Protein AF-0000000074543081 (afdb_homodimer)

Structure (mmCIF, N/CA/C/O backbone):
data_AF-0000000074543081-model_v1
#
loop_
_entity.id
_entity.type
_entity.pdbx_description
1 polymer 'Bacillithiol biosynthesis deacetylase BshB1'
#
loop_
_atom_site.group_PDB
_atom_site.id
_atom_site.type_symbol
_atom_site.label_atom_id
_atom_site.label_alt_id
_atom_site.label_comp_id
_atom_site.label_asym_id
_atom_site.label_entity_id
_atom_site.label_seq_id
_atom_site.pdbx_PDB_ins_code
_atom_site.Cartn_x
_atom_site.Cartn_y
_atom_site.Cartn_z
_atom_site.occupancy
_atom_site.B_iso_or_equiv
_atom_site.auth_seq_id
_atom_site.auth_comp_id
_atom_site.auth_asym_id
_atom_site.auth_atom_id
_atom_site.pdbx_PDB_model_num
ATOM 1 N N . MET A 1 1 ? 16.234 21.734 22.594 1 74.06 1 MET A N 1
ATOM 2 C CA . MET A 1 1 ? 16.203 20.266 22.641 1 74.06 1 MET A CA 1
ATOM 3 C C . MET A 1 1 ? 15.258 19.719 21.594 1 74.06 1 MET A C 1
ATOM 5 O O . MET A 1 1 ? 14.234 20.328 21.281 1 74.06 1 MET A O 1
ATOM 9 N N . VAL A 1 2 ? 15.648 18.656 20.781 1 82 2 VAL A N 1
ATOM 10 C CA . VAL A 1 2 ? 14.82 17.984 19.781 1 82 2 VAL A CA 1
ATOM 11 C C . VAL A 1 2 ? 13.656 17.266 20.469 1 82 2 VAL A C 1
ATOM 13 O O . VAL A 1 2 ? 13.836 16.625 21.5 1 82 2 VAL A O 1
ATOM 16 N N . ASN A 1 3 ? 12.422 17.562 20.078 1 92.5 3 ASN A N 1
ATOM 17 C CA . ASN A 1 3 ? 11.227 16.844 20.516 1 92.5 3 ASN A CA 1
ATOM 18 C C . ASN A 1 3 ? 10.711 15.898 19.438 1 92.5 3 ASN A C 1
ATOM 20 O O . ASN A 1 3 ? 9.703 16.188 18.781 1 92.5 3 ASN A O 1
ATOM 24 N N . LYS A 1 4 ? 11.375 14.789 19.391 1 97 4 LYS A N 1
ATOM 25 C CA . LYS A 1 4 ? 11.195 13.852 18.297 1 97 4 LYS A CA 1
ATOM 26 C C . LYS A 1 4 ? 9.781 13.266 18.281 1 97 4 LYS A C 1
ATOM 28 O O . LYS A 1 4 ? 9.242 12.93 19.344 1 97 4 LYS A O 1
ATOM 33 N N . VAL A 1 5 ? 9.156 13.18 17.125 1 98.75 5 VAL A N 1
ATOM 34 C CA . VAL A 1 5 ? 7.883 12.477 16.953 1 98.75 5 VAL A CA 1
ATOM 35 C C . VAL A 1 5 ? 8.008 11.453 15.836 1 98.75 5 VAL A C 1
ATOM 37 O O . VAL A 1 5 ? 8.945 11.516 15.031 1 98.75 5 VAL A O 1
ATOM 40 N N . ASP A 1 6 ? 7.043 10.492 15.789 1 98.88 6 ASP A N 1
ATOM 41 C CA . ASP A 1 6 ? 7.02 9.508 14.711 1 98.88 6 ASP A CA 1
ATOM 42 C C . ASP A 1 6 ? 6.406 10.094 13.445 1 98.88 6 ASP A C 1
ATOM 44 O O . ASP A 1 6 ? 6.867 9.805 12.336 1 98.88 6 ASP A O 1
ATOM 48 N N . ILE A 1 7 ? 5.34 10.867 13.625 1 98.94 7 ILE A N 1
ATOM 49 C CA . ILE A 1 7 ? 4.602 11.438 12.5 1 98.94 7 ILE A CA 1
ATOM 50 C C . ILE A 1 7 ? 4.41 12.938 12.719 1 98.94 7 ILE A C 1
ATOM 52 O O . ILE A 1 7 ? 4.059 13.375 13.82 1 98.94 7 ILE A O 1
ATOM 56 N N . LEU A 1 8 ? 4.719 13.719 11.727 1 98.94 8 LEU A N 1
ATOM 57 C CA . LEU A 1 8 ? 4.406 15.141 11.695 1 98.94 8 LEU A CA 1
ATOM 58 C C . LEU A 1 8 ? 3.348 15.438 10.633 1 98.94 8 LEU A C 1
ATOM 60 O O . LEU A 1 8 ? 3.51 15.07 9.469 1 98.94 8 LEU A O 1
ATOM 64 N N . VAL A 1 9 ? 2.242 16.016 11.062 1 98.94 9 VAL A N 1
ATOM 65 C CA . VAL A 1 9 ? 1.199 16.438 10.141 1 98.94 9 VAL A CA 1
ATOM 66 C C . VAL A 1 9 ? 1.332 17.938 9.867 1 98.94 9 VAL A C 1
ATOM 68 O O . VAL A 1 9 ? 1.405 18.734 10.805 1 98.94 9 VAL A O 1
ATOM 71 N N . LEU A 1 10 ? 1.472 18.266 8.617 1 98.94 10 LEU A N 1
ATOM 72 C CA . LEU A 1 10 ? 1.491 19.656 8.18 1 98.94 10 LEU A CA 1
ATOM 73 C C . LEU A 1 10 ? 0.161 20.047 7.539 1 98.94 10 LEU A C 1
ATOM 75 O O . LEU A 1 10 ? -0.338 19.344 6.66 1 98.94 10 LEU A O 1
ATOM 79 N N . ALA A 1 11 ? -0.426 21.109 8.023 1 98.75 11 ALA A N 1
ATOM 80 C CA . ALA A 1 11 ? -1.766 21.484 7.582 1 98.75 11 ALA A CA 1
ATOM 81 C C . ALA A 1 11 ? -1.829 22.969 7.242 1 98.75 11 ALA A C 1
ATOM 83 O O . ALA A 1 11 ? -1.335 23.812 8 1 98.75 11 ALA A O 1
ATOM 84 N N . ALA A 1 12 ? -2.527 23.344 6.129 1 98.19 12 ALA A N 1
ATOM 85 C CA . ALA A 1 12 ? -2.656 24.75 5.719 1 98.19 12 ALA A CA 1
ATOM 86 C C . ALA A 1 12 ? -3.395 25.562 6.777 1 98.19 12 ALA A C 1
ATOM 88 O O . ALA A 1 12 ? -3.01 26.688 7.074 1 98.19 12 ALA A O 1
ATOM 89 N N . HIS A 1 13 ? -4.473 25.062 7.297 1 96.25 13 HIS A N 1
ATOM 90 C CA . HIS A 1 13 ? -5.301 25.734 8.289 1 96.25 13 HIS A CA 1
ATOM 91 C C . HIS A 1 13 ? -5.543 24.844 9.5 1 96.25 13 HIS A C 1
ATOM 93 O O . HIS A 1 13 ? -5.516 23.625 9.391 1 96.25 13 HIS A O 1
ATOM 99 N N . PRO A 1 14 ? -5.812 25.609 10.656 1 95.44 14 PRO A N 1
ATOM 100 C CA . PRO A 1 14 ? -6.348 24.812 11.766 1 95.44 14 PRO A CA 1
ATOM 101 C C . PRO A 1 14 ? -7.668 24.141 11.414 1 95.44 14 PRO A C 1
ATOM 103 O O . PRO A 1 14 ? -8.594 24.781 10.922 1 95.44 14 PRO A O 1
ATOM 106 N N . ASP A 1 15 ? -7.777 22.797 11.555 1 95.62 15 ASP A N 1
ATOM 107 C CA . ASP A 1 15 ? -8.93 21.938 11.32 1 95.62 15 ASP A CA 1
ATOM 108 C C . ASP A 1 15 ? -8.703 21.031 10.117 1 95.62 15 ASP A C 1
ATOM 110 O O . ASP A 1 15 ? -9.406 20.031 9.945 1 95.62 15 ASP A O 1
ATOM 114 N N . ASP A 1 16 ? -7.684 21.375 9.242 1 97.38 16 ASP A N 1
ATOM 115 C CA . ASP A 1 16 ? -7.426 20.516 8.094 1 97.38 16 ASP A CA 1
ATOM 116 C C . ASP A 1 16 ? -7.078 19.094 8.531 1 97.38 16 ASP A C 1
ATOM 118 O O . ASP A 1 16 ? -7.594 18.125 7.973 1 97.38 16 ASP A O 1
ATOM 122 N N . ALA A 1 17 ? -6.141 18.984 9.477 1 98.38 17 ALA A N 1
ATOM 123 C CA . ALA A 1 17 ? -5.738 17.672 9.977 1 98.38 17 ALA A CA 1
ATOM 124 C C . ALA A 1 17 ? -6.938 16.906 10.523 1 98.38 17 ALA A C 1
ATOM 126 O O . ALA A 1 17 ? -7.102 15.719 10.242 1 98.38 17 ALA A O 1
ATOM 127 N N . GLU A 1 18 ? -7.793 17.594 11.289 1 98 18 GLU A N 1
ATOM 128 C CA . GLU A 1 18 ? -8.984 16.984 11.875 1 98 18 GLU A CA 1
ATOM 129 C C . GLU A 1 18 ? -9.945 16.5 10.797 1 98 18 GLU A C 1
ATOM 131 O O . GLU A 1 18 ? -10.484 15.391 10.891 1 98 18 GLU A O 1
ATOM 136 N N . LEU A 1 19 ? -10.07 17.266 9.766 1 97.12 19 LEU A N 1
ATOM 137 C CA . LEU A 1 19 ? -11.023 16.969 8.703 1 97.12 19 LEU A CA 1
ATOM 138 C C . LEU A 1 19 ? -10.516 15.82 7.832 1 97.12 19 LEU A C 1
ATOM 140 O O . LEU A 1 19 ? -11.305 14.969 7.41 1 97.12 19 LEU A O 1
ATOM 144 N N . ALA A 1 20 ? -9.234 15.758 7.609 1 97.81 20 ALA A N 1
ATOM 145 C CA . ALA A 1 20 ? -8.758 14.945 6.496 1 97.81 20 ALA A CA 1
ATOM 146 C C . ALA A 1 20 ? -8.055 13.688 6.996 1 97.81 20 ALA A C 1
ATOM 148 O O . ALA A 1 20 ? -8.039 12.664 6.305 1 97.81 20 ALA A O 1
ATOM 149 N N . CYS A 1 21 ? -7.426 13.789 8.227 1 98.69 21 CYS A N 1
ATOM 150 C CA . CYS A 1 21 ? -6.629 12.609 8.562 1 98.69 21 CYS A CA 1
ATOM 151 C C . CYS A 1 21 ? -6.609 12.383 10.07 1 98.69 21 CYS A C 1
ATOM 153 O O . CYS A 1 21 ? -5.676 11.773 10.602 1 98.69 21 CYS A O 1
ATOM 155 N N . SER A 1 22 ? -7.582 12.891 10.828 1 98.81 22 SER A N 1
ATOM 156 C CA . SER A 1 22 ? -7.59 12.719 12.281 1 98.81 22 SER A CA 1
ATOM 157 C C . SER A 1 22 ? -7.84 11.258 12.656 1 98.81 22 SER A C 1
ATOM 159 O O . SER A 1 22 ? -7.344 10.789 13.688 1 98.81 22 SER A O 1
ATOM 161 N N . GLY A 1 23 ? -8.688 10.516 11.867 1 98.81 23 GLY A N 1
ATOM 162 C CA . GLY A 1 23 ? -8.805 9.086 12.109 1 98.81 23 GLY A CA 1
ATOM 163 C C . GLY A 1 23 ? -7.473 8.367 12.086 1 98.81 23 GLY A C 1
ATOM 164 O O . GLY A 1 23 ? -7.207 7.508 12.93 1 98.81 23 GLY A O 1
ATOM 165 N N . THR A 1 24 ? -6.641 8.664 11.102 1 98.88 24 THR A N 1
ATOM 166 C CA . THR A 1 24 ? -5.305 8.086 10.984 1 98.88 24 THR A CA 1
ATOM 167 C C . THR A 1 24 ? -4.43 8.484 12.164 1 98.88 24 THR A C 1
ATOM 169 O O . THR A 1 24 ? -3.723 7.652 12.734 1 98.88 24 THR A O 1
ATOM 172 N N . ILE A 1 25 ? -4.477 9.797 12.531 1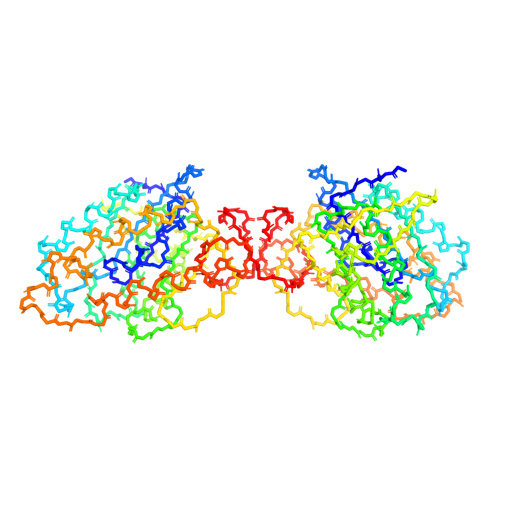 98.88 25 ILE A N 1
ATOM 173 C CA . ILE A 1 25 ? -3.725 10.297 13.68 1 98.88 25 ILE A CA 1
ATOM 174 C C . ILE A 1 25 ? -4.094 9.484 14.922 1 98.88 25 ILE A C 1
ATOM 176 O O . ILE A 1 25 ? -3.215 8.961 15.609 1 98.88 25 ILE A O 1
ATOM 180 N N . LEU A 1 26 ? -5.406 9.367 15.164 1 98.88 26 LEU A N 1
ATOM 181 C CA . LEU A 1 26 ? -5.906 8.633 16.312 1 98.88 26 LEU A CA 1
ATOM 182 C C . LEU A 1 26 ? -5.441 7.18 16.281 1 98.88 26 LEU A C 1
ATOM 184 O O . LEU A 1 26 ? -5.008 6.637 17.297 1 98.88 26 LEU A O 1
ATOM 188 N N . ASN A 1 27 ? -5.574 6.559 15.141 1 98.69 27 ASN A N 1
ATOM 189 C CA . ASN A 1 27 ? -5.152 5.176 14.961 1 98.69 27 ASN A CA 1
ATOM 190 C C . ASN A 1 27 ? -3.672 4.992 15.281 1 98.69 27 ASN A C 1
ATOM 192 O O . ASN A 1 27 ? -3.303 4.066 16.016 1 98.69 27 ASN A O 1
ATOM 196 N N . GLN A 1 28 ? -2.775 5.848 14.758 1 98.75 28 GLN A N 1
ATOM 197 C CA . GLN A 1 28 ? -1.337 5.73 14.969 1 98.75 28 GLN A CA 1
ATOM 198 C C . GLN A 1 28 ? -0.973 5.977 16.438 1 98.75 28 GLN A C 1
ATOM 200 O O . GLN A 1 28 ? -0.08 5.324 16.969 1 98.75 28 GLN A O 1
ATOM 205 N N . ILE A 1 29 ? -1.638 6.953 17.078 1 98.75 29 ILE A N 1
ATOM 206 C CA . ILE A 1 29 ? -1.389 7.219 18.484 1 98.75 29 ILE A CA 1
ATOM 207 C C . ILE A 1 29 ? -1.811 6.016 19.328 1 98.75 29 ILE A C 1
ATOM 209 O O . ILE A 1 29 ? -1.114 5.629 20.266 1 98.75 29 ILE A O 1
ATOM 213 N N . ALA A 1 30 ? -2.967 5.391 18.969 1 98.5 30 ALA A N 1
ATOM 214 C CA . ALA A 1 30 ? -3.418 4.18 19.641 1 98.5 30 ALA A CA 1
ATOM 215 C C . ALA A 1 30 ? -2.391 3.059 19.516 1 98.5 30 ALA A C 1
ATOM 217 O O . ALA A 1 30 ? -2.307 2.178 20.375 1 98.5 30 ALA A O 1
ATOM 218 N N . LEU A 1 31 ? -1.603 3.076 18.469 1 98.06 31 LEU A N 1
ATOM 219 C CA . LEU A 1 31 ? -0.567 2.078 18.219 1 98.06 31 LEU A CA 1
ATOM 220 C C . LEU A 1 31 ? 0.735 2.465 18.906 1 98.06 31 LEU A C 1
ATOM 222 O O . LEU A 1 31 ? 1.769 1.824 18.703 1 98.06 31 LEU A O 1
ATOM 226 N N . GLY A 1 32 ? 0.768 3.604 19.641 1 98.25 32 GLY A N 1
ATOM 227 C CA . GLY A 1 32 ? 1.911 3.996 20.438 1 98.25 32 GLY A CA 1
ATOM 228 C C . GLY A 1 32 ? 2.797 5.023 19.766 1 98.25 32 GLY A C 1
ATOM 229 O O . GLY A 1 32 ? 3.896 5.312 20.234 1 98.25 32 GLY A O 1
ATOM 230 N N . ARG A 1 33 ? 2.312 5.633 18.641 1 98.5 33 ARG A N 1
ATOM 231 C CA . ARG A 1 33 ? 3.113 6.605 17.906 1 98.5 33 ARG A CA 1
ATOM 232 C C . ARG A 1 33 ? 2.914 8.016 18.453 1 98.5 33 ARG A C 1
ATOM 234 O O . ARG A 1 33 ? 1.814 8.367 18.891 1 98.5 33 ARG A O 1
ATOM 241 N N . LYS A 1 34 ? 3.969 8.75 18.469 1 98.81 34 LYS A N 1
ATOM 242 C CA . LYS A 1 34 ? 3.889 10.18 18.781 1 98.81 34 LYS A CA 1
ATOM 243 C C . LYS A 1 34 ? 3.594 10.992 17.516 1 98.81 34 LYS A C 1
ATOM 245 O O . LYS A 1 34 ? 4.266 10.836 16.5 1 98.81 34 LYS A O 1
ATOM 250 N N . VAL A 1 35 ? 2.598 11.859 17.641 1 98.88 35 VAL A N 1
ATOM 251 C CA . VAL A 1 35 ? 2.191 12.656 16.484 1 98.88 35 VAL A CA 1
ATOM 252 C C . VAL A 1 35 ? 2.152 14.133 16.859 1 98.88 35 VAL A C 1
ATOM 254 O O . VAL A 1 35 ? 1.669 14.492 17.938 1 98.88 35 VAL A O 1
ATOM 257 N N . ALA A 1 36 ? 2.721 15.008 16.031 1 98.88 36 ALA A N 1
ATOM 258 C CA . ALA A 1 36 ? 2.605 16.453 16.156 1 98.88 36 ALA A CA 1
ATOM 259 C C . ALA A 1 36 ? 1.971 17.062 14.906 1 98.88 36 ALA A C 1
ATOM 261 O O . ALA A 1 36 ? 1.949 16.438 13.844 1 98.88 36 ALA A O 1
ATOM 262 N N . VAL A 1 37 ? 1.415 18.25 15.094 1 98.81 37 VAL A N 1
ATOM 263 C CA . VAL A 1 37 ? 0.809 18.984 13.992 1 98.81 37 VAL A CA 1
ATOM 264 C C . VAL A 1 37 ? 1.411 20.391 13.906 1 98.81 37 VAL A C 1
ATOM 266 O O . VAL A 1 37 ? 1.646 21.031 14.93 1 98.81 37 VAL A O 1
ATOM 269 N N . VAL A 1 38 ? 1.726 20.812 12.719 1 98.75 38 VAL A N 1
ATOM 270 C CA . VAL A 1 38 ? 2.061 22.203 12.453 1 98.75 38 VAL A CA 1
ATOM 271 C C . VAL A 1 38 ? 1.067 22.797 11.461 1 98.75 38 VAL A C 1
ATOM 273 O O . VAL A 1 38 ? 1.002 22.375 10.305 1 98.75 38 VAL A O 1
ATOM 276 N N . ASP A 1 39 ? 0.287 23.781 11.914 1 98.19 39 ASP A N 1
ATOM 277 C CA . ASP A 1 39 ? -0.563 24.562 11.016 1 98.19 39 ASP A CA 1
ATOM 278 C C . ASP A 1 39 ? 0.229 25.672 10.344 1 98.19 39 ASP A C 1
ATOM 280 O O . ASP A 1 39 ? 1.006 26.375 11 1 98.19 39 ASP A O 1
ATOM 284 N N . LEU A 1 40 ? 0.02 25.828 9.039 1 98.38 40 LEU A N 1
ATOM 285 C CA . LEU A 1 40 ? 0.773 26.844 8.312 1 98.38 40 LEU A CA 1
ATOM 286 C C . LEU A 1 40 ? 0.249 28.234 8.633 1 98.38 40 LEU A C 1
ATOM 288 O O . LEU A 1 40 ? 1.029 29.172 8.781 1 98.38 40 LEU A O 1
ATOM 292 N N . THR A 1 41 ? -1.073 28.375 8.719 1 96.81 41 THR A N 1
ATOM 293 C CA . THR A 1 41 ? -1.715 29.656 8.953 1 96.81 41 THR A CA 1
ATOM 294 C C . THR A 1 41 ? -2.656 29.594 10.148 1 96.81 41 THR A C 1
ATOM 296 O O . THR A 1 41 ? -2.904 28.5 10.688 1 96.81 41 THR A O 1
ATOM 299 N N . ARG A 1 42 ? -3.197 30.719 10.523 1 93.31 42 ARG A N 1
ATOM 300 C CA . ARG A 1 42 ? -4.16 30.781 11.617 1 93.31 42 ARG A CA 1
ATOM 301 C C . ARG A 1 42 ? -5.59 30.703 11.094 1 93.31 42 ARG A C 1
ATOM 303 O O . ARG A 1 42 ? -6.547 30.75 11.875 1 93.31 42 ARG A O 1
ATOM 310 N N . GLY A 1 43 ? -5.637 30.5 9.797 1 91.88 43 GLY A N 1
ATOM 311 C CA . GLY A 1 43 ? -6.957 30.5 9.188 1 91.88 43 GLY A CA 1
ATOM 312 C C . GLY A 1 43 ? -7.699 31.812 9.367 1 91.88 43 GLY A C 1
ATOM 313 O O . GLY A 1 43 ? -8.922 31.828 9.508 1 91.88 43 GLY A O 1
ATOM 314 N N . GLU A 1 44 ? -7.051 32.906 9.352 1 89.81 44 GLU A N 1
ATOM 315 C CA . GLU A 1 44 ? -7.594 34.188 9.781 1 89.81 44 GLU A CA 1
ATOM 316 C C . GLU A 1 44 ? -8.438 34.812 8.68 1 89.81 44 GLU A C 1
ATOM 318 O O . GLU A 1 44 ? -9.164 35.781 8.938 1 89.81 44 GLU A O 1
ATOM 323 N N . LEU A 1 45 ? -8.398 34.312 7.477 1 87.75 45 LEU A N 1
ATOM 324 C CA . LEU A 1 45 ? -9.25 34.844 6.418 1 87.75 45 LEU A CA 1
ATOM 325 C C . LEU A 1 45 ? -10.602 34.156 6.41 1 87.75 45 LEU A C 1
ATOM 327 O O . LEU A 1 45 ? -11.5 34.531 5.652 1 87.75 45 LEU A O 1
ATOM 331 N N . GLY A 1 46 ? -10.656 33.125 7.258 1 84 46 GLY A N 1
ATOM 332 C CA . GLY A 1 46 ? -11.945 32.469 7.348 1 84 46 GLY A CA 1
ATOM 333 C C . GLY A 1 46 ? -13.047 33.406 7.855 1 84 46 GLY A C 1
ATOM 334 O O . GLY A 1 46 ? -12.781 34.344 8.602 1 84 46 GLY A O 1
ATOM 335 N N . THR A 1 47 ? -14.266 33.125 7.445 1 78.44 47 THR A N 1
ATOM 336 C CA . THR A 1 47 ? -15.414 34 7.691 1 78.44 47 THR A CA 1
ATOM 337 C C . THR A 1 47 ? -15.875 33.875 9.141 1 78.44 47 THR A C 1
ATOM 339 O O . THR A 1 47 ? -16.312 34.875 9.742 1 78.44 47 THR A O 1
ATOM 342 N N . ARG A 1 48 ? -15.727 32.719 9.672 1 80.31 48 ARG A N 1
ATOM 343 C CA . ARG A 1 48 ? -16.328 32.469 10.977 1 80.31 48 ARG A CA 1
ATOM 344 C C . ARG A 1 48 ? -15.273 32.344 12.062 1 80.31 48 ARG A C 1
ATOM 346 O O . ARG A 1 48 ? -14.156 31.891 11.805 1 80.31 48 ARG A O 1
ATOM 353 N N . GLY A 1 49 ? -15.656 32.719 13.297 1 78.12 49 GLY A N 1
ATOM 354 C CA . GLY A 1 49 ? -14.82 32.531 14.469 1 78.12 49 GLY A CA 1
ATOM 355 C C . GLY A 1 49 ? -13.844 33.656 14.688 1 78.12 49 GLY A C 1
ATOM 356 O O . GLY A 1 49 ? -13.367 34.281 13.719 1 78.12 49 GLY A O 1
ATOM 357 N N . THR A 1 50 ? -13.68 34.031 15.891 1 81.38 50 THR A N 1
ATOM 358 C CA . THR A 1 50 ? -12.633 35 16.266 1 81.38 50 THR A CA 1
ATOM 359 C C . THR A 1 50 ? -11.305 34.281 16.469 1 81.38 50 THR A C 1
ATOM 361 O O . THR A 1 50 ? -11.258 33.031 16.547 1 81.38 50 THR A O 1
ATOM 364 N N . ALA A 1 51 ? -10.219 35.062 16.422 1 81.31 51 ALA A N 1
ATOM 365 C CA . ALA A 1 51 ? -8.898 34.5 16.656 1 81.31 51 ALA A CA 1
ATOM 366 C C . ALA A 1 51 ? -8.867 33.719 17.984 1 81.31 51 ALA A C 1
ATOM 368 O O . ALA A 1 51 ? -8.266 32.656 18.062 1 81.31 51 ALA A O 1
ATOM 369 N N . GLU A 1 52 ? -9.484 34.312 18.938 1 84.5 52 GLU A N 1
ATOM 370 C CA . GLU A 1 52 ? -9.5 33.719 20.266 1 84.5 52 GLU A CA 1
ATOM 371 C C . GLU A 1 52 ? -10.273 32.406 20.266 1 84.5 52 GLU A C 1
ATOM 373 O O . GLU A 1 52 ? -9.812 31.406 20.828 1 84.5 52 GLU A O 1
ATOM 378 N N . ILE A 1 53 ? -11.367 32.406 19.656 1 87.06 53 ILE A N 1
ATOM 379 C CA . ILE A 1 53 ? -12.203 31.203 19.594 1 87.06 53 ILE A CA 1
ATOM 380 C C . ILE A 1 53 ? -11.477 30.109 18.812 1 87.06 53 ILE A C 1
ATOM 382 O O . ILE A 1 53 ? -11.461 28.953 19.234 1 87.06 53 ILE A O 1
ATOM 386 N N . ARG A 1 54 ? -10.867 30.5 17.797 1 86.62 54 ARG A N 1
ATOM 387 C CA . ARG A 1 54 ? -10.164 29.531 16.969 1 86.62 54 ARG A CA 1
ATOM 388 C C . ARG A 1 54 ? -9.008 28.891 17.734 1 86.62 54 ARG A C 1
ATOM 390 O O . ARG A 1 54 ? -8.727 27.703 17.578 1 86.62 54 ARG A O 1
ATOM 397 N N . ALA A 1 55 ? -8.398 29.688 18.5 1 88.12 55 ALA A N 1
ATOM 398 C CA . ALA A 1 55 ? -7.305 29.188 19.312 1 88.12 55 ALA A CA 1
ATOM 399 C C . ALA A 1 55 ? -7.809 28.172 20.344 1 88.12 55 ALA A C 1
ATOM 401 O O . ALA A 1 55 ? -7.16 27.141 20.578 1 88.12 55 ALA A O 1
ATOM 402 N N . GLN A 1 56 ? -8.898 28.438 20.922 1 91.5 56 GLN A N 1
ATOM 403 C CA . GLN A 1 56 ? -9.492 27.531 21.891 1 91.5 56 GLN A CA 1
ATOM 404 C C . GLN A 1 56 ? -9.922 26.219 21.234 1 91.5 56 GLN A C 1
ATOM 406 O O . GLN A 1 56 ? -9.727 25.141 21.797 1 91.5 56 GLN A O 1
ATOM 411 N N . GLU A 1 57 ? -10.5 26.375 20.125 1 93.56 57 GLU A N 1
ATOM 412 C CA . GLU A 1 57 ? -10.945 25.219 19.375 1 93.56 57 GLU A CA 1
ATOM 413 C C . GLU A 1 57 ? -9.766 24.328 18.984 1 93.56 57 GLU A C 1
ATOM 415 O O . GLU A 1 57 ? -9.828 23.109 19.078 1 93.56 57 GLU A O 1
ATOM 420 N N . SER A 1 58 ? -8.758 24.984 18.516 1 94 58 SER A N 1
ATOM 421 C CA . SER A 1 58 ? -7.539 24.266 18.156 1 94 58 SER A CA 1
ATOM 422 C C . SER A 1 58 ? -6.953 23.531 19.359 1 94 58 SER A C 1
ATOM 424 O O . SER A 1 58 ? -6.504 22.391 19.25 1 94 58 SER A O 1
ATOM 426 N N . ALA A 1 59 ? -6.98 24.203 20.484 1 95.62 59 ALA A N 1
ATOM 427 C CA . ALA A 1 59 ? -6.477 23.594 21.703 1 95.62 59 ALA A CA 1
ATOM 428 C C . ALA A 1 59 ? -7.32 22.375 22.109 1 95.62 59 ALA A C 1
ATOM 430 O O . ALA A 1 59 ? -6.781 21.344 22.516 1 95.62 59 ALA A O 1
ATOM 431 N N . ALA A 1 60 ? -8.578 22.516 22.016 1 96.38 60 ALA A N 1
ATOM 432 C CA . ALA A 1 60 ? -9.477 21.406 22.344 1 96.38 60 ALA A CA 1
ATOM 433 C C . ALA A 1 60 ? -9.242 20.219 21.422 1 96.38 60 ALA A C 1
ATOM 435 O O . ALA A 1 60 ? -9.18 19.078 21.875 1 96.38 60 ALA A O 1
ATOM 436 N N . ALA A 1 61 ? -9.148 20.5 20.141 1 97.12 61 ALA A N 1
ATOM 437 C CA . ALA A 1 61 ? -8.891 19.438 19.172 1 97.12 61 ALA A CA 1
ATOM 438 C C . ALA A 1 61 ? -7.559 18.75 19.453 1 97.12 61 ALA A C 1
ATOM 440 O O . ALA A 1 61 ? -7.445 17.531 19.312 1 97.12 61 ALA A O 1
ATOM 441 N N . THR A 1 62 ? -6.594 19.516 19.844 1 98 62 THR A N 1
ATOM 442 C CA . THR A 1 62 ? -5.266 19 20.156 1 98 62 THR A CA 1
ATOM 443 C C . THR A 1 62 ? -5.34 18 21.297 1 98 62 THR A C 1
ATOM 445 O O . THR A 1 62 ? -4.75 16.922 21.219 1 98 62 THR A O 1
ATOM 448 N N . GLU A 1 63 ? -6.07 18.344 22.297 1 98 63 GLU A N 1
ATOM 449 C CA . GLU A 1 63 ? -6.246 17.469 23.438 1 98 63 GLU A CA 1
ATOM 450 C C . GLU A 1 63 ? -7.016 16.203 23.062 1 98 63 GLU A C 1
ATOM 452 O O . GLU A 1 63 ? -6.645 15.102 23.453 1 98 63 GLU A O 1
ATOM 457 N N . LEU A 1 64 ? -8.031 16.359 22.328 1 98.06 64 LEU A N 1
ATOM 458 C CA . LEU A 1 64 ? -8.859 15.234 21.906 1 98.06 64 LEU A CA 1
ATOM 459 C C . LEU A 1 64 ? -8.047 14.242 21.078 1 98.06 64 LEU A C 1
ATOM 461 O O . LEU A 1 64 ? -8.203 13.031 21.219 1 98.06 64 LEU A O 1
ATOM 465 N N . LEU A 1 65 ? -7.207 14.773 20.219 1 98.5 65 LEU A N 1
ATOM 466 C CA . LEU A 1 65 ? -6.398 13.945 19.328 1 98.5 65 LEU A CA 1
ATOM 467 C C . LEU A 1 65 ? -5.273 13.266 20.109 1 98.5 65 LEU A C 1
ATOM 469 O O . LEU A 1 65 ? -4.758 12.227 19.688 1 98.5 65 LEU A O 1
ATOM 473 N N . GLY A 1 66 ? -4.863 13.859 21.188 1 98.44 66 GLY A N 1
ATOM 474 C CA . GLY A 1 66 ? -3.73 13.336 21.938 1 98.44 66 GLY A CA 1
ATOM 475 C C . GLY A 1 66 ? -2.391 13.688 21.312 1 98.44 66 GLY A C 1
ATOM 476 O O . GLY A 1 66 ? -1.442 12.898 21.391 1 98.44 66 GLY A O 1
ATOM 477 N N . LEU A 1 67 ? -2.297 14.789 20.719 1 98.62 67 LEU A N 1
ATOM 478 C CA . LEU A 1 67 ? -1.077 15.219 20.031 1 98.62 67 LEU A CA 1
ATOM 479 C C . LEU A 1 67 ? 0.035 15.5 21.031 1 98.62 67 LEU A C 1
ATOM 481 O O . LEU A 1 67 ? -0.225 16 22.141 1 98.62 67 LEU A O 1
ATOM 485 N N . THR A 1 68 ? 1.265 15.195 20.594 1 98.25 68 THR A N 1
ATOM 486 C CA . THR A 1 68 ? 2.445 15.531 21.391 1 98.25 68 THR A CA 1
ATOM 487 C C . THR A 1 68 ? 2.67 17.031 21.406 1 98.25 68 THR A C 1
ATOM 489 O O . THR A 1 68 ? 3.113 17.594 22.422 1 98.25 68 THR A O 1
ATOM 492 N N . ALA A 1 69 ? 2.379 17.625 20.344 1 98 69 ALA A N 1
ATOM 493 C CA . ALA A 1 69 ? 2.557 19.062 20.172 1 98 69 ALA A CA 1
ATOM 494 C C . ALA A 1 69 ? 1.783 19.578 18.969 1 98 69 ALA A C 1
ATOM 496 O O . ALA A 1 69 ? 1.498 18.828 18.031 1 98 69 ALA A O 1
ATOM 497 N N . ARG A 1 70 ? 1.415 20.812 19.062 1 98 70 ARG A N 1
ATOM 498 C CA . ARG A 1 70 ? 0.836 21.531 17.938 1 98 70 ARG A CA 1
ATOM 499 C C . ARG A 1 70 ? 1.374 22.953 17.844 1 98 70 ARG A C 1
ATOM 501 O O . ARG A 1 70 ? 1.396 23.672 18.844 1 98 70 ARG A O 1
ATOM 508 N N . PHE A 1 71 ? 1.943 23.25 16.688 1 97.62 71 PHE A N 1
ATOM 509 C CA . PHE A 1 71 ? 2.492 24.578 16.453 1 97.62 71 PHE A CA 1
ATOM 510 C C . PHE A 1 71 ? 1.777 25.25 15.289 1 97.62 71 PHE A C 1
ATOM 512 O O . PHE A 1 71 ? 1.02 24.609 14.562 1 97.62 71 PHE A O 1
ATOM 519 N N . ASN A 1 72 ? 1.905 26.531 15.227 1 97.31 72 ASN A N 1
ATOM 520 C CA . ASN A 1 72 ? 1.482 27.328 14.078 1 97.31 72 ASN A CA 1
ATOM 521 C C . ASN A 1 72 ? 2.65 28.109 13.477 1 97.31 72 ASN A C 1
ATOM 523 O O . ASN A 1 72 ? 3.357 28.828 14.188 1 97.31 72 ASN A O 1
ATOM 527 N N . ALA A 1 73 ? 2.857 27.938 12.188 1 97.69 73 ALA A N 1
ATOM 528 C CA . ALA A 1 73 ? 4.004 28.547 11.523 1 97.69 73 ALA A CA 1
ATOM 529 C C . ALA A 1 73 ? 3.785 30.031 11.32 1 97.69 73 ALA A C 1
ATOM 531 O O . ALA A 1 73 ? 4.73 30.781 11.031 1 97.69 73 ALA A O 1
ATOM 532 N N . GLY A 1 74 ? 2.512 30.5 11.352 1 96.62 74 GLY A N 1
ATOM 533 C CA . GLY A 1 74 ? 2.182 31.922 11.312 1 96.62 74 GLY A CA 1
ATOM 534 C C . GLY A 1 74 ? 2.217 32.5 9.914 1 96.62 74 GLY A C 1
ATOM 535 O O . GLY A 1 74 ? 2.361 33.719 9.742 1 96.62 74 GLY A O 1
ATOM 536 N N . PHE A 1 75 ? 2.174 31.641 8.906 1 97.94 75 PHE A N 1
ATOM 537 C CA . PHE A 1 75 ? 2.141 32.125 7.535 1 97.94 75 PHE A CA 1
ATOM 538 C C . PHE A 1 75 ? 0.857 32.906 7.27 1 97.94 75 PHE A C 1
ATOM 540 O O . PHE A 1 75 ? -0.132 32.75 7.984 1 97.94 75 PHE A O 1
ATOM 547 N N . ALA A 1 76 ? 0.889 33.812 6.25 1 96.38 76 ALA A N 1
ATOM 548 C CA . ALA A 1 76 ? -0.287 34.594 5.879 1 96.38 76 ALA A CA 1
ATOM 549 C C . ALA A 1 76 ? -1.299 33.75 5.117 1 96.38 76 ALA A C 1
ATOM 551 O O . ALA A 1 76 ? -0.999 33.219 4.039 1 96.38 76 ALA A O 1
ATOM 552 N N . ASP A 1 77 ? -2.451 33.625 5.727 1 94.94 77 ASP A N 1
ATOM 553 C CA . ASP A 1 77 ? -3.543 32.844 5.137 1 94.94 77 ASP A CA 1
ATOM 554 C C . ASP A 1 77 ? -3.859 33.344 3.727 1 94.94 77 ASP A C 1
ATOM 556 O O . ASP A 1 77 ? -4.055 34.562 3.512 1 94.94 77 ASP A O 1
ATOM 560 N N . GLY A 1 78 ? -3.844 32.469 2.797 1 95.19 78 GLY A N 1
ATOM 561 C CA . GLY A 1 78 ? -4.172 32.781 1.419 1 95.19 78 GLY A CA 1
ATOM 562 C C . GLY A 1 78 ? -2.992 33.312 0.636 1 95.19 78 GLY A C 1
ATOM 563 O O . GLY A 1 78 ? -3.066 33.469 -0.585 1 95.19 78 GLY A O 1
ATOM 564 N N . PHE A 1 79 ? -1.867 33.5 1.298 1 95.81 79 PHE A N 1
ATOM 565 C CA . PHE A 1 79 ? -0.851 34.281 0.607 1 95.81 79 PHE A CA 1
ATOM 566 C C . PHE A 1 79 ? 0.52 33.625 0.739 1 95.81 79 PHE A C 1
ATOM 568 O O . PHE A 1 79 ? 1.511 34.156 0.214 1 95.81 79 PHE A O 1
ATOM 575 N N . PHE A 1 80 ? 0.615 32.5 1.487 1 97.19 80 PHE A N 1
ATOM 576 C CA . PHE A 1 80 ? 1.915 31.844 1.555 1 97.19 80 PHE A CA 1
ATOM 577 C C . PHE A 1 80 ? 2.26 31.188 0.223 1 97.19 80 PHE A C 1
ATOM 579 O O . PHE A 1 80 ? 1.371 30.891 -0.579 1 97.19 80 PHE A O 1
ATOM 586 N N . GLU A 1 81 ? 3.58 31.047 0.004 1 94.81 81 GLU A N 1
ATOM 587 C CA . GLU A 1 81 ? 4.094 30.469 -1.238 1 94.81 81 GLU A CA 1
ATOM 588 C C . GLU A 1 81 ? 5.168 29.422 -0.962 1 94.81 81 GLU A C 1
ATOM 590 O O . GLU A 1 81 ? 5.691 29.344 0.152 1 94.81 81 GLU A O 1
ATOM 595 N N . SER A 1 82 ? 5.438 28.609 -1.997 1 96.12 82 SER A N 1
ATOM 596 C CA . SER A 1 82 ? 6.531 27.656 -1.903 1 96.12 82 SER A CA 1
ATOM 597 C C . SER A 1 82 ? 7.871 28.297 -2.232 1 96.12 82 SER A C 1
ATOM 599 O O . SER A 1 82 ? 8.609 27.812 -3.096 1 96.12 82 SER A O 1
ATOM 601 N N . ASP A 1 83 ? 8.125 29.422 -1.506 1 96.75 83 ASP A N 1
ATOM 602 C CA . ASP A 1 83 ? 9.383 30.125 -1.709 1 96.75 83 ASP A CA 1
ATOM 603 C C . ASP A 1 83 ? 10.398 29.766 -0.633 1 96.75 83 ASP A C 1
ATOM 605 O O . ASP A 1 83 ? 10.125 28.938 0.236 1 96.75 83 ASP A O 1
ATOM 609 N N . LYS A 1 84 ? 11.609 30.266 -0.749 1 97 84 LYS A N 1
ATOM 610 C CA . LYS A 1 84 ? 12.727 29.906 0.12 1 97 84 LYS A CA 1
ATOM 611 C C . LYS A 1 84 ? 12.383 30.156 1.586 1 97 84 LYS A C 1
ATOM 613 O O . LYS A 1 84 ? 12.602 29.281 2.434 1 97 84 LYS A O 1
ATOM 618 N N . GLU A 1 85 ? 11.812 31.25 1.859 1 97.5 85 GLU A N 1
ATOM 619 C CA . GLU A 1 85 ? 11.531 31.625 3.24 1 97.5 85 GLU A CA 1
ATOM 620 C C . GLU A 1 85 ? 10.555 30.656 3.9 1 97.5 85 GLU A C 1
ATOM 622 O O . GLU A 1 85 ? 10.812 30.172 5.004 1 97.5 85 GLU A O 1
ATOM 627 N N . HIS A 1 86 ? 9.469 30.422 3.283 1 98.44 86 HIS A N 1
ATOM 628 C CA . HIS A 1 86 ? 8.469 29.516 3.826 1 98.44 86 HIS A CA 1
ATOM 629 C C . HIS A 1 86 ? 9.031 28.094 3.934 1 98.44 86 HIS A C 1
ATOM 631 O O . HIS A 1 86 ? 8.789 27.406 4.926 1 98.44 86 HIS A O 1
ATOM 637 N N . CYS A 1 87 ? 9.789 27.672 2.953 1 98.25 87 CYS A N 1
ATOM 638 C CA . CYS A 1 87 ? 10.383 26.328 2.957 1 98.25 87 CYS A CA 1
ATOM 639 C C . CYS A 1 87 ? 11.344 26.156 4.125 1 98.25 87 CYS A C 1
ATOM 641 O O . CYS A 1 87 ? 11.32 25.141 4.812 1 98.25 87 CYS A O 1
ATOM 643 N N . VAL A 1 88 ? 12.148 27.141 4.34 1 98.06 88 VAL A N 1
ATOM 644 C CA . VAL A 1 88 ? 13.141 27.062 5.402 1 98.06 88 VAL A CA 1
ATOM 645 C C . VAL A 1 88 ? 12.453 27.047 6.762 1 98.06 88 VAL A C 1
ATOM 647 O O . VAL A 1 88 ? 12.859 26.328 7.668 1 98.06 88 VAL A O 1
ATOM 650 N N . THR A 1 89 ? 11.43 27.844 6.863 1 98.19 89 THR A N 1
ATOM 651 C CA . THR A 1 89 ? 10.68 27.859 8.109 1 98.19 89 THR A CA 1
ATOM 652 C C . THR A 1 89 ? 10.094 26.469 8.406 1 98.19 89 THR A C 1
ATOM 654 O O . THR A 1 89 ? 10.203 25.969 9.523 1 98.19 89 THR A O 1
ATOM 657 N N . LEU A 1 90 ? 9.516 25.844 7.426 1 98.44 90 LEU A N 1
ATOM 658 C CA . LEU A 1 90 ? 8.938 24.531 7.633 1 98.44 90 LEU A CA 1
ATOM 659 C C . LEU A 1 90 ? 10.023 23.5 7.906 1 98.44 90 LEU A C 1
ATOM 661 O O . LEU A 1 90 ? 9.82 22.562 8.688 1 98.44 90 LEU A O 1
ATOM 665 N N . ALA A 1 91 ? 11.156 23.656 7.199 1 98.5 91 ALA A N 1
ATOM 666 C CA . ALA A 1 91 ? 12.281 22.75 7.441 1 98.5 91 ALA A CA 1
ATOM 667 C C . ALA A 1 91 ? 12.703 22.781 8.906 1 98.5 91 ALA A C 1
ATOM 669 O O . ALA A 1 91 ? 13.102 21.766 9.469 1 98.5 91 ALA A O 1
ATOM 670 N N . LYS A 1 92 ? 12.609 23.953 9.531 1 98.38 92 LYS A N 1
ATOM 671 C CA . LYS A 1 92 ? 12.93 24.094 10.953 1 98.38 92 LYS A CA 1
ATOM 672 C C . LYS A 1 92 ? 12.047 23.188 11.805 1 98.38 92 LYS A C 1
ATOM 674 O O . LYS A 1 92 ? 12.523 22.531 12.734 1 98.38 92 LYS A O 1
ATOM 679 N N . TYR A 1 93 ? 10.812 23.141 11.484 1 98.69 93 TYR A N 1
ATOM 680 C CA . TYR A 1 93 ? 9.883 22.297 12.234 1 98.69 93 TYR A CA 1
ATOM 681 C C . TYR A 1 93 ? 10.172 20.828 11.984 1 98.69 93 TYR A C 1
ATOM 683 O O . TYR A 1 93 ? 10.141 20.016 12.914 1 98.69 93 TYR A O 1
ATOM 691 N N . ILE A 1 94 ? 10.422 20.484 10.727 1 98.81 94 ILE A N 1
ATOM 692 C CA . ILE A 1 94 ? 10.719 19.094 10.383 1 98.81 94 ILE A CA 1
ATOM 693 C C . ILE A 1 94 ? 11.969 18.641 11.141 1 98.81 94 ILE A C 1
ATOM 695 O O . ILE A 1 94 ? 11.984 17.547 11.703 1 98.81 94 ILE A O 1
ATOM 699 N N . ARG A 1 95 ? 12.961 19.5 11.172 1 98.75 95 ARG A N 1
ATOM 700 C CA . ARG A 1 95 ? 14.203 19.172 11.867 1 98.75 95 ARG A CA 1
ATOM 701 C C . ARG A 1 95 ? 13.992 19.125 13.375 1 98.75 95 ARG A C 1
ATOM 703 O O . ARG A 1 95 ? 14.633 18.328 14.07 1 98.75 95 ARG A O 1
ATOM 710 N N . HIS A 1 96 ? 13.117 19.969 13.875 1 98.56 96 HIS A N 1
ATOM 711 C CA . HIS A 1 96 ? 12.805 19.969 15.297 1 98.56 96 HIS A CA 1
ATOM 712 C C . HIS A 1 96 ? 12.148 18.672 15.727 1 98.56 96 HIS A C 1
ATOM 714 O O . HIS A 1 96 ? 12.469 18.125 16.781 1 98.56 96 HIS A O 1
ATOM 720 N N . PHE A 1 97 ? 11.312 18.047 14.914 1 98.75 97 PHE A N 1
ATOM 721 C CA . PHE A 1 97 ? 10.5 16.891 15.305 1 98.75 97 PHE A CA 1
ATOM 722 C C . PHE A 1 97 ? 11.109 15.602 14.773 1 98.75 97 PHE A C 1
ATOM 724 O O . PHE A 1 97 ? 10.758 14.516 15.234 1 98.75 97 PHE A O 1
ATOM 731 N N . GLN A 1 98 ? 11.938 15.695 13.688 1 98.75 98 GLN A N 1
ATOM 732 C CA . GLN A 1 98 ? 12.625 14.562 13.094 1 98.75 98 GLN A CA 1
ATOM 733 C C . GLN A 1 98 ? 11.672 13.391 12.859 1 98.75 98 GLN A C 1
ATOM 735 O O . GLN A 1 98 ? 11.953 12.266 13.273 1 98.75 98 GLN A O 1
ATOM 740 N N . PRO A 1 99 ? 10.57 13.68 12.18 1 98.88 99 PRO A N 1
ATOM 741 C CA . PRO A 1 99 ? 9.586 12.617 11.953 1 98.88 99 PRO A CA 1
ATOM 742 C C . PRO A 1 99 ? 10.07 11.57 10.953 1 98.88 99 PRO A C 1
ATOM 744 O O . PRO A 1 99 ? 10.805 11.898 10.016 1 98.88 99 PRO A O 1
ATOM 747 N N . GLU A 1 100 ? 9.609 10.297 11.102 1 98.75 100 GLU A N 1
ATOM 748 C CA . GLU A 1 100 ? 9.805 9.281 10.07 1 98.75 100 GLU A CA 1
ATOM 749 C C . GLU A 1 100 ? 8.828 9.469 8.914 1 98.75 100 GLU A C 1
ATOM 751 O O . GLU A 1 100 ? 9.18 9.227 7.754 1 98.75 100 GLU A O 1
ATOM 756 N N . ILE A 1 101 ? 7.633 9.875 9.242 1 98.88 101 ILE A N 1
ATOM 757 C CA . ILE A 1 101 ? 6.586 10.078 8.25 1 98.88 101 ILE A CA 1
ATOM 758 C C . ILE A 1 101 ? 6.02 11.484 8.367 1 98.88 101 ILE A C 1
ATOM 760 O O . ILE A 1 101 ? 5.793 11.977 9.477 1 98.88 101 ILE A O 1
ATOM 764 N N . VAL A 1 102 ? 5.812 12.164 7.25 1 98.94 102 VAL A N 1
ATOM 765 C CA . VAL A 1 102 ? 5.129 13.453 7.207 1 98.94 102 VAL A CA 1
ATOM 766 C C . VAL A 1 102 ? 3.838 13.32 6.398 1 98.94 102 VAL A C 1
ATOM 768 O O . VAL A 1 102 ? 3.83 12.727 5.32 1 98.94 102 VAL A O 1
ATOM 771 N N . LEU A 1 103 ? 2.703 13.766 6.938 1 98.94 103 LEU A N 1
ATOM 772 C CA . LEU A 1 103 ? 1.43 13.867 6.234 1 98.94 103 LEU A CA 1
ATOM 773 C C . LEU A 1 103 ? 1.163 15.305 5.805 1 98.94 103 LEU A C 1
ATOM 775 O O . LEU A 1 103 ? 1.159 16.219 6.641 1 98.94 103 LEU A O 1
ATOM 779 N N . CYS A 1 104 ? 0.921 15.492 4.539 1 98.88 104 CYS A N 1
ATOM 780 C CA . CYS A 1 104 ? 0.801 16.812 3.941 1 98.88 104 CYS A CA 1
ATOM 781 C C . CYS A 1 104 ? -0.603 17.047 3.393 1 98.88 104 CYS A C 1
ATOM 783 O O . CYS A 1 104 ? -1.389 16.094 3.279 1 98.88 104 CYS A O 1
ATOM 785 N N . ASN A 1 105 ? -0.883 18.266 3.051 1 98.81 105 ASN A N 1
ATOM 786 C CA . ASN A 1 105 ? -2.143 18.625 2.402 1 98.81 105 ASN A CA 1
ATOM 787 C C . ASN A 1 105 ? -2.312 17.875 1.078 1 98.81 105 ASN A C 1
ATOM 789 O O . ASN A 1 105 ? -1.356 17.312 0.555 1 98.81 105 ASN A O 1
ATOM 793 N N . ALA A 1 106 ? -3.559 17.953 0.596 1 98.56 106 ALA A N 1
ATOM 794 C CA . ALA A 1 106 ? -3.922 17.328 -0.673 1 98.56 106 ALA A CA 1
ATOM 795 C C . ALA A 1 106 ? -3.125 17.922 -1.828 1 98.56 106 ALA A C 1
ATOM 797 O O . ALA A 1 106 ? -2.855 19.125 -1.849 1 98.56 106 ALA A O 1
ATOM 798 N N . LEU A 1 107 ? -2.863 17.109 -2.832 1 97.75 107 LEU A N 1
ATOM 799 C CA . LEU A 1 107 ? -2.104 17.516 -4.008 1 97.75 107 LEU A CA 1
ATOM 800 C C . LEU A 1 107 ? -2.791 18.672 -4.723 1 97.75 107 LEU A C 1
ATOM 802 O O . LEU A 1 107 ? -2.127 19.594 -5.219 1 97.75 107 LEU A O 1
ATOM 806 N N . HIS A 1 108 ? -4.035 18.625 -4.824 1 96.25 108 HIS A N 1
ATOM 807 C CA . HIS A 1 108 ? -4.906 19.688 -5.328 1 96.25 108 HIS A CA 1
ATOM 808 C C . HIS A 1 108 ? -6.254 19.672 -4.613 1 96.25 108 HIS A C 1
ATOM 810 O O . HIS A 1 108 ? -6.656 18.656 -4.055 1 96.25 108 HIS A O 1
ATOM 816 N N . ASP A 1 109 ? -6.836 20.891 -4.625 1 96.38 109 ASP A N 1
ATOM 817 C CA . ASP A 1 109 ? -8.078 21.016 -3.869 1 96.38 109 ASP A CA 1
ATOM 818 C C . ASP A 1 109 ? -8.852 22.266 -4.281 1 96.38 109 ASP A C 1
ATOM 820 O O . ASP A 1 109 ? -8.352 23.078 -5.07 1 96.38 109 ASP A O 1
ATOM 824 N N . ARG A 1 110 ? -10.141 22.297 -3.84 1 91.94 110 ARG A N 1
ATOM 825 C CA . ARG A 1 110 ? -10.961 23.484 -4.039 1 91.94 110 ARG A CA 1
ATOM 826 C C . ARG A 1 110 ? -10.312 24.703 -3.404 1 91.94 110 ARG A C 1
ATOM 828 O O . ARG A 1 110 ? -10.203 25.766 -4.039 1 91.94 110 ARG A O 1
ATOM 835 N N . HIS A 1 111 ? -9.953 24.562 -2.125 1 93.44 111 HIS A N 1
ATOM 836 C CA . HIS A 1 111 ? -9.234 25.625 -1.453 1 93.44 111 HIS A CA 1
ATOM 837 C C . HIS A 1 111 ? -7.793 25.719 -1.95 1 93.44 111 HIS A C 1
ATOM 839 O O . HIS A 1 111 ? -7.016 24.781 -1.786 1 93.44 111 HIS A O 1
ATOM 845 N N . PRO A 1 112 ? -7.398 26.812 -2.543 1 94.06 112 PRO A N 1
ATOM 846 C CA . PRO A 1 112 ? -6.078 26.906 -3.174 1 94.06 112 PRO A CA 1
ATOM 847 C C . PRO A 1 112 ? -4.934 26.703 -2.184 1 94.06 11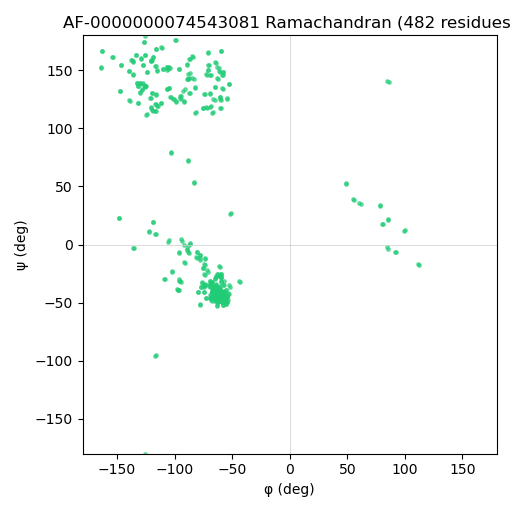2 PRO A C 1
ATOM 849 O O . PRO A 1 112 ? -3.871 26.203 -2.559 1 94.06 112 PRO A O 1
ATOM 852 N N . ASP A 1 113 ? -5.129 27 -0.946 1 96.81 113 ASP A N 1
ATOM 853 C CA . ASP A 1 113 ? -4.086 26.844 0.065 1 96.81 113 ASP A CA 1
ATOM 854 C C . ASP A 1 113 ? -3.695 25.391 0.239 1 96.81 113 ASP A C 1
ATOM 856 O O . ASP A 1 113 ? -2.594 25.078 0.704 1 96.81 113 ASP A O 1
ATOM 860 N N . HIS A 1 114 ? -4.609 24.469 -0.032 1 97.94 114 HIS A N 1
ATOM 861 C CA . HIS A 1 114 ? -4.293 23.062 0.162 1 97.94 114 HIS A CA 1
ATOM 862 C C . HIS A 1 114 ? -3.262 22.578 -0.853 1 97.94 114 HIS A C 1
ATOM 864 O O . HIS A 1 114 ? -2.252 21.984 -0.48 1 97.94 114 HIS A O 1
ATOM 870 N N . GLY A 1 115 ? -3.498 22.938 -2.107 1 97.5 115 GLY A N 1
ATOM 871 C CA . GLY A 1 115 ? -2.51 22.609 -3.121 1 97.5 115 GLY A CA 1
ATOM 872 C C . GLY A 1 115 ? -1.189 23.328 -2.928 1 97.5 115 GLY A C 1
ATOM 873 O O . GLY A 1 115 ? -0.123 22.719 -3.018 1 97.5 115 GLY A O 1
ATOM 874 N N . ASN A 1 116 ? -1.303 24.641 -2.688 1 96.88 116 ASN A N 1
ATOM 875 C CA . ASN A 1 116 ? -0.108 25.422 -2.408 1 96.88 116 ASN A CA 1
ATOM 876 C C . ASN A 1 116 ? 0.662 24.859 -1.212 1 96.88 116 ASN A C 1
ATOM 878 O O . ASN A 1 116 ? 1.892 24.781 -1.243 1 96.88 116 ASN A O 1
ATOM 882 N N . GLY A 1 117 ? -0.096 24.516 -0.195 1 98.38 117 GLY A N 1
ATOM 883 C CA . GLY A 1 117 ? 0.515 23.922 0.981 1 98.38 117 GLY A CA 1
ATOM 884 C C . GLY A 1 117 ? 1.199 22.594 0.689 1 98.38 117 GLY A C 1
ATOM 885 O O . GLY A 1 117 ? 2.309 22.344 1.164 1 98.38 117 GLY A O 1
ATOM 886 N N . SER A 1 118 ? 0.533 21.797 -0.062 1 98.44 118 SER A N 1
ATOM 887 C CA . SER A 1 118 ? 1.081 20.5 -0.45 1 98.44 118 SER A CA 1
ATOM 888 C C . SER A 1 118 ? 2.451 20.641 -1.102 1 98.44 118 SER A C 1
ATOM 890 O O . SER A 1 118 ? 3.404 19.953 -0.727 1 98.44 118 SER A O 1
ATOM 892 N N . GLU A 1 119 ? 2.547 21.516 -2.041 1 98 119 GLU A N 1
ATOM 893 C CA . GLU A 1 119 ? 3.803 21.766 -2.742 1 98 119 GLU A CA 1
ATOM 894 C C . GLU A 1 119 ? 4.875 22.281 -1.783 1 98 119 GLU A C 1
ATOM 896 O O . GLU A 1 119 ? 6.004 21.781 -1.787 1 98 119 GLU A O 1
ATOM 901 N N . LEU A 1 120 ? 4.531 23.266 -1.014 1 98.62 120 LEU A N 1
ATOM 902 C CA . LEU A 1 120 ? 5.441 23.859 -0.039 1 98.62 120 LEU A CA 1
ATOM 903 C C . LEU A 1 120 ? 5.953 22.812 0.935 1 98.62 120 LEU A C 1
ATOM 905 O O . LEU A 1 120 ? 7.156 22.719 1.191 1 98.62 120 LEU A O 1
ATOM 909 N N . GLN A 1 121 ? 5.062 22 1.478 1 98.88 121 GLN A N 1
ATOM 910 C CA . GLN A 1 121 ? 5.367 20.984 2.48 1 98.88 121 GLN A CA 1
ATOM 911 C C . GLN A 1 121 ? 6.281 19.906 1.911 1 98.88 121 GLN A C 1
ATOM 913 O O . GLN A 1 121 ? 7.262 19.516 2.549 1 98.88 121 GLN A O 1
ATOM 918 N N . SER A 1 122 ? 5.961 19.469 0.729 1 98.62 122 SER A N 1
ATOM 919 C CA . SER A 1 122 ? 6.793 18.484 0.046 1 98.62 122 SER A CA 1
ATOM 920 C C . SER A 1 122 ? 8.211 19.016 -0.164 1 98.62 122 SER A C 1
ATOM 922 O O . SER A 1 122 ? 9.188 18.344 0.166 1 98.62 122 SER A O 1
ATOM 924 N N . ARG A 1 123 ? 8.312 20.188 -0.662 1 98.5 123 ARG A N 1
ATOM 925 C CA . ARG A 1 123 ? 9.609 20.828 -0.906 1 98.5 123 ARG A CA 1
ATOM 926 C C . ARG A 1 123 ? 10.391 20.984 0.392 1 98.5 123 ARG A C 1
ATOM 928 O O . ARG A 1 123 ? 11.602 20.75 0.428 1 98.5 123 ARG A O 1
ATOM 935 N N . ALA A 1 124 ? 9.711 21.391 1.412 1 98.81 124 ALA A N 1
ATOM 936 C CA . ALA A 1 124 ? 10.359 21.562 2.709 1 98.81 124 ALA A CA 1
ATOM 937 C C . ALA A 1 124 ? 10.922 20.25 3.225 1 98.81 124 ALA A C 1
ATOM 939 O O . ALA A 1 124 ? 12 20.219 3.828 1 98.81 124 ALA A O 1
ATOM 940 N N . CYS A 1 125 ? 10.211 19.172 3.029 1 98.75 125 CYS A N 1
ATOM 941 C CA . CYS A 1 125 ? 10.688 17.859 3.436 1 98.75 125 CYS A CA 1
ATOM 942 C C . CYS A 1 125 ? 12 17.516 2.742 1 98.75 125 CYS A C 1
ATOM 944 O O . CYS A 1 125 ? 12.906 16.953 3.361 1 98.75 125 CYS A O 1
ATOM 946 N N . PHE A 1 126 ? 12.109 17.812 1.463 1 98.06 126 PHE A N 1
ATOM 947 C CA . PHE A 1 126 ? 13.344 17.578 0.727 1 98.06 126 PHE A CA 1
ATOM 948 C C . PHE A 1 126 ? 14.469 18.453 1.276 1 98.06 126 PHE A C 1
ATOM 950 O O . PHE A 1 126 ? 15.555 17.953 1.591 1 98.06 126 PHE A O 1
ATOM 957 N N . LEU A 1 127 ? 14.211 19.719 1.446 1 98.12 127 LEU A N 1
ATOM 958 C CA . LEU A 1 127 ? 15.227 20.703 1.831 1 98.12 127 LEU A CA 1
ATOM 959 C C . LEU A 1 127 ? 15.711 20.453 3.256 1 98.12 127 LEU A C 1
ATOM 961 O O . LEU A 1 127 ? 16.875 20.703 3.57 1 98.12 127 LEU A O 1
ATOM 965 N N . SER A 1 128 ? 14.844 19.969 4.078 1 98.69 128 SER A N 1
ATOM 966 C CA . SER A 1 128 ? 15.195 19.719 5.473 1 98.69 128 SER A CA 1
ATOM 967 C C . SER A 1 128 ? 16.328 18.703 5.586 1 98.69 128 SER A C 1
ATOM 969 O O . SER A 1 128 ? 16.969 18.594 6.633 1 98.69 128 SER A O 1
ATOM 971 N N . GLY A 1 129 ? 16.531 17.953 4.535 1 98.44 129 GLY A N 1
ATOM 972 C CA . GLY A 1 129 ? 17.578 16.938 4.539 1 98.44 129 GLY A CA 1
ATOM 973 C C . GLY A 1 129 ? 18.922 17.469 4.059 1 98.44 129 GLY A C 1
ATOM 974 O O . GLY A 1 129 ? 19.922 16.734 4.055 1 98.44 129 GLY A O 1
ATOM 975 N N . LEU A 1 130 ? 19 18.703 3.633 1 97.69 130 LEU A N 1
ATOM 976 C CA . LEU A 1 130 ? 20.219 19.266 3.059 1 97.69 130 LEU A CA 1
ATOM 977 C C . LEU A 1 130 ? 21.062 19.938 4.137 1 97.69 130 LEU A C 1
ATOM 979 O O . LEU A 1 130 ? 20.641 20.922 4.738 1 97.69 130 LEU A O 1
ATOM 983 N N . ILE A 1 131 ? 22.234 19.547 4.289 1 97 131 ILE A N 1
ATOM 984 C CA . ILE A 1 131 ? 23.125 19.953 5.379 1 97 131 ILE A CA 1
ATOM 985 C C . ILE A 1 131 ? 23.516 21.422 5.207 1 97 131 ILE A C 1
ATOM 987 O O . ILE A 1 131 ? 23.719 22.141 6.191 1 97 131 ILE A O 1
ATOM 991 N N . LYS A 1 132 ? 23.609 21.891 4.023 1 96.88 132 LYS A N 1
ATOM 992 C CA . LYS A 1 132 ? 24.109 23.234 3.764 1 96.88 132 LYS A CA 1
ATOM 993 C C . LYS A 1 132 ? 23.031 24.281 4.062 1 96.88 132 LYS A C 1
ATOM 995 O O . LYS A 1 132 ? 23.312 25.484 4.082 1 96.88 132 LYS A O 1
ATOM 1000 N N . ILE A 1 133 ? 21.812 23.875 4.223 1 97 133 ILE A N 1
ATOM 1001 C CA . ILE A 1 133 ? 20.781 24.766 4.73 1 97 133 ILE A CA 1
ATOM 1002 C C . ILE A 1 133 ? 20.875 24.844 6.25 1 97 133 ILE A C 1
ATOM 1004 O O . ILE A 1 133 ? 20.641 23.859 6.949 1 97 133 ILE A O 1
ATOM 1008 N N . GLU A 1 134 ? 21.203 25.984 6.711 1 96.38 134 GLU A N 1
ATOM 1009 C CA . GLU A 1 134 ? 21.391 26.141 8.148 1 96.38 134 GLU A CA 1
ATOM 1010 C C . GLU A 1 134 ? 20.109 26.672 8.812 1 96.38 134 GLU A C 1
ATOM 1012 O O . GLU A 1 134 ? 19.531 27.656 8.359 1 96.38 134 GLU A O 1
ATOM 1017 N N . THR A 1 135 ? 19.703 25.922 9.789 1 97.12 135 THR A N 1
ATOM 1018 C CA . THR A 1 135 ? 18.547 26.328 10.578 1 97.12 135 THR A CA 1
ATOM 1019 C C . THR A 1 135 ? 18.875 26.281 12.07 1 97.12 135 THR A C 1
ATOM 1021 O O . THR A 1 135 ? 19.891 25.734 12.477 1 97.12 135 THR A O 1
ATOM 1024 N N . GLU A 1 136 ? 18.062 27.016 12.867 1 96.56 136 GLU A N 1
ATOM 1025 C CA . GLU A 1 136 ? 18.203 27.031 14.32 1 96.56 136 GLU A CA 1
ATOM 1026 C C . GLU A 1 136 ? 16.844 26.922 15.008 1 96.56 136 GLU A C 1
ATOM 1028 O O . GLU A 1 136 ? 15.828 27.375 14.461 1 96.56 136 GLU A O 1
ATOM 1033 N N . TRP A 1 137 ? 16.812 26.281 16.125 1 96.44 137 TRP A N 1
ATOM 1034 C CA . TRP A 1 137 ? 15.641 26.203 17 1 96.44 137 TRP A CA 1
ATOM 1035 C C . TRP A 1 137 ? 15.984 26.688 18.406 1 96.44 137 TRP A C 1
ATOM 1037 O O . TRP A 1 137 ? 16.781 26.062 19.109 1 96.44 137 TRP A O 1
ATOM 1047 N N . GLU A 1 138 ? 15.398 27.844 18.797 1 94.81 138 GLU A N 1
ATOM 1048 C CA . GLU A 1 138 ? 15.641 28.453 20.094 1 94.81 138 GLU A CA 1
ATOM 1049 C C . GLU A 1 138 ? 17.125 28.672 20.328 1 94.81 138 GLU A C 1
ATOM 1051 O O . GLU A 1 138 ? 17.656 28.312 21.391 1 94.81 138 GLU A O 1
ATOM 1056 N N . GLY A 1 139 ? 17.812 29.062 19.328 1 93.75 139 GLY A N 1
ATOM 1057 C CA . GLY A 1 139 ? 19.203 29.453 19.453 1 93.75 139 GLY A CA 1
ATOM 1058 C C . GLY A 1 139 ? 20.172 28.312 19.219 1 93.75 139 GLY A C 1
ATOM 1059 O O . GLY A 1 139 ? 21.391 28.516 19.203 1 93.75 139 GLY A O 1
ATOM 1060 N N . ASN A 1 140 ? 19.672 27.203 19.078 1 96.06 140 ASN A N 1
ATOM 1061 C CA . ASN A 1 140 ? 20.516 26.047 18.875 1 96.06 140 ASN A CA 1
ATOM 1062 C C . ASN A 1 140 ? 20.484 25.578 17.422 1 96.06 140 ASN A C 1
ATOM 1064 O O . ASN A 1 140 ? 19.422 25.484 16.812 1 96.06 140 ASN A O 1
ATOM 1068 N N . LYS A 1 141 ? 21.625 25.312 16.922 1 96.5 141 LYS A N 1
ATOM 1069 C CA . LYS A 1 141 ? 21.719 24.797 15.555 1 96.5 141 LYS A CA 1
ATOM 1070 C C . LYS A 1 141 ? 21.031 23.438 15.43 1 96.5 141 LYS A C 1
ATOM 1072 O O . LYS A 1 141 ? 21.125 22.609 16.328 1 96.5 141 LYS A O 1
ATOM 1077 N N . GLN A 1 142 ? 20.391 23.281 14.242 1 97.75 142 GLN A N 1
ATOM 1078 C CA . GLN A 1 142 ? 19.688 22.031 14.023 1 97.75 142 GLN A CA 1
ATOM 1079 C C . GLN A 1 142 ? 20.438 21.141 13.023 1 97.75 142 GLN A C 1
ATOM 1081 O O . GLN A 1 142 ? 21.141 21.656 12.148 1 97.75 142 GLN A O 1
ATOM 1086 N N . GLU A 1 143 ? 20.312 19.906 13.148 1 97.56 143 GLU A N 1
ATOM 1087 C CA . GLU A 1 143 ? 20.844 18.938 12.188 1 97.56 143 GLU A CA 1
ATOM 1088 C C . GLU A 1 143 ? 19.844 18.688 11.055 1 97.56 143 GLU A C 1
ATOM 1090 O O . GLU A 1 143 ? 18.625 18.75 11.266 1 97.56 143 GLU A O 1
ATOM 1095 N N . ALA A 1 144 ? 20.391 18.422 9.859 1 98.12 144 ALA A N 1
ATOM 1096 C CA . ALA A 1 144 ? 19.547 18.031 8.742 1 98.12 144 ALA A CA 1
ATOM 1097 C C . ALA A 1 144 ? 18.766 16.766 9.07 1 98.12 144 ALA A C 1
ATOM 1099 O O . ALA A 1 144 ? 19.234 15.906 9.828 1 98.12 144 ALA A O 1
ATOM 1100 N N . TRP A 1 145 ? 17.547 16.672 8.547 1 98.62 145 TRP A N 1
ATOM 1101 C CA . TRP A 1 145 ? 16.703 15.492 8.734 1 98.62 145 TRP A CA 1
ATOM 1102 C C . TRP A 1 145 ? 15.812 15.25 7.516 1 98.62 145 TRP A C 1
ATOM 1104 O O . TRP A 1 145 ? 15.18 16.188 7.008 1 98.62 145 TRP A O 1
ATOM 1114 N N . ARG A 1 146 ? 15.805 14.094 7.098 1 97.44 146 ARG A N 1
ATOM 1115 C CA . ARG A 1 146 ? 14.953 13.711 5.977 1 97.44 146 ARG A CA 1
ATOM 1116 C C . ARG A 1 146 ? 13.906 12.688 6.41 1 97.44 146 ARG A C 1
ATOM 1118 O O . ARG A 1 146 ? 14.258 11.57 6.812 1 97.44 146 ARG A O 1
ATOM 1125 N N . PRO A 1 147 ? 12.602 13.062 6.367 1 98.56 147 PRO A N 1
ATOM 1126 C CA . PRO A 1 147 ? 11.594 12.031 6.629 1 98.56 147 PRO A CA 1
ATOM 1127 C C . PRO A 1 147 ? 11.695 10.852 5.66 1 98.56 147 PRO A C 1
ATOM 1129 O O . PRO A 1 147 ? 12.055 11.031 4.496 1 98.56 147 PRO A O 1
ATOM 1132 N N . LYS A 1 148 ? 11.352 9.695 6.148 1 97.56 148 LYS A N 1
ATOM 1133 C CA . LYS A 1 148 ? 11.414 8.492 5.324 1 97.56 148 LYS A CA 1
ATOM 1134 C C . LYS A 1 148 ? 10.305 8.477 4.277 1 97.56 148 LYS A C 1
ATOM 1136 O O . LYS A 1 148 ? 10.531 8.117 3.123 1 97.56 148 LYS A O 1
ATOM 1141 N N . ASN A 1 149 ? 9.125 8.789 4.719 1 98.56 149 ASN A N 1
ATOM 1142 C CA . ASN A 1 149 ? 7.973 8.797 3.824 1 98.56 149 ASN A CA 1
ATOM 1143 C C . ASN A 1 149 ? 7.18 10.094 3.945 1 98.56 149 ASN A C 1
ATOM 1145 O O . ASN A 1 149 ? 7.027 10.633 5.043 1 98.56 149 ASN A O 1
ATOM 1149 N N . VAL A 1 150 ? 6.754 10.578 2.846 1 98.75 150 VAL A N 1
ATOM 1150 C CA . VAL A 1 150 ? 5.855 11.727 2.75 1 98.75 150 VAL A CA 1
ATOM 1151 C C . VAL A 1 150 ? 4.57 11.32 2.029 1 98.75 150 VAL A C 1
ATOM 1153 O O . VAL A 1 150 ? 4.613 10.844 0.894 1 98.75 150 VAL A O 1
ATOM 1156 N N . TYR A 1 151 ? 3.434 11.406 2.703 1 98.88 151 TYR A N 1
ATOM 1157 C CA . TYR A 1 151 ? 2.125 11.133 2.119 1 98.88 151 TYR A CA 1
ATOM 1158 C C . TYR A 1 151 ? 1.253 12.383 2.115 1 98.88 151 TYR A C 1
ATOM 1160 O O . TYR A 1 151 ? 1.453 13.289 2.928 1 98.88 151 TYR A O 1
ATOM 1168 N N . HIS A 1 152 ? 0.338 12.438 1.198 1 98.88 152 HIS A N 1
ATOM 1169 C CA . HIS A 1 152 ? -0.631 13.523 1.117 1 98.88 152 HIS A CA 1
ATOM 1170 C C . HIS A 1 152 ? -2.047 13.016 1.378 1 98.88 152 HIS A C 1
ATOM 1172 O O . HIS A 1 152 ? -2.516 12.094 0.705 1 98.88 152 HIS A O 1
ATOM 1178 N N . TYR A 1 153 ? -2.67 13.562 2.455 1 98.75 153 TYR A N 1
ATOM 1179 C CA . TYR A 1 153 ? -4.059 13.18 2.676 1 98.75 153 TYR A CA 1
ATOM 1180 C C . TYR A 1 153 ? -4.969 13.797 1.62 1 98.75 153 TYR A C 1
ATOM 1182 O O . TYR A 1 153 ? -4.535 14.648 0.838 1 98.75 153 TYR A O 1
ATOM 1190 N N . ILE A 1 154 ? -6.195 13.305 1.521 1 98.19 154 ILE A N 1
ATOM 1191 C CA . ILE A 1 154 ? -7.191 13.742 0.551 1 98.19 154 ILE A CA 1
ATOM 1192 C C . ILE A 1 154 ? -8.266 14.57 1.255 1 98.19 154 ILE A C 1
ATOM 1194 O O . ILE A 1 154 ? -8.734 14.203 2.336 1 98.19 154 ILE A O 1
ATOM 1198 N N . GLN A 1 155 ? -8.609 15.672 0.67 1 96.12 155 GLN A N 1
ATOM 1199 C CA . GLN A 1 155 ? -9.5 16.609 1.356 1 96.12 155 GLN A CA 1
ATOM 1200 C C . GLN A 1 155 ? -10.812 16.766 0.601 1 96.12 155 GLN A C 1
ATOM 1202 O O . GLN A 1 155 ? -11.656 15.867 0.614 1 96.12 155 GLN A O 1
ATOM 1207 N N . ASP A 1 156 ? -10.992 17.688 -0.217 1 92.69 156 ASP A N 1
ATOM 1208 C CA . ASP A 1 156 ? -12.312 17.984 -0.771 1 92.69 156 ASP A CA 1
ATOM 1209 C C . ASP A 1 156 ? -12.492 17.344 -2.145 1 92.69 156 ASP A C 1
ATOM 1211 O O . ASP A 1 156 ? -13.562 16.844 -2.465 1 92.69 156 ASP A O 1
ATOM 1215 N N . ARG A 1 157 ? -11.523 17.312 -2.967 1 92.25 157 ARG A N 1
ATOM 1216 C CA . ARG A 1 157 ? -11.633 16.844 -4.344 1 92.25 157 ARG A CA 1
ATOM 1217 C C . ARG A 1 157 ? -11.383 15.344 -4.434 1 92.25 157 ARG A C 1
ATOM 1219 O O . ARG A 1 157 ? -10.703 14.773 -3.582 1 92.25 157 ARG A O 1
ATOM 1226 N N . TYR A 1 158 ? -11.984 14.875 -5.488 1 92.38 158 TYR A N 1
ATOM 1227 C CA . TYR A 1 158 ? -11.719 13.477 -5.777 1 92.38 158 TYR A CA 1
ATOM 1228 C C . TYR A 1 158 ? -10.281 13.273 -6.223 1 92.38 158 TYR A C 1
ATOM 1230 O O . TYR A 1 158 ? -9.836 13.875 -7.203 1 92.38 158 TYR A O 1
ATOM 1238 N N . ILE A 1 159 ? -9.562 12.5 -5.473 1 95.81 159 ILE A N 1
ATOM 1239 C CA . ILE A 1 159 ? -8.219 12.031 -5.789 1 95.81 159 ILE A CA 1
ATOM 1240 C C . ILE A 1 159 ? -8.133 10.523 -5.566 1 95.81 159 ILE A C 1
ATOM 1242 O O . ILE A 1 159 ? -8.523 10.023 -4.508 1 95.81 159 ILE A O 1
ATOM 1246 N N . GLN A 1 160 ? -7.785 9.789 -6.605 1 95.81 160 GLN A N 1
ATOM 1247 C CA . GLN A 1 160 ? -7.578 8.359 -6.43 1 95.81 160 GLN A CA 1
ATOM 1248 C C . GLN A 1 160 ? -6.473 8.078 -5.418 1 95.81 160 GLN A C 1
ATOM 1250 O O . GLN A 1 160 ? -5.32 8.453 -5.629 1 95.81 160 GLN A O 1
ATOM 1255 N N . PRO A 1 161 ? -6.797 7.422 -4.293 1 98.25 161 PRO A N 1
ATOM 1256 C CA . PRO A 1 161 ? -5.746 7.156 -3.309 1 98.25 161 PRO A CA 1
ATOM 1257 C C . PRO A 1 161 ? -4.766 6.078 -3.766 1 98.25 161 PRO A C 1
ATOM 1259 O O . PRO A 1 161 ? -5.145 5.176 -4.52 1 98.25 161 PRO A O 1
ATOM 1262 N N . ASP A 1 162 ? -3.467 6.23 -3.365 1 98.5 162 ASP A N 1
ATOM 1263 C CA . ASP A 1 162 ? -2.51 5.141 -3.504 1 98.5 162 ASP A CA 1
ATOM 1264 C C . ASP A 1 162 ? -2.756 4.055 -2.455 1 98.5 162 ASP A C 1
ATOM 1266 O O . ASP A 1 162 ? -2.514 2.875 -2.707 1 98.5 162 ASP A O 1
ATOM 1270 N N . PHE A 1 163 ? -3.176 4.504 -1.259 1 98.62 163 PHE A N 1
ATOM 1271 C CA . PHE A 1 163 ? -3.57 3.58 -0.203 1 98.62 163 PHE A CA 1
ATOM 1272 C C . PHE A 1 163 ? -4.562 4.238 0.75 1 98.62 163 PHE A C 1
ATOM 1274 O O . PHE A 1 163 ? -4.738 5.457 0.725 1 98.62 163 PHE A O 1
ATOM 1281 N N . ILE A 1 164 ? -5.297 3.398 1.523 1 98.75 164 ILE A N 1
ATOM 1282 C CA . ILE A 1 164 ? -6.324 3.848 2.457 1 98.75 164 ILE A CA 1
ATOM 1283 C C . ILE A 1 164 ? -6.031 3.295 3.85 1 98.75 164 ILE A C 1
ATOM 1285 O O . ILE A 1 164 ? -5.621 2.141 3.992 1 98.75 164 ILE A O 1
ATOM 1289 N N . VAL A 1 165 ? -6.164 4.121 4.852 1 98.88 165 VAL A N 1
ATOM 1290 C CA . VAL A 1 165 ? -5.996 3.693 6.238 1 98.88 165 VAL A CA 1
ATOM 1291 C C . VAL A 1 165 ? -7.355 3.344 6.836 1 98.88 165 VAL A C 1
ATOM 1293 O O . VAL A 1 165 ? -8.312 4.117 6.727 1 98.88 165 VAL A O 1
ATOM 1296 N N . ASP A 1 166 ? -7.492 2.174 7.422 1 98.75 166 ASP A N 1
ATOM 1297 C CA . ASP A 1 166 ? -8.688 1.788 8.164 1 98.75 166 ASP A CA 1
ATOM 1298 C C . ASP A 1 166 ? -8.844 2.619 9.438 1 98.75 166 ASP A C 1
ATOM 1300 O O . ASP A 1 166 ? -8.023 2.52 10.352 1 98.75 166 ASP A O 1
ATOM 1304 N N . ILE A 1 167 ? -9.859 3.449 9.516 1 98.75 167 ILE A N 1
ATOM 1305 C CA . ILE A 1 167 ? -10.047 4.285 10.695 1 98.75 167 ILE A CA 1
ATOM 1306 C C . ILE A 1 167 ? -11.375 3.947 11.367 1 98.75 167 ILE A C 1
ATOM 1308 O O . ILE A 1 167 ? -11.938 4.766 12.102 1 98.75 167 ILE A O 1
ATOM 1312 N N . SER A 1 168 ? -11.914 2.775 11.062 1 98.62 168 SER A N 1
ATOM 1313 C CA . SER A 1 168 ? -13.242 2.381 11.531 1 98.62 168 SER A CA 1
ATOM 1314 C C . SER A 1 168 ? -13.336 2.475 13.055 1 98.62 168 SER A C 1
ATOM 1316 O O . SER A 1 168 ? -14.344 2.938 13.586 1 98.62 168 SER A O 1
ATOM 1318 N N . LYS A 1 169 ? -12.328 2.117 13.742 1 98.31 169 LYS A N 1
ATOM 1319 C CA . LYS A 1 169 ? -12.344 2.078 15.203 1 98.31 169 LYS A CA 1
ATOM 1320 C C . LYS A 1 169 ? -12.305 3.484 15.789 1 98.31 169 LYS A C 1
ATOM 1322 O O . LYS A 1 169 ? -12.562 3.672 16.984 1 98.31 169 LYS A O 1
ATOM 1327 N N . HIS A 1 170 ? -12.008 4.484 14.945 1 98.56 170 HIS A N 1
ATOM 1328 C CA . HIS A 1 170 ? -11.742 5.812 15.484 1 98.56 170 HIS A CA 1
ATOM 1329 C C . HIS A 1 170 ? -12.703 6.844 14.898 1 98.56 170 HIS A C 1
ATOM 1331 O O . HIS A 1 170 ? -12.484 8.047 15.039 1 98.56 170 HIS A O 1
ATOM 1337 N N . TRP A 1 171 ? -13.734 6.391 14.219 1 98.25 171 TRP A N 1
ATOM 1338 C CA . TRP A 1 171 ? -14.625 7.285 13.492 1 98.25 171 TRP A CA 1
ATOM 1339 C C . TRP A 1 171 ? -15.312 8.266 14.438 1 98.25 171 TRP A C 1
ATOM 1341 O O . TRP A 1 171 ? -15.305 9.477 14.195 1 98.25 171 TRP A O 1
ATOM 1351 N N . ASP A 1 172 ? -15.844 7.727 15.562 1 98.31 172 ASP A N 1
ATOM 1352 C CA . ASP A 1 172 ? -16.578 8.578 16.5 1 98.31 172 ASP A CA 1
ATOM 1353 C C . ASP A 1 172 ? -15.664 9.656 17.078 1 98.31 172 ASP A C 1
ATOM 1355 O O . ASP A 1 172 ? -16.047 10.828 17.156 1 98.31 172 ASP A O 1
ATOM 1359 N N . LYS A 1 173 ? -14.5 9.234 17.453 1 98.38 173 LYS A N 1
ATOM 1360 C CA . LYS A 1 173 ? -13.562 10.195 18.016 1 98.38 173 LYS A CA 1
ATOM 1361 C C . LYS A 1 173 ? -13.117 11.211 16.969 1 98.38 173 LYS A C 1
ATOM 1363 O O . LYS A 1 173 ? -12.906 12.383 17.281 1 98.38 173 LYS A O 1
ATOM 1368 N N . LYS A 1 174 ? -12.938 10.758 15.719 1 98.19 174 LYS A N 1
ATOM 1369 C CA . LYS A 1 174 ? -12.656 11.695 14.625 1 98.19 174 LYS A CA 1
ATOM 1370 C C . LYS A 1 174 ? -13.734 12.773 14.547 1 98.19 174 LYS A C 1
ATOM 1372 O O . LYS A 1 174 ? -13.414 13.969 14.453 1 98.19 174 LYS A O 1
ATOM 1377 N N . MET A 1 175 ? -14.938 12.383 14.586 1 96.88 175 MET A N 1
ATOM 1378 C CA . MET A 1 175 ? -16.031 13.344 14.484 1 96.88 175 MET A CA 1
ATOM 1379 C C . MET A 1 175 ? -16.016 14.305 15.664 1 96.88 175 MET A C 1
ATOM 1381 O O . MET A 1 175 ? -16.297 15.5 15.5 1 96.88 175 MET A O 1
ATOM 1385 N N . GLU A 1 176 ? -15.68 13.797 16.859 1 97.12 176 GLU A N 1
ATOM 1386 C CA . GLU A 1 176 ? -15.531 14.664 18.016 1 97.12 176 GLU A CA 1
ATOM 1387 C C . GLU A 1 176 ? -14.461 15.719 17.781 1 97.12 176 GLU A C 1
ATOM 1389 O O . GLU A 1 176 ? -14.641 16.891 18.141 1 97.12 176 GLU A O 1
ATOM 1394 N N . CYS A 1 177 ? -13.312 15.305 17.219 1 97.38 177 CYS A N 1
ATOM 1395 C CA . CYS A 1 177 ? -12.203 16.219 16.969 1 97.38 177 CYS A CA 1
ATOM 1396 C C . CYS A 1 177 ? -12.617 17.297 15.977 1 97.38 177 CYS A C 1
ATOM 1398 O O . CYS A 1 177 ? -12.242 18.469 16.141 1 97.38 177 CYS A O 1
ATOM 1400 N N . ILE A 1 178 ? -13.367 16.922 14.93 1 96.19 178 ILE A N 1
ATOM 1401 C CA . ILE A 1 178 ? -13.844 17.875 13.93 1 96.19 178 ILE A CA 1
ATOM 1402 C C . ILE A 1 178 ? -14.789 18.875 14.586 1 96.19 178 ILE A C 1
ATOM 1404 O O . ILE A 1 178 ? -14.656 20.078 14.383 1 96.19 178 ILE A O 1
ATOM 1408 N N . LEU A 1 179 ? -15.656 18.406 15.43 1 93.75 179 LEU A N 1
ATOM 1409 C CA . LEU A 1 179 ? -16.703 19.234 16.031 1 93.75 179 LEU A CA 1
ATOM 1410 C C . LEU A 1 179 ? -16.141 20.094 17.141 1 93.75 179 LEU A C 1
ATOM 1412 O O . LEU A 1 179 ? -16.828 20.953 17.688 1 93.75 179 LEU A O 1
ATOM 1416 N N . ALA A 1 180 ? -14.875 19.844 17.531 1 93.81 180 ALA A N 1
ATOM 1417 C CA . ALA A 1 180 ? -14.195 20.75 18.453 1 93.81 180 ALA A CA 1
ATOM 1418 C C . ALA A 1 180 ? -14.102 22.156 17.859 1 93.81 180 ALA A C 1
ATOM 1420 O O . ALA A 1 180 ? -13.945 23.125 18.594 1 93.81 180 ALA A O 1
ATOM 1421 N N . PHE A 1 181 ? -14.125 22.234 16.578 1 92.44 181 PHE A N 1
ATOM 1422 C CA . PHE A 1 181 ? -14.156 23.531 15.906 1 92.44 181 PHE A CA 1
ATOM 1423 C C . PHE A 1 181 ? -15.586 24 15.711 1 92.44 181 PHE A C 1
ATOM 1425 O O . PHE A 1 181 ? -16.031 24.219 14.586 1 92.44 181 PHE A O 1
ATOM 1432 N N . LYS A 1 182 ? -16.219 24.391 16.719 1 86.81 182 LYS A N 1
ATOM 1433 C CA . LYS A 1 182 ? -17.656 24.688 16.781 1 86.81 182 LYS A CA 1
ATOM 1434 C C . LYS A 1 182 ? -17.984 25.906 15.914 1 86.81 182 LYS A C 1
ATOM 1436 O O . LYS A 1 182 ? -19.078 25.984 15.352 1 86.81 182 LYS A O 1
ATOM 1441 N N . SER A 1 183 ? -17.172 26.781 15.875 1 85 183 SER A N 1
ATOM 1442 C CA . SER A 1 183 ? -17.438 28.016 15.133 1 85 183 SER A CA 1
ATOM 1443 C C . SER A 1 183 ? -17.422 27.766 13.625 1 85 183 SER A C 1
ATOM 1445 O O . SER A 1 183 ? -17.938 28.562 12.852 1 85 183 SER A O 1
ATOM 1447 N N . GLN A 1 184 ? -16.734 26.703 13.203 1 84.88 184 GLN A N 1
ATOM 1448 C CA . GLN A 1 184 ? -16.516 26.453 11.781 1 84.88 184 GLN A CA 1
ATOM 1449 C C . GLN A 1 184 ? -17.578 25.516 11.219 1 84.88 184 GLN A C 1
ATOM 1451 O O . GLN A 1 184 ? -17.922 25.594 10.039 1 84.88 184 GLN A O 1
ATOM 1456 N N . PHE A 1 185 ? -18.047 24.625 12.039 1 87.06 185 PHE A N 1
ATOM 1457 C CA . PHE A 1 185 ? -18.891 23.547 11.523 1 87.06 185 PHE A CA 1
ATOM 1458 C C . PHE A 1 185 ? -20.266 23.594 12.164 1 87.06 185 PHE A C 1
ATOM 1460 O O . PHE A 1 185 ? -20.453 24.188 13.227 1 87.06 185 PHE A O 1
ATOM 1467 N N . TYR A 1 186 ? -21.203 23 11.516 1 77.5 186 TYR A N 1
ATOM 1468 C CA . TYR A 1 186 ? -22.594 23 11.953 1 77.5 186 TYR A CA 1
ATOM 1469 C C . TYR A 1 186 ? -22.734 22.344 13.32 1 77.5 186 TYR A C 1
ATOM 1471 O O . TYR A 1 186 ? -22.188 21.266 13.562 1 77.5 186 TYR A O 1
ATOM 1479 N N . THR A 1 187 ? -23.328 23.047 14.172 1 75.44 187 THR A N 1
ATOM 1480 C CA . THR A 1 187 ? -23.828 22.531 15.438 1 75.44 187 THR A CA 1
ATOM 1481 C C . THR A 1 187 ? -25.266 22.969 15.68 1 75.44 187 THR A C 1
ATOM 1483 O O . THR A 1 187 ? -25.672 24.047 15.242 1 75.44 187 THR A O 1
ATOM 1486 N N . PRO A 1 188 ? -26.078 22.016 16.141 1 69.69 188 PRO A N 1
ATOM 1487 C CA . PRO A 1 188 ? -27.453 22.422 16.438 1 69.69 188 PRO A CA 1
ATOM 1488 C C . PRO A 1 188 ? -27.516 23.766 17.172 1 69.69 188 PRO A C 1
ATOM 1490 O O . PRO A 1 188 ? -28.453 24.547 16.953 1 69.69 188 PRO A O 1
ATOM 1493 N N . GLU A 1 189 ? -26.594 24.062 17.938 1 64.19 189 GLU A N 1
ATOM 1494 C CA . GLU A 1 189 ? -26.578 25.297 18.719 1 64.19 189 GLU A CA 1
ATOM 1495 C C . GLU A 1 189 ? -26.281 26.5 17.844 1 64.19 189 GLU A C 1
ATOM 1497 O O . GLU A 1 189 ? -26.812 27.594 18.078 1 64.19 189 GLU A O 1
ATOM 1502 N N . THR A 1 190 ? -25.438 26.297 16.797 1 62.47 190 THR A N 1
ATOM 1503 C CA . THR A 1 190 ? -25.016 27.422 15.977 1 62.47 190 THR A CA 1
ATOM 1504 C C . THR A 1 190 ? -25.953 27.625 14.789 1 62.47 190 THR A C 1
ATOM 1506 O O . THR A 1 190 ? -25.844 28.625 14.07 1 62.47 190 THR A O 1
ATOM 1509 N N . SER A 1 191 ? -26.828 26.703 14.375 1 58.44 191 SER A N 1
ATOM 1510 C CA . SER A 1 191 ? -27.703 26.828 13.211 1 58.44 191 SER A CA 1
ATOM 1511 C C . SER A 1 191 ? -28.594 28.062 13.312 1 58.44 191 SER A C 1
ATOM 1513 O O . SER A 1 191 ? -28.984 28.641 12.297 1 58.44 191 SER A O 1
ATOM 1515 N N . GLY A 1 192 ? -28.922 28.391 14.469 1 54.41 192 GLY A N 1
ATOM 1516 C CA . GLY A 1 192 ? -29.859 29.484 14.625 1 54.41 192 GLY A CA 1
ATOM 1517 C C . GLY A 1 192 ? -29.188 30.844 14.703 1 54.41 192 GLY A C 1
ATOM 1518 O O . GLY A 1 192 ? -29.859 31.875 14.836 1 54.41 192 GLY A O 1
ATOM 1519 N N . ASN A 1 193 ? -27.859 30.766 14.641 1 57.88 193 ASN A N 1
ATOM 1520 C CA . ASN A 1 193 ? -27.219 32.062 14.852 1 57.88 193 ASN A CA 1
ATOM 1521 C C . ASN A 1 193 ? -27 32.781 13.539 1 57.88 193 ASN A C 1
ATOM 1523 O O . ASN A 1 193 ? -26.984 32.188 12.469 1 57.88 193 ASN A O 1
ATOM 1527 N N . ASN A 1 194 ? -27.328 34.062 13.461 1 64.56 194 ASN A N 1
ATOM 1528 C CA . ASN A 1 194 ? -27.25 35 12.344 1 64.56 194 ASN A CA 1
ATOM 1529 C C . ASN A 1 194 ? -25.844 35 11.727 1 64.56 194 ASN A C 1
ATOM 1531 O O . ASN A 1 194 ? -25.391 36.062 11.25 1 64.56 194 ASN A O 1
ATOM 1535 N N . GLU A 1 195 ? -25.062 33.938 11.805 1 72.25 195 GLU A N 1
ATOM 1536 C CA . GLU A 1 195 ? -23.734 33.938 11.203 1 72.25 195 GLU A CA 1
ATOM 1537 C C . GLU A 1 195 ? -23.797 33.562 9.727 1 72.25 195 GLU A C 1
ATOM 1539 O O . GLU A 1 195 ? -24.656 32.812 9.305 1 72.25 195 GLU A O 1
ATOM 1544 N N . PRO A 1 196 ? -22.953 34.188 8.93 1 78.75 196 PRO A N 1
ATOM 1545 C CA . PRO A 1 196 ? -22.938 33.875 7.5 1 78.75 196 PRO A CA 1
ATOM 1546 C C . PRO A 1 196 ? -22.656 32.375 7.23 1 78.75 196 PRO A C 1
ATOM 1548 O O . PRO A 1 196 ? -21.844 31.766 7.941 1 78.75 196 PRO A O 1
ATOM 1551 N N . GLN A 1 197 ? -23.359 31.781 6.422 1 77.06 197 GLN A N 1
ATOM 1552 C CA . GLN A 1 197 ? -23.156 30.391 6.047 1 77.06 197 GLN A CA 1
ATOM 1553 C C . GLN A 1 197 ? -21.938 30.25 5.133 1 77.06 197 GLN A C 1
ATOM 1555 O O . GLN A 1 197 ? -21.719 31.078 4.25 1 77.06 197 GLN A O 1
ATOM 1560 N N . THR A 1 198 ? -21.062 29.328 5.477 1 81.56 198 THR A N 1
ATOM 1561 C CA . THR A 1 198 ? -19.906 29 4.648 1 81.56 198 THR A CA 1
ATOM 1562 C C . THR A 1 198 ? -20.031 27.609 4.051 1 81.56 198 THR A C 1
ATOM 1564 O O . THR A 1 198 ? -20.969 26.875 4.383 1 81.56 198 THR A O 1
ATOM 1567 N N . TYR A 1 199 ? -19.156 27.281 3.125 1 79.06 199 TYR A N 1
ATOM 1568 C CA . TYR A 1 199 ? -19.125 25.984 2.467 1 79.06 199 TYR A CA 1
ATOM 1569 C C . TYR A 1 199 ? -19.078 24.859 3.492 1 79.06 199 TYR A C 1
ATOM 1571 O O . TYR A 1 199 ? -19.703 23.812 3.297 1 79.06 199 TYR A O 1
ATOM 1579 N N . ILE A 1 200 ? -18.406 25.047 4.609 1 80.31 200 ILE A N 1
ATOM 1580 C CA . ILE A 1 200 ? -18.141 23.938 5.512 1 80.31 200 ILE A CA 1
ATOM 1581 C C . ILE A 1 200 ? -19.047 24.047 6.742 1 80.31 200 ILE A C 1
ATOM 1583 O O . ILE A 1 200 ? -18.922 23.266 7.684 1 80.31 200 ILE A O 1
ATOM 1587 N N . SER A 1 201 ? -19.938 24.984 6.879 1 78.94 201 SER A N 1
ATOM 1588 C CA . SER A 1 201 ? -20.703 25.203 8.094 1 78.94 201 SER A CA 1
ATOM 1589 C C . SER A 1 201 ? -22.078 24.516 8.016 1 78.94 201 SER A C 1
ATOM 1591 O O . SER A 1 201 ? -22.812 24.484 9 1 78.94 201 SER A O 1
ATOM 1593 N N . GLY A 1 202 ? -22.375 24 6.871 1 78.12 202 GLY A N 1
ATOM 1594 C CA . GLY A 1 202 ? -23.656 23.359 6.711 1 78.12 202 GLY A CA 1
ATOM 1595 C C . GLY A 1 202 ? -23.656 21.891 7.113 1 78.12 202 GLY A C 1
ATOM 1596 O O . GLY A 1 202 ? -22.609 21.266 7.18 1 78.12 202 GLY A O 1
ATOM 1597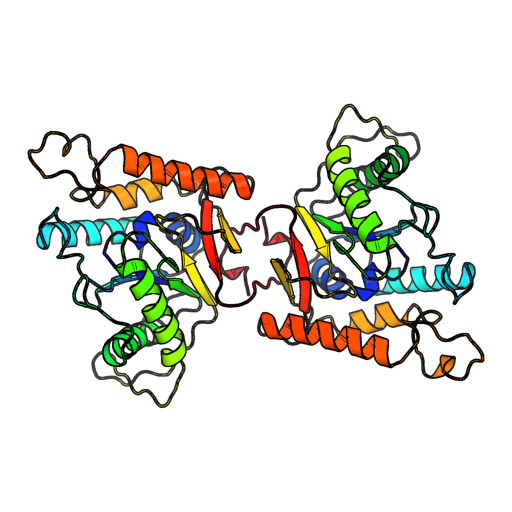 N N . LYS A 1 203 ? -24.828 21.391 7.387 1 83.94 203 LYS A N 1
ATOM 1598 C CA . LYS A 1 203 ? -25 19.984 7.727 1 83.94 203 LYS A CA 1
ATOM 1599 C C . LYS A 1 203 ? -24.531 19.078 6.59 1 83.94 203 LYS A C 1
ATOM 1601 O O . LYS A 1 203 ? -24.016 17.984 6.836 1 83.94 203 LYS A O 1
ATOM 1606 N N . SER A 1 204 ? -24.688 19.578 5.367 1 87.25 204 SER A N 1
ATOM 1607 C CA . SER A 1 204 ? -24.312 18.797 4.191 1 87.25 204 SER A CA 1
ATOM 1608 C C . SER A 1 204 ? -22.812 18.547 4.137 1 87.25 204 SER A C 1
ATOM 1610 O O . SER A 1 204 ? -22.359 17.516 3.617 1 87.25 204 SER A O 1
ATOM 1612 N N . PHE A 1 205 ? -22.094 19.391 4.664 1 89.88 205 PHE A N 1
ATOM 1613 C CA . PHE A 1 205 ? -20.656 19.25 4.645 1 89.88 205 PHE A CA 1
ATOM 1614 C C . PHE A 1 205 ? -20.203 18.078 5.508 1 89.88 205 PHE A C 1
ATOM 1616 O O . PHE A 1 205 ? -19.391 17.25 5.074 1 89.88 205 PHE A O 1
ATOM 1623 N N . LEU A 1 206 ? -20.688 17.969 6.691 1 89.44 206 LEU A N 1
ATOM 1624 C CA . LEU A 1 206 ? -20.344 16.859 7.574 1 89.44 206 LEU A CA 1
ATOM 1625 C C . LEU A 1 206 ? -20.766 15.523 6.965 1 89.44 206 LEU A C 1
ATOM 1627 O O . LEU A 1 206 ? -20.047 14.523 7.105 1 89.44 206 LEU A O 1
ATOM 1631 N N . ARG A 1 207 ? -21.875 15.523 6.289 1 91.75 207 ARG A N 1
ATOM 1632 C CA . ARG A 1 207 ? -22.328 14.312 5.609 1 91.75 207 ARG A CA 1
ATOM 1633 C C . ARG A 1 207 ? -21.359 13.914 4.504 1 91.75 207 ARG A C 1
ATOM 1635 O O . ARG A 1 207 ? -21.172 12.719 4.238 1 91.75 207 ARG A O 1
ATOM 1642 N N . SER A 1 208 ? -20.812 14.953 3.914 1 92.81 208 SER A N 1
ATOM 1643 C CA . SER A 1 208 ? -19.859 14.672 2.855 1 92.81 208 SER A CA 1
ATOM 1644 C C . SER A 1 208 ? -18.578 14.039 3.418 1 92.81 208 SER A C 1
ATOM 1646 O O . SER A 1 208 ? -17.953 13.203 2.76 1 92.81 208 SER A O 1
ATOM 1648 N N . ILE A 1 209 ? -18.203 14.43 4.609 1 94.31 209 ILE A N 1
ATOM 1649 C CA . ILE A 1 209 ? -17.031 13.852 5.266 1 94.31 209 ILE A CA 1
ATOM 1650 C C . ILE A 1 209 ? -17.281 12.367 5.523 1 94.31 209 ILE A C 1
ATOM 1652 O O . ILE A 1 209 ? -16.422 11.523 5.23 1 94.31 209 ILE A O 1
ATOM 1656 N N . GLU A 1 210 ? -18.438 12.109 6.035 1 95.75 210 GLU A N 1
ATOM 1657 C CA . GLU A 1 210 ? -18.781 10.719 6.305 1 95.75 210 GLU A CA 1
ATOM 1658 C C . GLU A 1 210 ? -18.859 9.906 5.016 1 95.75 210 GLU A C 1
ATOM 1660 O O . GLU A 1 210 ? -18.391 8.773 4.953 1 95.75 210 GLU A O 1
ATOM 1665 N N . SER A 1 211 ? -19.547 10.516 4.016 1 96.12 211 SER A N 1
ATOM 1666 C CA . SER A 1 211 ? -19.688 9.836 2.738 1 96.12 211 SER A CA 1
ATOM 1667 C C . SER A 1 211 ? -18.344 9.461 2.146 1 96.12 211 SER A C 1
ATOM 1669 O O . SER A 1 211 ? -18.156 8.344 1.653 1 96.12 211 SER A O 1
ATOM 1671 N N . ARG A 1 212 ? -17.438 10.297 2.221 1 96.88 212 ARG A N 1
ATOM 1672 C CA . ARG A 1 212 ? -16.109 10.023 1.69 1 96.88 212 ARG A CA 1
ATOM 1673 C C . ARG A 1 212 ? -15.414 8.93 2.49 1 96.88 212 ARG A C 1
ATOM 1675 O O . ARG A 1 212 ? -14.805 8.031 1.916 1 96.88 212 ARG A O 1
ATOM 1682 N N . ALA A 1 213 ? -15.5 9.062 3.803 1 97.88 213 ALA A N 1
ATOM 1683 C CA . ALA A 1 213 ? -14.883 8.055 4.66 1 97.88 213 ALA A CA 1
ATOM 1684 C C . ALA A 1 213 ? -15.453 6.672 4.379 1 97.88 213 ALA A C 1
ATOM 1686 O O . ALA A 1 213 ? -14.719 5.684 4.348 1 97.88 213 ALA A O 1
ATOM 1687 N N . ARG A 1 214 ? -16.719 6.605 4.184 1 97.5 214 ARG A N 1
ATOM 1688 C CA . ARG A 1 214 ? -17.375 5.336 3.895 1 97.5 214 ARG A CA 1
ATOM 1689 C C . ARG A 1 214 ? -16.953 4.801 2.529 1 97.5 214 ARG A C 1
ATOM 1691 O O . ARG A 1 214 ? -16.797 3.59 2.354 1 97.5 214 ARG A O 1
ATOM 1698 N N . GLU A 1 215 ? -16.859 5.738 1.573 1 97.25 215 GLU A N 1
ATOM 1699 C CA . GLU A 1 215 ? -16.422 5.32 0.249 1 97.25 215 GLU A CA 1
ATOM 1700 C C . GLU A 1 215 ? -15.008 4.734 0.305 1 97.25 215 GLU A C 1
ATOM 1702 O O . GLU A 1 215 ? -14.75 3.676 -0.271 1 97.25 215 GLU A O 1
ATOM 1707 N N . PHE A 1 216 ? -14.148 5.438 0.961 1 98 216 PHE A N 1
ATOM 1708 C CA . PHE A 1 216 ? -12.797 4.926 1.13 1 98 216 PHE A CA 1
ATOM 1709 C C . PHE A 1 216 ? -12.805 3.604 1.89 1 98 216 PHE A C 1
ATOM 1711 O O . PHE A 1 216 ? -12.117 2.654 1.509 1 98 216 PHE A O 1
ATOM 1718 N N . GLY A 1 217 ? -13.562 3.578 3 1 98.06 217 GLY A N 1
ATOM 1719 C CA . GLY A 1 217 ? -13.68 2.336 3.746 1 98.06 217 GLY A CA 1
ATOM 1720 C C . GLY A 1 217 ? -14.156 1.175 2.896 1 98.06 217 GLY A C 1
ATOM 1721 O O . GLY A 1 217 ? -13.578 0.088 2.934 1 98.06 217 GLY A O 1
ATOM 1722 N N . HIS A 1 218 ? -15.172 1.388 2.062 1 96.44 218 HIS A N 1
ATOM 1723 C CA . HIS A 1 218 ? -15.727 0.372 1.174 1 96.44 218 HIS A CA 1
ATOM 1724 C C . HIS A 1 218 ? -14.664 -0.177 0.233 1 96.44 218 HIS A C 1
ATOM 1726 O O . HIS A 1 218 ? -14.594 -1.387 0 1 96.44 218 HIS A O 1
ATOM 1732 N N . ALA A 1 219 ? -13.867 0.638 -0.246 1 96.19 219 ALA A N 1
ATOM 1733 C CA . ALA A 1 219 ? -12.852 0.277 -1.232 1 96.19 219 ALA A CA 1
ATOM 1734 C C . ALA A 1 219 ? -11.859 -0.73 -0.656 1 96.19 219 ALA A C 1
ATOM 1736 O O . ALA A 1 219 ? -11.227 -1.484 -1.399 1 96.19 219 ALA A O 1
ATOM 1737 N N . ILE A 1 220 ? -11.688 -0.75 0.673 1 97.5 220 ILE A N 1
ATOM 1738 C CA . ILE A 1 220 ? -10.727 -1.674 1.264 1 97.5 220 ILE A CA 1
ATOM 1739 C C . ILE A 1 220 ? -11.453 -2.672 2.164 1 97.5 220 ILE A C 1
ATOM 1741 O O . ILE A 1 220 ? -10.82 -3.367 2.963 1 97.5 220 ILE A O 1
ATOM 1745 N N . GLY A 1 221 ? -12.766 -2.695 2.146 1 95.5 221 GLY A N 1
ATOM 1746 C CA . GLY A 1 221 ? -13.562 -3.727 2.795 1 95.5 221 GLY A CA 1
ATOM 1747 C C . GLY A 1 221 ? -13.828 -3.439 4.262 1 95.5 221 GLY A C 1
ATOM 1748 O O . GLY A 1 221 ? -14.016 -4.363 5.055 1 95.5 221 GLY A O 1
ATOM 1749 N N . VAL A 1 222 ? -13.727 -2.123 4.699 1 97.62 222 VAL A N 1
ATOM 1750 C CA . VAL A 1 222 ? -14.031 -1.739 6.074 1 97.62 222 VAL A CA 1
ATOM 1751 C C . VAL A 1 222 ? -15.07 -0.621 6.082 1 97.62 222 VAL A C 1
ATOM 1753 O O . VAL A 1 222 ? -15.547 -0.207 5.027 1 97.62 222 VAL A O 1
ATOM 1756 N N . GLU A 1 223 ? -15.445 -0.168 7.25 1 98.25 223 GLU A N 1
ATOM 1757 C CA . GLU A 1 223 ? -16.547 0.778 7.34 1 98.25 223 GLU A CA 1
ATOM 1758 C C . GLU A 1 223 ? -16.109 2.188 6.957 1 98.25 223 GLU A C 1
ATOM 1760 O O . GLU A 1 223 ? -16.781 2.871 6.188 1 98.25 223 GLU A O 1
ATOM 1765 N N . TYR A 1 224 ? -15.039 2.676 7.559 1 98.69 224 TYR A N 1
ATOM 1766 C CA . TYR A 1 224 ? -14.547 4.027 7.309 1 98.69 224 TYR A CA 1
ATOM 1767 C C . TYR A 1 224 ? -13.062 4.012 6.961 1 98.69 224 TYR A C 1
ATOM 1769 O O . TYR A 1 224 ? -12.289 3.256 7.551 1 98.69 224 TYR A O 1
ATOM 1777 N N . GLY A 1 225 ? -12.688 4.777 6.023 1 98.75 225 GLY A N 1
ATOM 1778 C CA . GLY A 1 225 ? -11.289 4.91 5.641 1 98.75 225 GLY A CA 1
ATOM 1779 C C . GLY A 1 225 ? -10.883 6.348 5.379 1 98.75 225 GLY A C 1
ATOM 1780 O O . GLY A 1 225 ? -11.734 7.219 5.188 1 98.75 225 GLY A O 1
ATOM 1781 N N . GLU A 1 226 ? -9.609 6.613 5.461 1 98.88 226 GLU A N 1
ATOM 1782 C CA . GLU A 1 226 ? -8.977 7.848 5 1 98.88 226 GLU A CA 1
ATOM 1783 C C . GLU A 1 226 ? -7.934 7.562 3.924 1 98.88 226 GLU A C 1
ATOM 1785 O O . GLU A 1 226 ? -7.078 6.695 4.098 1 98.88 226 GLU A O 1
ATOM 1790 N N . GLY A 1 227 ? -8 8.266 2.84 1 98.69 227 GLY A N 1
ATOM 1791 C CA . GLY A 1 227 ? -7.141 8.008 1.694 1 98.69 227 GLY A CA 1
ATOM 1792 C C . GLY A 1 227 ? -5.906 8.891 1.667 1 98.69 227 GLY A C 1
ATOM 1793 O O . GLY A 1 227 ? -5.945 10.031 2.119 1 98.69 227 GLY A O 1
ATOM 1794 N N . PHE A 1 228 ? -4.793 8.352 1.06 1 98.88 228 PHE A N 1
ATOM 1795 C CA . PHE A 1 228 ? -3.533 9.07 0.933 1 98.88 228 PHE A CA 1
ATOM 1796 C C . PHE A 1 228 ? -2.9 8.82 -0.43 1 98.88 228 PHE A C 1
ATOM 1798 O O . PHE A 1 228 ? -3.1 7.758 -1.026 1 98.88 228 PHE A O 1
ATOM 1805 N N . THR A 1 229 ? -2.195 9.781 -0.902 1 98.56 229 THR A N 1
ATOM 1806 C CA . THR A 1 229 ? -1.303 9.578 -2.039 1 98.56 229 THR A CA 1
ATOM 1807 C C . THR A 1 229 ? 0.155 9.57 -1.587 1 98.56 229 THR A C 1
ATOM 1809 O O . THR A 1 229 ? 0.49 10.141 -0.547 1 98.56 229 THR A O 1
ATOM 1812 N N . LYS A 1 230 ? 0.981 8.867 -2.361 1 98.12 230 LYS A N 1
ATOM 1813 C CA . LYS A 1 230 ? 2.385 8.648 -2.021 1 98.12 230 LYS A CA 1
ATOM 1814 C C . LYS A 1 230 ? 3.301 9.523 -2.867 1 98.12 230 LYS A C 1
ATOM 1816 O O . LYS A 1 230 ? 2.928 9.945 -3.967 1 98.12 230 LYS A O 1
ATOM 1821 N N . GLU A 1 231 ? 4.488 9.852 -2.293 1 96.56 231 GLU A N 1
ATOM 1822 C CA . GLU A 1 231 ? 5.516 10.5 -3.102 1 96.56 231 GLU A CA 1
ATOM 1823 C C . GLU A 1 231 ? 6.512 9.484 -3.65 1 96.56 231 GLU A C 1
ATOM 1825 O O . GLU A 1 231 ? 7.133 9.711 -4.691 1 96.56 231 GLU A O 1
ATOM 1830 N N . LYS A 1 232 ? 6.68 8.492 -2.891 1 95.44 232 LYS A N 1
ATOM 1831 C CA . LYS A 1 232 ? 7.516 7.355 -3.273 1 95.44 232 LYS A CA 1
ATOM 1832 C C . LYS A 1 232 ? 6.684 6.082 -3.41 1 95.44 232 LYS A C 1
ATOM 1834 O O . LYS A 1 232 ? 5.652 5.934 -2.75 1 95.44 232 LYS A O 1
ATOM 1839 N N . GLN A 1 233 ? 7.16 5.199 -4.348 1 97 233 GLN A N 1
ATOM 1840 C CA . GLN A 1 233 ? 6.441 3.947 -4.566 1 97 233 GLN A CA 1
ATOM 1841 C C . GLN A 1 233 ? 6.223 3.201 -3.252 1 97 233 GLN A C 1
ATOM 1843 O O . GLN A 1 233 ? 7.125 3.139 -2.412 1 97 233 GLN A O 1
ATOM 1848 N N . LEU A 1 234 ? 5.012 2.654 -3.094 1 98.25 234 LEU A N 1
ATOM 1849 C CA . LEU A 1 234 ? 4.695 1.909 -1.88 1 98.25 234 LEU A CA 1
ATOM 1850 C C . LEU A 1 234 ? 5.473 0.598 -1.829 1 98.25 234 LEU A C 1
ATOM 1852 O O . LEU A 1 234 ? 5.52 -0.139 -2.816 1 98.25 234 LEU A O 1
ATOM 1856 N N . GLY A 1 235 ? 6.117 0.35 -0.71 1 98.06 235 GLY A N 1
ATOM 1857 C CA . GLY A 1 235 ? 6.797 -0.905 -0.433 1 98.06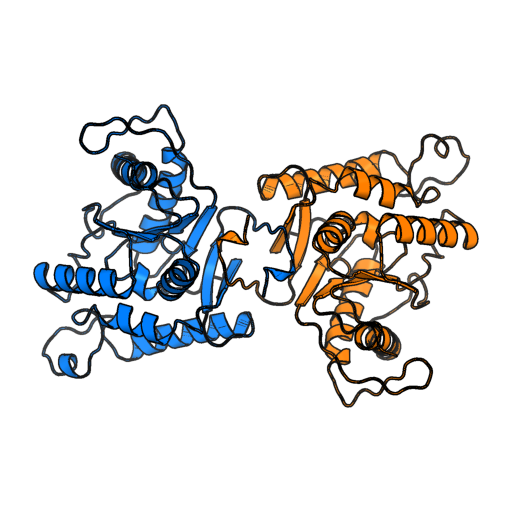 235 GLY A CA 1
ATOM 1858 C C . GLY A 1 235 ? 6.324 -1.57 0.846 1 98.06 235 GLY A C 1
ATOM 1859 O O . GLY A 1 235 ? 5.887 -0.893 1.778 1 98.06 235 GLY A O 1
ATOM 1860 N N . VAL A 1 236 ? 6.332 -2.83 0.913 1 97.81 236 VAL A N 1
ATOM 1861 C CA . VAL A 1 236 ? 6.031 -3.578 2.129 1 97.81 236 VAL A CA 1
ATOM 1862 C C . VAL A 1 236 ? 7.039 -4.711 2.305 1 97.81 236 VAL A C 1
ATOM 1864 O O . VAL A 1 236 ? 7.707 -5.109 1.347 1 97.81 236 VAL A O 1
ATOM 1867 N N . THR A 1 237 ? 7.199 -5.18 3.549 1 96.06 237 THR A N 1
ATOM 1868 C CA . THR A 1 237 ? 7.957 -6.395 3.83 1 96.06 237 THR A CA 1
ATOM 1869 C C . THR A 1 237 ? 7.023 -7.594 3.957 1 96.06 237 THR A C 1
ATOM 1871 O O . THR A 1 237 ? 7.312 -8.672 3.428 1 96.06 237 THR A O 1
ATOM 1874 N N . ASP A 1 238 ? 5.906 -7.422 4.562 1 97.56 238 ASP A N 1
ATOM 1875 C CA . ASP A 1 238 ? 4.93 -8.477 4.836 1 97.56 238 ASP A CA 1
ATOM 1876 C C . ASP A 1 238 ? 3.619 -8.211 4.094 1 97.56 238 ASP A C 1
ATOM 1878 O O . ASP A 1 238 ? 2.957 -7.195 4.336 1 97.56 238 ASP A O 1
ATOM 1882 N N . LEU A 1 239 ? 3.186 -9.141 3.229 1 97.94 239 LEU A N 1
ATOM 1883 C CA . LEU A 1 239 ? 1.956 -8.984 2.459 1 97.94 239 LEU A CA 1
ATOM 1884 C C . LEU A 1 239 ? 0.75 -8.852 3.381 1 97.94 239 LEU A C 1
ATOM 1886 O O . LEU A 1 239 ? -0.253 -8.234 3.014 1 97.94 239 LEU A O 1
ATOM 1890 N N . PHE A 1 240 ? 0.822 -9.406 4.566 1 97.44 240 PHE A N 1
ATOM 1891 C CA . PHE A 1 240 ? -0.318 -9.445 5.477 1 97.44 240 PHE A CA 1
ATOM 1892 C C . PHE A 1 240 ? -0.477 -8.125 6.207 1 97.44 240 PHE A C 1
ATOM 1894 O O . PHE A 1 240 ? -1.444 -7.926 6.949 1 97.44 240 PHE A O 1
ATOM 1901 N N . ASP A 1 241 ? 0.51 -7.234 6 1 96.56 241 ASP A N 1
ATOM 1902 C CA . ASP A 1 241 ? 0.351 -5.875 6.512 1 96.56 241 ASP A CA 1
ATOM 1903 C C . ASP A 1 241 ? -0.651 -5.086 5.672 1 96.56 241 ASP A C 1
ATOM 1905 O O . ASP A 1 241 ? -1.104 -4.016 6.082 1 96.56 241 ASP A O 1
ATOM 1909 N N . LEU A 1 242 ? -0.918 -5.582 4.469 1 97.31 242 LEU A N 1
ATOM 1910 C CA . LEU A 1 242 ? -1.945 -4.996 3.617 1 97.31 242 LEU A CA 1
ATOM 1911 C C . LEU A 1 242 ? -3.309 -5.613 3.904 1 97.31 242 LEU A C 1
ATOM 1913 O O . LEU A 1 242 ? -3.41 -6.82 4.145 1 97.31 242 LEU A O 1
ATOM 1917 N N . LEU A 1 243 ? -4.309 -4.789 3.859 1 95.25 243 LEU A N 1
ATOM 1918 C CA . LEU A 1 243 ? -5.66 -5.234 4.191 1 95.25 243 LEU A CA 1
ATOM 1919 C C . LEU A 1 243 ? -6.355 -5.824 2.971 1 95.25 243 LEU A C 1
ATOM 1921 O O . LEU A 1 243 ? -6.078 -5.422 1.839 1 95.25 243 LEU A O 1
ATOM 1925 N N . MET B 1 1 ? -8.992 -34.156 3.502 1 73.88 1 MET B N 1
ATOM 1926 C CA . MET B 1 1 ? -8.664 -33.188 4.555 1 73.88 1 MET B CA 1
ATOM 1927 C C . MET B 1 1 ? -8.125 -31.891 3.957 1 73.88 1 MET B C 1
ATOM 1929 O O . MET B 1 1 ? -7.457 -31.922 2.92 1 73.88 1 MET B O 1
ATOM 1933 N N . VAL B 1 2 ? -8.594 -30.672 4.406 1 80.44 2 VAL B N 1
ATOM 1934 C CA . VAL B 1 2 ? -8.133 -29.359 3.963 1 80.44 2 VAL B CA 1
ATOM 1935 C C . VAL B 1 2 ? -6.684 -29.156 4.402 1 80.44 2 VAL B C 1
ATOM 1937 O O . VAL B 1 2 ? -6.316 -29.469 5.535 1 80.44 2 VAL B O 1
ATOM 1940 N N . ASN B 1 3 ? -5.77 -28.844 3.467 1 92.31 3 ASN B N 1
ATOM 1941 C CA . ASN B 1 3 ? -4.391 -28.469 3.744 1 92.31 3 ASN B CA 1
ATOM 1942 C C . ASN B 1 3 ? -4.191 -26.953 3.596 1 92.31 3 ASN B C 1
ATOM 1944 O O . ASN B 1 3 ? -3.596 -26.5 2.619 1 92.31 3 ASN B O 1
ATOM 1948 N N . LYS B 1 4 ? -4.625 -26.297 4.633 1 96.88 4 LYS B N 1
ATOM 1949 C CA . LYS B 1 4 ? -4.73 -24.828 4.602 1 96.88 4 LYS B CA 1
ATOM 1950 C C . LYS B 1 4 ? -3.359 -24.188 4.465 1 96.88 4 LYS B C 1
ATOM 1952 O O . LYS B 1 4 ? -2.396 -24.609 5.105 1 96.88 4 LYS B O 1
ATOM 1957 N N . VAL B 1 5 ? -3.223 -23.203 3.617 1 98.75 5 VAL B N 1
ATOM 1958 C CA . VAL B 1 5 ? -2.023 -22.375 3.521 1 98.75 5 VAL B CA 1
ATOM 1959 C C . VAL B 1 5 ? -2.396 -20.906 3.658 1 98.75 5 VAL B C 1
ATOM 1961 O O . VAL B 1 5 ? -3.568 -20.531 3.525 1 98.75 5 VAL B O 1
ATOM 1964 N N . ASP B 1 6 ? -1.377 -20.047 3.945 1 98.88 6 ASP B N 1
ATOM 1965 C CA . ASP B 1 6 ? -1.602 -18.609 4.027 1 98.88 6 ASP B CA 1
ATOM 1966 C C . ASP B 1 6 ? -1.656 -17.969 2.635 1 98.88 6 ASP B C 1
ATOM 1968 O O . ASP B 1 6 ? -2.459 -17.078 2.383 1 98.88 6 ASP B O 1
ATOM 1972 N N . ILE B 1 7 ? -0.761 -18.438 1.764 1 98.94 7 ILE B N 1
ATOM 1973 C CA . ILE B 1 7 ? -0.637 -17.891 0.421 1 98.94 7 ILE B CA 1
ATOM 1974 C C . ILE B 1 7 ? -0.649 -19.016 -0.609 1 98.94 7 ILE B C 1
ATOM 1976 O O . ILE B 1 7 ? 0.023 -20.031 -0.431 1 98.94 7 ILE B O 1
ATOM 1980 N N . LEU B 1 8 ? -1.459 -18.875 -1.607 1 98.94 8 LEU B N 1
ATOM 1981 C CA . LEU B 1 8 ? -1.447 -19.75 -2.773 1 98.94 8 LEU B CA 1
ATOM 1982 C C . LEU B 1 8 ? -0.966 -19 -4.012 1 98.94 8 LEU B C 1
ATOM 1984 O O . LEU B 1 8 ? -1.506 -17.953 -4.355 1 98.94 8 LEU B O 1
ATOM 1988 N N . VAL B 1 9 ? 0.099 -19.5 -4.613 1 98.94 9 VAL B N 1
ATOM 1989 C CA . VAL B 1 9 ? 0.595 -18.938 -5.863 1 98.94 9 VAL B CA 1
ATOM 1990 C C . VAL B 1 9 ? 0.1 -19.766 -7.043 1 98.94 9 VAL B C 1
ATOM 1992 O O . VAL B 1 9 ? 0.257 -21 -7.051 1 98.94 9 VAL B O 1
ATOM 1995 N N . LEU B 1 10 ? -0.574 -19.109 -7.941 1 98.94 10 LEU B N 1
ATOM 1996 C CA . LEU B 1 10 ? -1.015 -19.734 -9.18 1 98.94 10 LEU B CA 1
ATOM 1997 C C . LEU B 1 10 ? -0.137 -19.297 -10.352 1 98.94 10 LEU B C 1
ATOM 1999 O O . LEU B 1 10 ? 0.088 -18.109 -10.555 1 98.94 10 LEU B O 1
ATOM 2003 N N . ALA B 1 11 ? 0.39 -20.266 -11.062 1 98.75 11 ALA B N 1
ATOM 2004 C CA . ALA B 1 11 ? 1.356 -19.953 -12.117 1 98.75 11 ALA B CA 1
ATOM 2005 C C . ALA B 1 11 ? 1.013 -20.703 -13.406 1 98.75 11 ALA B C 1
ATOM 2007 O O . ALA B 1 11 ? 0.713 -21.891 -13.383 1 98.75 11 ALA B O 1
ATOM 2008 N N . ALA B 1 12 ? 1.134 -20.031 -14.586 1 98.25 12 ALA B N 1
ATOM 2009 C CA . ALA B 1 12 ? 0.837 -20.656 -15.875 1 98.25 12 ALA B CA 1
ATOM 2010 C C . ALA B 1 12 ? 1.772 -21.828 -16.141 1 98.25 12 ALA B C 1
ATOM 2012 O O . ALA B 1 12 ? 1.341 -22.875 -16.641 1 98.25 12 ALA B O 1
ATOM 2013 N N . HIS B 1 13 ? 3.047 -21.656 -15.914 1 96.38 13 HIS B N 1
ATOM 2014 C CA . HIS B 1 13 ? 4.062 -22.688 -16.156 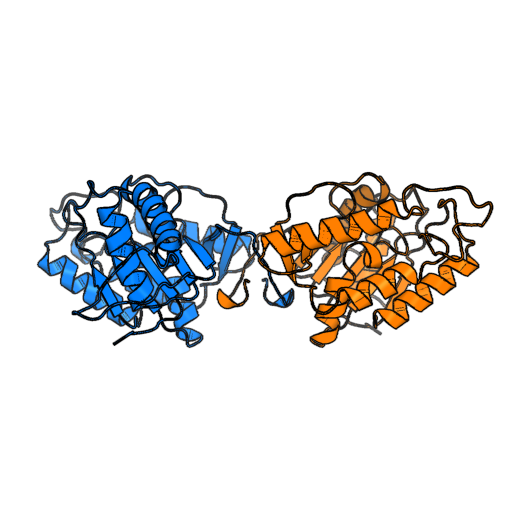1 96.38 13 HIS B CA 1
ATOM 2015 C C . HIS B 1 13 ? 4.922 -22.906 -14.922 1 96.38 13 HIS B C 1
ATOM 2017 O O . HIS B 1 13 ? 5.078 -22 -14.094 1 96.38 13 HIS B O 1
ATOM 2023 N N . PRO B 1 14 ? 5.473 -24.203 -14.914 1 95.56 14 PRO B N 1
ATOM 2024 C CA . PRO B 1 14 ? 6.535 -24.375 -13.922 1 95.56 14 PRO B CA 1
ATOM 2025 C C . PRO B 1 14 ? 7.711 -23.422 -14.148 1 95.56 14 PRO B C 1
ATOM 2027 O O . PRO B 1 14 ? 8.227 -23.344 -15.266 1 95.56 14 PRO B O 1
ATOM 2030 N N . ASP B 1 15 ? 8.102 -22.609 -13.156 1 95.69 15 ASP B N 1
ATOM 2031 C CA . ASP B 1 15 ? 9.203 -21.656 -13.125 1 95.69 15 ASP B CA 1
ATOM 2032 C C . ASP B 1 15 ? 8.688 -20.219 -13.07 1 95.69 15 ASP B C 1
ATOM 2034 O O . ASP B 1 15 ? 9.438 -19.297 -12.727 1 95.69 15 ASP B O 1
ATOM 2038 N N . ASP B 1 16 ? 7.363 -20 -13.422 1 97.44 16 ASP B N 1
ATOM 2039 C CA . ASP B 1 16 ? 6.832 -18.641 -13.359 1 97.44 16 ASP B CA 1
ATOM 2040 C C . ASP B 1 16 ? 6.945 -18.078 -11.953 1 97.44 16 ASP B C 1
ATOM 2042 O O . ASP B 1 16 ? 7.359 -16.922 -11.773 1 97.44 16 ASP B O 1
ATOM 2046 N N . ALA B 1 17 ? 6.492 -18.844 -10.961 1 98.44 17 ALA B N 1
ATOM 2047 C CA . ALA B 1 17 ? 6.562 -18.391 -9.57 1 98.44 17 ALA B CA 1
ATOM 2048 C C . ALA B 1 17 ? 7.996 -18.062 -9.172 1 98.44 17 ALA B C 1
ATOM 2050 O O . ALA B 1 17 ? 8.25 -17.031 -8.539 1 98.44 17 ALA B O 1
ATOM 2051 N N . GLU B 1 18 ? 8.945 -18.922 -9.57 1 98 18 GLU B N 1
ATOM 2052 C CA . GLU B 1 18 ? 10.359 -18.719 -9.266 1 98 18 GLU B CA 1
ATOM 2053 C C . GLU B 1 18 ? 10.891 -17.438 -9.914 1 98 18 GLU B C 1
ATOM 2055 O O . GLU B 1 18 ? 11.602 -16.656 -9.273 1 98 18 GLU B O 1
ATOM 2060 N N . LEU B 1 19 ? 10.453 -17.203 -11.109 1 97.19 19 LEU B N 1
ATOM 2061 C CA . LEU B 1 19 ? 10.945 -16.062 -11.883 1 97.19 19 LEU B CA 1
ATOM 2062 C C . LEU B 1 19 ? 10.352 -14.75 -11.359 1 97.19 19 LEU B C 1
ATOM 2064 O O . LEU B 1 19 ? 11.047 -13.734 -11.289 1 97.19 19 LEU B O 1
ATOM 2068 N N . ALA B 1 20 ? 9.117 -14.781 -10.93 1 97.81 20 ALA B N 1
ATOM 2069 C CA . ALA B 1 20 ? 8.398 -13.523 -10.797 1 97.81 20 ALA B CA 1
ATOM 2070 C C . ALA B 1 20 ? 8.195 -13.156 -9.328 1 97.81 20 ALA B C 1
ATOM 2072 O O . ALA B 1 20 ? 8.094 -11.977 -8.984 1 97.81 20 ALA B O 1
ATOM 2073 N N . CYS B 1 21 ? 8.094 -14.227 -8.445 1 98.69 21 CYS B N 1
ATOM 2074 C CA . CYS B 1 21 ? 7.723 -13.82 -7.09 1 98.69 21 CYS B CA 1
ATOM 2075 C C . CYS B 1 21 ? 8.344 -14.75 -6.055 1 98.69 21 CYS B C 1
ATOM 2077 O O . CYS B 1 21 ? 7.812 -14.898 -4.953 1 98.69 21 CYS B O 1
ATOM 2079 N N . SER B 1 22 ? 9.43 -15.461 -6.367 1 98.81 22 SER B N 1
ATOM 2080 C CA . SER B 1 22 ? 10.031 -16.375 -5.414 1 98.81 22 SER B CA 1
ATOM 2081 C C . SER B 1 22 ? 10.672 -15.633 -4.25 1 98.81 22 SER B C 1
ATOM 2083 O O . SER B 1 22 ? 10.719 -16.141 -3.127 1 98.81 22 SER B O 1
ATOM 2085 N N . GLY B 1 23 ? 11.258 -14.414 -4.504 1 98.81 23 GLY B N 1
ATOM 2086 C CA . GLY B 1 23 ? 11.719 -13.602 -3.387 1 98.81 23 GLY B CA 1
ATOM 2087 C C . GLY B 1 23 ? 10.641 -13.336 -2.357 1 98.81 23 GLY B C 1
ATOM 2088 O O . GLY B 1 23 ? 10.883 -13.422 -1.152 1 98.81 23 GLY B O 1
ATOM 2089 N N . THR B 1 24 ? 9.445 -12.984 -2.809 1 98.88 24 THR B N 1
ATOM 2090 C CA . THR B 1 24 ? 8.297 -12.742 -1.937 1 98.88 24 THR B CA 1
ATOM 2091 C C . THR B 1 24 ? 7.906 -14.023 -1.202 1 98.88 24 THR B C 1
ATOM 2093 O O . THR B 1 24 ? 7.641 -14 0.002 1 98.88 24 THR B O 1
ATOM 2096 N N . ILE B 1 25 ? 7.852 -15.156 -1.949 1 98.88 25 ILE B N 1
ATOM 2097 C CA . ILE B 1 25 ? 7.535 -16.453 -1.348 1 98.88 25 ILE B CA 1
ATOM 2098 C C . ILE B 1 25 ? 8.508 -16.734 -0.201 1 98.88 25 ILE B C 1
ATOM 2100 O O . ILE B 1 25 ? 8.078 -17.031 0.917 1 98.88 25 ILE B O 1
ATOM 2104 N N . LEU B 1 26 ? 9.812 -16.594 -0.499 1 98.88 26 LEU B N 1
ATOM 2105 C CA . LEU B 1 26 ? 10.852 -16.844 0.494 1 98.88 26 LEU B CA 1
ATOM 2106 C C . LEU B 1 26 ? 10.68 -15.93 1.7 1 98.88 26 LEU B C 1
ATOM 2108 O O . LEU B 1 26 ? 10.781 -16.375 2.846 1 98.88 26 LEU B O 1
ATOM 2112 N N . ASN B 1 27 ? 10.461 -14.664 1.435 1 98.69 27 ASN B N 1
ATOM 2113 C CA . ASN B 1 27 ? 10.266 -13.68 2.494 1 98.69 27 ASN B CA 1
ATOM 2114 C C . ASN B 1 27 ? 9.094 -14.055 3.395 1 98.69 27 ASN B C 1
ATOM 2116 O O . ASN B 1 27 ? 9.211 -14.023 4.621 1 98.69 27 ASN B O 1
ATOM 2120 N N . GLN B 1 28 ? 7.918 -14.406 2.828 1 98.75 28 GLN B N 1
ATOM 2121 C CA . GLN B 1 28 ? 6.723 -14.742 3.6 1 98.75 28 GLN B CA 1
ATOM 2122 C C . GLN B 1 28 ? 6.926 -16.016 4.402 1 98.75 28 GLN B C 1
ATOM 2124 O O . GLN B 1 28 ? 6.453 -16.141 5.535 1 98.75 28 GLN B O 1
ATOM 2129 N N . ILE B 1 29 ? 7.594 -17.031 3.82 1 98.75 29 ILE B N 1
ATOM 2130 C CA . ILE B 1 29 ? 7.879 -18.266 4.535 1 98.75 29 ILE B CA 1
ATOM 2131 C C . ILE B 1 29 ? 8.805 -17.984 5.715 1 98.75 29 ILE B C 1
ATOM 2133 O O . ILE B 1 29 ? 8.617 -18.516 6.809 1 98.75 29 ILE B O 1
ATOM 2137 N N . ALA B 1 30 ? 9.828 -17.094 5.496 1 98.5 30 ALA B N 1
ATOM 2138 C CA . ALA B 1 30 ? 10.719 -16.688 6.578 1 98.5 30 ALA B CA 1
ATOM 2139 C C . ALA B 1 30 ? 9.938 -16.031 7.711 1 98.5 30 ALA B C 1
ATOM 2141 O O . ALA B 1 30 ? 10.359 -16.062 8.867 1 98.5 30 ALA B O 1
ATOM 2142 N N . LEU B 1 31 ? 8.812 -15.422 7.402 1 98.06 31 LEU B N 1
ATOM 2143 C CA . LEU B 1 31 ? 7.969 -14.758 8.391 1 98.06 31 LEU B CA 1
ATOM 2144 C C . LEU B 1 31 ? 6.996 -15.75 9.023 1 98.06 31 LEU B C 1
ATOM 2146 O O . LEU B 1 31 ? 6.098 -15.352 9.766 1 98.06 31 LEU B O 1
ATOM 2150 N N . GLY B 1 32 ? 7.039 -17.031 8.625 1 98.25 32 GLY B N 1
ATOM 2151 C CA . GLY B 1 32 ? 6.258 -18.094 9.266 1 98.25 32 GLY B CA 1
ATOM 2152 C C . GLY B 1 32 ? 5.004 -18.453 8.484 1 98.25 32 GLY B C 1
ATOM 2153 O O . GLY B 1 32 ? 4.148 -19.188 8.984 1 98.25 32 GLY B O 1
ATOM 2154 N N . ARG B 1 33 ? 4.883 -17.969 7.215 1 98.5 33 ARG B N 1
ATOM 2155 C CA . ARG B 1 33 ? 3.697 -18.234 6.41 1 98.5 33 ARG B CA 1
ATOM 2156 C C . ARG B 1 33 ? 3.844 -19.547 5.645 1 98.5 33 ARG B C 1
ATOM 2158 O O . ARG B 1 33 ? 4.941 -19.891 5.203 1 98.5 33 ARG B O 1
ATOM 2165 N N . LYS B 1 34 ? 2.768 -20.234 5.523 1 98.81 34 LYS B N 1
ATOM 2166 C CA . LYS B 1 34 ? 2.705 -21.406 4.645 1 98.81 34 LYS B CA 1
ATOM 2167 C C . LYS B 1 34 ? 2.328 -21 3.223 1 98.81 34 LYS B C 1
ATOM 2169 O O . LYS B 1 34 ? 1.352 -20.281 3.014 1 98.81 34 LYS B O 1
ATOM 2174 N N . VAL B 1 35 ? 3.115 -21.484 2.275 1 98.88 35 VAL B N 1
ATOM 2175 C CA . VAL B 1 35 ? 2.885 -21.125 0.882 1 98.88 35 VAL B CA 1
ATOM 2176 C C . VAL B 1 35 ? 2.803 -22.375 0.022 1 98.88 35 VAL B C 1
ATOM 2178 O O . VAL B 1 35 ? 3.6 -23.312 0.191 1 98.88 35 VAL B O 1
ATOM 2181 N N . ALA B 1 36 ? 1.809 -22.469 -0.854 1 98.88 36 ALA B N 1
ATOM 2182 C CA . ALA B 1 36 ? 1.701 -23.516 -1.868 1 98.88 36 ALA B CA 1
ATOM 2183 C C . ALA B 1 36 ? 1.669 -22.922 -3.271 1 98.88 36 ALA B C 1
ATOM 2185 O O . ALA B 1 36 ? 1.381 -21.734 -3.439 1 98.88 36 ALA B O 1
ATOM 2186 N N . VAL B 1 37 ? 2.025 -23.75 -4.242 1 98.81 37 VAL B N 1
ATOM 2187 C CA . VAL B 1 37 ? 2.004 -23.344 -5.641 1 98.81 37 VAL B CA 1
ATOM 2188 C C . VAL B 1 37 ? 1.174 -24.328 -6.457 1 98.81 37 VAL B C 1
ATOM 2190 O O . VAL B 1 37 ? 1.25 -25.547 -6.242 1 98.81 37 VAL B O 1
ATOM 2193 N N . VAL B 1 38 ? 0.354 -23.812 -7.324 1 98.75 38 VAL B N 1
ATOM 2194 C CA . VAL B 1 38 ? -0.301 -24.625 -8.344 1 98.75 38 VAL B CA 1
ATOM 2195 C C . VAL B 1 38 ? 0.094 -24.125 -9.734 1 98.75 38 VAL B C 1
ATOM 2197 O O . VAL B 1 38 ? -0.221 -23 -10.109 1 98.75 38 VAL B O 1
ATOM 2200 N N . ASP B 1 39 ? 0.792 -24.969 -10.477 1 98.25 39 ASP B N 1
ATOM 2201 C CA . ASP B 1 39 ? 1.063 -24.703 -11.883 1 98.25 39 ASP B CA 1
ATOM 2202 C C . ASP B 1 39 ? -0.117 -25.109 -12.766 1 98.25 39 ASP B C 1
ATOM 2204 O O . ASP B 1 39 ? -0.688 -26.188 -12.578 1 98.25 39 ASP B O 1
ATOM 2208 N N . LEU B 1 40 ? -0.464 -24.234 -13.688 1 98.44 40 LEU B N 1
ATOM 2209 C CA . LEU B 1 40 ? -1.612 -24.531 -14.539 1 98.44 40 LEU B CA 1
ATOM 2210 C C . LEU B 1 40 ? -1.264 -25.594 -15.562 1 98.44 40 LEU B C 1
ATOM 2212 O O . LEU B 1 40 ? -2.082 -26.469 -15.859 1 98.44 40 LEU B O 1
ATOM 2216 N N . THR B 1 41 ? -0.051 -25.516 -16.141 1 96.94 41 THR B N 1
ATOM 2217 C CA . THR B 1 41 ? 0.386 -26.438 -17.188 1 96.94 41 THR B CA 1
ATOM 2218 C C . THR B 1 41 ? 1.721 -27.078 -16.812 1 96.94 41 THR B C 1
ATOM 2220 O O . THR B 1 41 ? 2.35 -26.688 -15.828 1 96.94 41 THR B O 1
ATOM 2223 N N . ARG B 1 42 ? 2.143 -28.016 -17.625 1 93.5 42 ARG B N 1
ATOM 2224 C CA . ARG B 1 42 ? 3.43 -28.672 -17.422 1 93.5 42 ARG B CA 1
ATOM 2225 C C . ARG B 1 42 ? 4.527 -27.984 -18.219 1 93.5 42 ARG B C 1
ATOM 2227 O O . ARG B 1 42 ? 5.688 -28.406 -18.188 1 93.5 42 ARG B O 1
ATOM 2234 N N . GLY B 1 43 ? 4.094 -26.906 -18.859 1 92 43 GLY B N 1
ATOM 2235 C CA . GLY B 1 43 ? 5.047 -26.234 -19.719 1 92 43 GLY B CA 1
ATOM 2236 C C . GLY B 1 43 ? 5.551 -27.109 -20.859 1 92 43 GLY B C 1
ATOM 2237 O O . GLY B 1 43 ? 6.707 -26.984 -21.266 1 92 43 GLY B O 1
ATOM 2238 N N . GLU B 1 44 ? 4.766 -27.938 -21.391 1 89.94 44 GLU B N 1
ATOM 2239 C CA . GLU B 1 44 ? 5.199 -29.016 -22.281 1 89.94 44 GLU B CA 1
ATOM 2240 C C . GLU B 1 44 ? 5.414 -28.5 -23.703 1 89.94 44 GLU B C 1
ATOM 2242 O O . GLU B 1 44 ? 6 -29.203 -24.531 1 89.94 44 GLU B O 1
ATOM 2247 N N . LEU B 1 45 ? 5 -27.297 -24.016 1 88.12 45 LEU B N 1
ATOM 2248 C CA . LEU B 1 45 ? 5.25 -26.75 -25.344 1 88.12 45 LEU B CA 1
ATOM 2249 C C . LEU B 1 45 ? 6.598 -26.031 -25.391 1 88.12 45 LEU B C 1
ATOM 2251 O O . LEU B 1 45 ? 7.039 -25.594 -26.453 1 88.12 45 LEU B O 1
ATOM 2255 N N . GLY B 1 46 ? 7.164 -25.953 -24.188 1 84.25 46 GLY B N 1
ATOM 2256 C CA . GLY B 1 46 ? 8.484 -25.344 -24.188 1 84.25 46 GLY B CA 1
ATOM 2257 C C . GLY B 1 46 ? 9.508 -26.125 -24.984 1 84.25 46 GLY B C 1
ATOM 2258 O O . GLY B 1 46 ? 9.398 -27.344 -25.125 1 84.25 46 GLY B O 1
ATOM 2259 N N . THR B 1 47 ? 10.5 -25.422 -25.5 1 78.69 47 THR B N 1
ATOM 2260 C CA . THR B 1 47 ? 11.477 -25.984 -26.438 1 78.69 47 THR B CA 1
ATOM 2261 C C . THR B 1 47 ? 12.484 -26.859 -25.703 1 78.69 47 THR B C 1
ATOM 2263 O O . THR B 1 47 ? 12.938 -27.875 -26.234 1 78.69 47 THR B O 1
ATOM 2266 N N . ARG B 1 48 ? 12.766 -26.5 -24.5 1 80.81 48 ARG B N 1
ATOM 2267 C CA . ARG B 1 48 ? 13.875 -27.141 -23.812 1 80.81 48 ARG B CA 1
ATOM 2268 C C . ARG B 1 48 ? 13.367 -28.047 -22.688 1 80.81 48 ARG B C 1
ATOM 2270 O O . ARG B 1 48 ? 12.336 -27.75 -22.062 1 80.81 48 ARG B O 1
ATOM 2277 N N . GLY B 1 49 ? 14.125 -29.094 -22.375 1 78.62 49 GLY B N 1
ATOM 2278 C CA . GLY B 1 49 ? 13.875 -29.969 -21.25 1 78.62 49 GLY B CA 1
ATOM 2279 C C . GLY B 1 49 ? 12.867 -31.062 -21.562 1 78.62 49 GLY B C 1
ATOM 2280 O O . GLY B 1 49 ? 11.953 -30.859 -22.359 1 78.62 49 GLY B O 1
ATOM 2281 N N . THR B 1 50 ? 13.117 -32.188 -21.078 1 81.75 50 THR B N 1
ATOM 2282 C CA . THR B 1 50 ? 12.148 -33.281 -21.141 1 81.75 50 THR B CA 1
ATOM 2283 C C . THR B 1 50 ? 11.164 -33.188 -19.969 1 81.75 50 THR B C 1
ATOM 2285 O O . THR B 1 50 ? 11.367 -32.438 -19.031 1 81.75 50 THR B O 1
ATOM 2288 N N . ALA B 1 51 ? 10.031 -33.906 -20.141 1 82.12 51 ALA B N 1
ATOM 2289 C CA . ALA B 1 51 ? 9.039 -33.938 -19.078 1 82.12 51 ALA B CA 1
ATOM 2290 C C . ALA B 1 51 ? 9.664 -34.375 -17.75 1 82.12 51 ALA B C 1
ATOM 2292 O O . ALA B 1 51 ? 9.344 -33.812 -16.703 1 82.12 51 ALA B O 1
ATOM 2293 N N . GLU B 1 52 ? 10.492 -35.344 -17.875 1 85 52 GLU B N 1
ATOM 2294 C CA . GLU B 1 52 ? 11.141 -35.875 -16.688 1 85 52 GLU B CA 1
ATOM 2295 C C . GLU B 1 52 ? 12.062 -34.844 -16.047 1 85 52 GLU B C 1
ATOM 2297 O O . GLU B 1 52 ? 12.055 -34.656 -14.828 1 85 52 GLU B O 1
ATOM 2302 N N . ILE B 1 53 ? 12.812 -34.219 -16.828 1 87.5 53 ILE B N 1
ATOM 2303 C CA . ILE B 1 53 ? 13.758 -33.219 -16.344 1 87.5 53 ILE B CA 1
ATOM 2304 C C . ILE B 1 53 ? 12.992 -32.062 -15.719 1 87.5 53 ILE B C 1
ATOM 2306 O O . ILE B 1 53 ? 13.352 -31.594 -14.633 1 87.5 53 ILE B O 1
ATOM 2310 N N . ARG B 1 54 ? 11.969 -31.703 -16.344 1 87 54 ARG B N 1
ATOM 2311 C CA . ARG B 1 54 ? 11.188 -30.578 -15.844 1 87 54 ARG B CA 1
ATOM 2312 C C . ARG B 1 54 ? 10.555 -30.906 -14.5 1 87 54 ARG B C 1
ATOM 2314 O O . ARG B 1 54 ? 10.453 -30.047 -13.625 1 87 54 ARG B O 1
ATOM 2321 N N . ALA B 1 55 ? 10.172 -32.094 -14.383 1 88.5 55 ALA B N 1
ATOM 2322 C CA . ALA B 1 55 ? 9.594 -32.531 -13.117 1 88.5 55 ALA B CA 1
ATOM 2323 C C . ALA B 1 55 ? 10.633 -32.5 -12 1 88.5 55 ALA B C 1
ATOM 2325 O O . ALA B 1 55 ? 10.328 -32.094 -10.875 1 88.5 55 ALA B O 1
ATOM 2326 N N . GLN B 1 56 ? 11.789 -32.906 -12.289 1 91.81 56 GLN B N 1
ATOM 2327 C CA . GLN B 1 56 ? 12.875 -32.875 -11.32 1 91.81 56 GLN B CA 1
ATOM 2328 C C . GLN B 1 56 ? 13.234 -31.453 -10.93 1 91.81 56 GLN B C 1
ATOM 2330 O O . GLN B 1 56 ? 13.477 -31.172 -9.758 1 91.81 56 GLN B O 1
ATOM 2335 N N . GLU B 1 57 ? 13.297 -30.672 -11.898 1 93.75 57 GLU B N 1
ATOM 2336 C CA . GLU B 1 57 ? 13.609 -29.266 -11.664 1 93.75 57 GLU B CA 1
ATOM 2337 C C . GLU B 1 57 ? 12.547 -28.609 -10.805 1 93.75 57 GLU B C 1
ATOM 2339 O O . GLU B 1 57 ? 12.867 -27.844 -9.883 1 93.75 57 GLU B O 1
ATOM 2344 N N . SER B 1 58 ? 11.336 -28.906 -11.125 1 94.19 58 SER B N 1
ATOM 2345 C CA . SER B 1 58 ? 10.227 -28.375 -10.336 1 94.19 58 SER B CA 1
ATOM 2346 C C . SER B 1 58 ? 10.305 -28.859 -8.891 1 94.19 58 SER B C 1
ATOM 2348 O O . SER B 1 58 ? 10.062 -28.078 -7.961 1 94.19 58 SER B O 1
ATOM 2350 N N . ALA B 1 59 ? 10.648 -30.094 -8.734 1 95.81 59 ALA B N 1
ATOM 2351 C CA . ALA B 1 59 ? 10.789 -30.656 -7.395 1 95.81 59 ALA B CA 1
ATOM 2352 C C . ALA B 1 59 ? 11.922 -29.984 -6.629 1 95.81 59 ALA B C 1
ATOM 2354 O O . ALA B 1 59 ? 11.781 -29.688 -5.441 1 95.81 59 ALA B O 1
ATOM 2355 N N . ALA B 1 60 ? 12.984 -29.781 -7.277 1 96.5 60 ALA B N 1
ATOM 2356 C CA . ALA B 1 60 ? 14.133 -29.109 -6.656 1 96.5 60 ALA B CA 1
ATOM 2357 C C . ALA B 1 60 ? 13.773 -27.688 -6.23 1 96.5 60 ALA B C 1
ATOM 2359 O O . ALA B 1 60 ? 14.102 -27.266 -5.121 1 96.5 60 ALA B O 1
ATOM 2360 N N . ALA B 1 61 ? 13.133 -26.984 -7.137 1 97.19 61 ALA B N 1
ATOM 2361 C CA . ALA B 1 61 ? 12.711 -25.609 -6.828 1 97.19 61 ALA B CA 1
ATOM 2362 C C . ALA B 1 61 ? 11.742 -25.594 -5.645 1 97.19 61 ALA B C 1
ATOM 2364 O O . ALA B 1 61 ? 11.805 -24.703 -4.805 1 97.19 61 ALA B O 1
ATOM 2365 N N . THR B 1 62 ? 10.891 -26.562 -5.586 1 98 62 THR B N 1
ATOM 2366 C CA . THR B 1 62 ? 9.914 -26.688 -4.508 1 98 62 THR B CA 1
ATOM 2367 C C . THR B 1 62 ? 10.617 -26.812 -3.16 1 98 62 THR B C 1
ATOM 2369 O O . THR B 1 62 ? 10.25 -26.141 -2.197 1 98 62 THR B O 1
ATOM 2372 N N . GLU B 1 63 ? 11.602 -27.625 -3.129 1 98.06 63 GLU B N 1
ATOM 2373 C CA . GLU B 1 63 ? 12.367 -27.828 -1.907 1 98.06 63 GLU B CA 1
ATOM 2374 C C . GLU B 1 63 ? 13.141 -26.578 -1.522 1 98.06 63 GLU B C 1
ATOM 2376 O O . GLU B 1 63 ? 13.164 -26.188 -0.353 1 98.06 63 GLU B O 1
ATOM 2381 N N . LEU B 1 64 ? 13.734 -25.969 -2.457 1 98.06 64 LEU B N 1
ATOM 2382 C CA . LEU B 1 64 ? 14.516 -24.766 -2.211 1 98.06 64 LEU B CA 1
ATOM 2383 C C . LEU B 1 64 ? 13.633 -23.641 -1.662 1 98.06 64 LEU B C 1
ATOM 2385 O O . LEU B 1 64 ? 14.047 -22.906 -0.767 1 98.06 64 LEU B O 1
ATOM 2389 N N . LEU B 1 65 ? 12.438 -23.547 -2.203 1 98.5 65 LEU B N 1
ATOM 2390 C CA . LEU B 1 65 ? 11.516 -22.5 -1.793 1 98.5 65 LEU B CA 1
ATOM 2391 C C . LEU B 1 65 ? 10.922 -22.797 -0.419 1 98.5 65 LEU B C 1
ATOM 2393 O O . LEU B 1 65 ? 10.477 -21.891 0.283 1 98.5 65 LEU B O 1
ATOM 2397 N N . GLY B 1 66 ? 10.875 -24.031 -0.065 1 98.44 66 GLY B N 1
ATOM 2398 C CA . GLY B 1 66 ? 10.25 -24.422 1.186 1 98.44 66 GLY B CA 1
ATOM 2399 C C . GLY B 1 66 ? 8.734 -24.453 1.107 1 98.44 66 GLY B C 1
ATOM 2400 O O . GLY B 1 66 ? 8.047 -24.156 2.086 1 98.44 66 GLY B O 1
ATOM 2401 N N . LEU B 1 67 ? 8.211 -24.797 0.005 1 98.62 67 LEU B N 1
ATOM 2402 C CA . LEU B 1 67 ? 6.77 -24.812 -0.206 1 98.62 67 LEU B CA 1
ATOM 2403 C C . LEU B 1 67 ? 6.113 -25.922 0.607 1 98.62 67 LEU B C 1
ATOM 2405 O O . LEU B 1 67 ? 6.691 -27 0.771 1 98.62 67 LEU B O 1
ATOM 2409 N N . THR B 1 68 ? 4.895 -25.625 1.059 1 98.25 68 THR B N 1
ATOM 2410 C CA . THR B 1 68 ? 4.082 -26.625 1.734 1 98.25 68 THR B CA 1
ATOM 2411 C C . THR B 1 68 ? 3.619 -27.703 0.751 1 98.25 68 THR B C 1
ATOM 2413 O O . THR B 1 68 ? 3.523 -28.875 1.105 1 98.25 68 THR B O 1
ATOM 2416 N N . ALA B 1 69 ? 3.354 -27.266 -0.398 1 97.94 69 ALA B N 1
ATOM 2417 C CA . ALA B 1 69 ? 2.871 -28.156 -1.453 1 97.94 69 ALA B CA 1
ATOM 2418 C C . ALA B 1 69 ? 2.996 -27.5 -2.824 1 97.94 69 ALA B C 1
ATOM 2420 O O . ALA B 1 69 ? 3.031 -26.266 -2.928 1 97.94 69 ALA B O 1
ATOM 2421 N N . ARG B 1 70 ? 3.135 -28.328 -3.803 1 98 70 ARG B N 1
ATOM 2422 C CA . ARG B 1 70 ? 3.08 -27.875 -5.191 1 98 70 ARG B CA 1
ATOM 2423 C C . ARG B 1 70 ? 2.305 -28.875 -6.051 1 98 70 ARG B C 1
ATOM 2425 O O . ARG B 1 70 ? 2.549 -30.078 -5.988 1 98 70 ARG B O 1
ATOM 2432 N N . PHE B 1 71 ? 1.297 -28.359 -6.707 1 97.62 71 PHE B N 1
ATOM 2433 C CA . PHE B 1 71 ? 0.466 -29.172 -7.586 1 97.62 71 PHE B CA 1
ATOM 2434 C C . PHE B 1 71 ? 0.528 -28.656 -9.023 1 97.62 71 PHE B C 1
ATOM 2436 O O . PHE B 1 71 ? 1.035 -27.562 -9.273 1 97.62 71 PHE B O 1
ATOM 2443 N N . ASN B 1 72 ? 0.156 -29.5 -9.922 1 97.31 72 ASN B N 1
ATOM 2444 C CA . ASN B 1 72 ? -0.057 -29.141 -11.32 1 97.31 72 ASN B CA 1
ATOM 2445 C C . ASN B 1 72 ? -1.486 -29.438 -11.758 1 97.31 72 ASN B C 1
ATOM 2447 O O . ASN B 1 72 ? -1.974 -30.562 -11.586 1 97.31 72 ASN B O 1
ATOM 2451 N N . ALA B 1 73 ? -2.148 -28.438 -12.289 1 97.69 73 ALA B N 1
ATOM 2452 C CA . ALA B 1 73 ? -3.555 -28.578 -12.656 1 97.69 73 ALA B CA 1
ATOM 2453 C C . ALA B 1 73 ? -3.707 -29.391 -13.945 1 97.69 73 ALA B C 1
ATOM 2455 O O . ALA B 1 73 ? -4.805 -29.844 -14.266 1 97.69 73 ALA B O 1
ATOM 2456 N N . GLY B 1 74 ? -2.621 -29.484 -14.758 1 96.69 74 GLY B N 1
ATOM 2457 C CA . GLY B 1 74 ? -2.596 -30.344 -15.93 1 96.69 74 GLY B CA 1
ATOM 2458 C C . GLY B 1 74 ? -3.287 -29.734 -17.125 1 96.69 74 GLY B C 1
ATOM 2459 O O . GLY B 1 74 ? -3.707 -30.453 -18.047 1 96.69 74 GLY B O 1
ATOM 2460 N N . PHE B 1 75 ? -3.494 -28.438 -17.109 1 97.94 75 PHE B N 1
ATOM 2461 C CA . PHE B 1 75 ? -4.098 -27.781 -18.266 1 97.94 75 PHE B CA 1
ATOM 2462 C C . PHE B 1 75 ? -3.188 -27.875 -19.484 1 97.94 75 PHE B C 1
ATOM 2464 O O . PHE B 1 75 ? -1.983 -28.094 -19.344 1 97.94 75 PHE B O 1
ATOM 2471 N N . ALA B 1 76 ? -3.779 -27.75 -20.703 1 96.44 76 ALA B N 1
ATOM 2472 C CA . ALA B 1 76 ? -3.01 -27.797 -21.938 1 96.44 76 ALA B CA 1
ATOM 2473 C C . ALA B 1 76 ? -2.24 -26.5 -22.172 1 96.44 76 ALA B C 1
ATOM 2475 O O . ALA B 1 76 ? -2.842 -25.438 -22.297 1 96.44 76 ALA B O 1
ATOM 2476 N N . ASP B 1 77 ? -0.946 -26.656 -22.188 1 95.06 77 ASP B N 1
ATOM 2477 C CA . ASP B 1 77 ? -0.053 -25.516 -22.406 1 95.06 77 ASP B CA 1
ATOM 2478 C C . ASP B 1 77 ? -0.41 -24.781 -23.688 1 95.06 77 ASP B C 1
ATOM 2480 O O . ASP B 1 77 ? -0.537 -25.391 -24.75 1 95.06 77 ASP B O 1
ATOM 2484 N N . GLY B 1 78 ? -0.629 -23.516 -23.562 1 95.25 78 GLY B N 1
ATOM 2485 C CA . GLY B 1 78 ? -0.932 -22.672 -24.719 1 95.25 78 GLY B CA 1
ATOM 2486 C C . GLY B 1 78 ? -2.402 -22.688 -25.094 1 95.25 78 GLY B C 1
ATOM 2487 O O . GLY B 1 78 ? -2.842 -21.891 -25.938 1 95.25 78 GLY B O 1
ATOM 2488 N N . PHE B 1 79 ? -3.188 -23.469 -24.391 1 95.88 79 PHE B N 1
ATOM 2489 C CA . PHE B 1 79 ? -4.516 -23.688 -24.953 1 95.88 79 PHE B CA 1
ATOM 2490 C C . PHE B 1 79 ? -5.586 -23.594 -23.859 1 95.88 79 PHE B C 1
ATOM 2492 O O . PHE B 1 79 ? -6.777 -23.734 -24.141 1 95.88 79 PHE B O 1
ATOM 2499 N N . PHE B 1 80 ? -5.172 -23.406 -22.594 1 97.19 80 PHE B N 1
ATOM 2500 C CA . PHE B 1 80 ? -6.199 -23.25 -21.562 1 97.19 80 PHE B CA 1
ATOM 2501 C C . PHE B 1 80 ? -6.922 -21.922 -21.719 1 97.19 80 PHE B C 1
ATOM 2503 O O . PHE B 1 80 ? -6.387 -20.969 -22.312 1 97.19 80 PHE B O 1
ATOM 2510 N N . GLU B 1 81 ? -8.172 -21.891 -21.219 1 94.75 81 GLU B N 1
ATOM 2511 C CA . GLU B 1 81 ? -9.023 -20.719 -21.312 1 94.75 81 GLU B CA 1
ATOM 2512 C C . GLU B 1 81 ? -9.695 -20.406 -19.984 1 94.75 81 GLU B C 1
ATOM 2514 O O . GLU B 1 81 ? -9.695 -21.25 -19.078 1 94.75 81 GLU B O 1
ATOM 2519 N N . SER B 1 82 ? -10.203 -19.172 -19.875 1 96.12 82 SER B N 1
ATOM 2520 C CA . SER B 1 82 ? -10.977 -18.797 -18.703 1 96.12 82 SER B CA 1
ATOM 2521 C C . SER B 1 82 ? -12.43 -19.234 -18.828 1 96.12 82 SER B C 1
ATOM 2523 O O . SER B 1 82 ? -13.344 -18.422 -18.672 1 96.12 82 SER B O 1
ATOM 2525 N N . ASP B 1 83 ? -12.57 -20.547 -19.109 1 96.75 83 ASP B N 1
ATOM 2526 C CA . ASP B 1 83 ? -13.914 -21.109 -19.25 1 96.75 83 ASP B CA 1
ATOM 2527 C C . ASP B 1 83 ? -14.336 -21.812 -17.969 1 96.75 83 ASP B C 1
ATOM 2529 O O . ASP B 1 83 ? -13.586 -21.828 -16.984 1 96.75 83 ASP B O 1
ATOM 2533 N N . LYS B 1 84 ? -15.562 -22.297 -17.906 1 97 84 LYS B N 1
ATOM 2534 C CA . LYS B 1 84 ? -16.156 -22.875 -16.719 1 97 84 LYS B CA 1
ATOM 2535 C C . LYS B 1 84 ? -15.312 -24.031 -16.188 1 97 84 LYS B C 1
ATOM 2537 O O . LYS B 1 84 ? -15.023 -24.109 -15 1 97 84 LYS B O 1
ATOM 2542 N N . GLU B 1 85 ? -14.883 -24.859 -17.047 1 97.44 85 GLU B N 1
ATOM 2543 C CA . GLU B 1 85 ? -14.156 -26.062 -16.641 1 97.44 85 GLU B CA 1
ATOM 2544 C C . GLU B 1 85 ? -12.844 -25.703 -15.945 1 97.44 85 GLU B C 1
ATOM 2546 O O . GLU B 1 85 ? -12.547 -26.219 -14.859 1 97.44 85 GLU B O 1
ATOM 2551 N N . HIS B 1 86 ? -12.062 -24.906 -16.578 1 98.44 86 HIS B N 1
ATOM 2552 C CA . HIS B 1 86 ? -10.789 -24.5 -15.992 1 98.44 86 HIS B CA 1
ATOM 2553 C C . HIS B 1 86 ? -10.992 -23.734 -14.695 1 98.44 86 HIS B C 1
ATOM 2555 O O . HIS B 1 86 ? -10.258 -23.922 -13.719 1 98.44 86 HIS B O 1
ATOM 2561 N N . CYS B 1 87 ? -12 -22.875 -14.656 1 98.25 87 CYS B N 1
ATOM 2562 C CA . CYS B 1 87 ? -12.289 -22.094 -13.461 1 98.25 87 CYS B CA 1
ATOM 2563 C C . CYS B 1 87 ? -12.664 -22.984 -12.289 1 98.25 87 CYS B C 1
ATOM 2565 O O . CYS B 1 87 ? -12.188 -22.797 -11.172 1 98.25 87 CYS B O 1
ATOM 2567 N N . VAL B 1 88 ? -13.469 -23.938 -12.547 1 98.06 88 VAL B N 1
ATOM 2568 C CA . VAL B 1 88 ? -13.938 -24.828 -11.492 1 98.06 88 VAL B CA 1
ATOM 2569 C C . VAL B 1 88 ? -12.773 -25.672 -10.977 1 98.06 88 VAL B C 1
ATOM 2571 O O . VAL B 1 88 ? -12.648 -25.906 -9.773 1 98.06 88 VAL B O 1
ATOM 2574 N N . THR B 1 89 ? -11.961 -26.109 -11.883 1 98.19 89 THR B N 1
ATOM 2575 C CA . THR B 1 89 ? -10.789 -26.875 -11.477 1 98.19 89 THR B CA 1
ATOM 2576 C C . THR B 1 89 ? -9.906 -26.047 -10.547 1 98.19 89 THR B C 1
ATOM 2578 O O . THR B 1 89 ? -9.461 -26.531 -9.5 1 98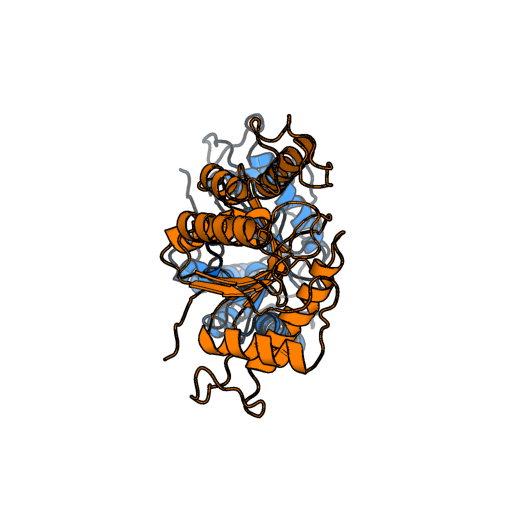.19 89 THR B O 1
ATOM 2581 N N . LEU B 1 90 ? -9.648 -24.828 -10.898 1 98.44 90 LEU B N 1
ATOM 2582 C CA . LEU B 1 90 ? -8.805 -23.984 -10.055 1 98.44 90 LEU B CA 1
ATOM 2583 C C . LEU B 1 90 ? -9.492 -23.672 -8.734 1 98.44 90 LEU B C 1
ATOM 2585 O O . LEU B 1 90 ? -8.836 -23.578 -7.695 1 98.44 90 LEU B O 1
ATOM 2589 N N . ALA B 1 91 ? -10.82 -23.484 -8.797 1 98.5 91 ALA B N 1
ATOM 2590 C CA . ALA B 1 91 ? -11.578 -23.25 -7.57 1 98.5 91 ALA B CA 1
ATOM 2591 C C . ALA B 1 91 ? -11.391 -24.406 -6.586 1 98.5 91 ALA B C 1
ATOM 2593 O O . ALA B 1 91 ? -11.336 -24.188 -5.371 1 98.5 91 ALA B O 1
ATOM 2594 N N . LYS B 1 92 ? -11.258 -25.625 -7.109 1 98.38 92 LYS B N 1
ATOM 2595 C CA . LYS B 1 92 ? -11.016 -26.781 -6.262 1 98.38 92 LYS B CA 1
ATOM 2596 C C . LYS B 1 92 ? -9.719 -26.625 -5.473 1 98.38 92 LYS B C 1
ATOM 2598 O O . LYS B 1 92 ? -9.672 -26.938 -4.281 1 98.38 92 LYS B O 1
ATOM 2603 N N . TYR B 1 93 ? -8.727 -26.141 -6.113 1 98.69 93 TYR B N 1
ATOM 2604 C CA . TYR B 1 93 ? -7.445 -25.938 -5.441 1 98.69 93 TYR B CA 1
ATOM 2605 C C . TYR B 1 93 ? -7.539 -24.828 -4.414 1 98.69 93 TYR B C 1
ATOM 2607 O O . TYR B 1 93 ? -7.004 -24.938 -3.311 1 98.69 93 TYR B O 1
ATOM 2615 N N . ILE B 1 94 ? -8.203 -23.75 -4.793 1 98.81 94 ILE B N 1
ATOM 2616 C CA . ILE B 1 94 ? -8.352 -22.625 -3.877 1 98.81 94 ILE B CA 1
ATOM 2617 C C . ILE B 1 94 ? -9.094 -23.078 -2.621 1 98.81 94 ILE B C 1
ATOM 2619 O O . ILE B 1 94 ? -8.688 -22.75 -1.502 1 98.81 94 ILE B O 1
ATOM 2623 N N . ARG B 1 95 ? -10.133 -23.859 -2.836 1 98.75 95 ARG B N 1
ATOM 2624 C CA . ARG B 1 95 ? -10.922 -24.359 -1.715 1 98.75 95 ARG B CA 1
ATOM 2625 C C . ARG B 1 95 ? -10.125 -25.375 -0.891 1 98.75 95 ARG B C 1
ATOM 2627 O O . ARG B 1 95 ? -10.289 -25.438 0.329 1 98.75 95 ARG B O 1
ATOM 2634 N N . HIS B 1 96 ? -9.289 -26.141 -1.55 1 98.62 96 HIS B N 1
ATOM 2635 C CA . HIS B 1 96 ? -8.445 -27.109 -0.863 1 98.62 96 HIS B CA 1
ATOM 2636 C C . HIS B 1 96 ? -7.449 -26.422 0.061 1 98.62 96 HIS B C 1
ATOM 2638 O O . HIS B 1 96 ? -7.223 -26.875 1.185 1 98.62 96 HIS B O 1
ATOM 2644 N N . PHE B 1 97 ? -6.922 -25.266 -0.293 1 98.75 97 PHE B N 1
ATOM 2645 C CA . PHE B 1 97 ? -5.832 -24.625 0.437 1 98.75 97 PHE B CA 1
ATOM 2646 C C . PHE B 1 97 ? -6.355 -23.484 1.303 1 98.75 97 PHE B C 1
ATOM 2648 O O . PHE B 1 97 ? -5.664 -23.016 2.209 1 98.75 97 PHE B O 1
ATOM 2655 N N . GLN B 1 98 ? -7.543 -22.922 0.929 1 98.75 98 GLN B N 1
ATOM 2656 C CA . GLN B 1 98 ? -8.203 -21.859 1.678 1 98.75 98 GLN B CA 1
ATOM 2657 C C . GLN B 1 98 ? -7.227 -20.734 2.01 1 98.75 98 GLN B C 1
ATOM 2659 O O . GLN B 1 98 ? -7.109 -20.328 3.166 1 98.75 98 GLN B O 1
ATOM 2664 N N . PRO B 1 99 ? -6.547 -20.234 0.984 1 98.88 99 PRO B N 1
ATOM 2665 C CA . PRO B 1 99 ? -5.562 -19.172 1.227 1 98.88 99 PRO B CA 1
ATOM 2666 C C . PRO B 1 99 ? -6.207 -17.844 1.595 1 98.88 99 PRO B C 1
ATOM 2668 O O . PRO B 1 99 ? -7.301 -17.531 1.121 1 98.88 99 PRO B O 1
ATOM 2671 N N . GLU B 1 100 ? -5.512 -17.016 2.404 1 98.75 100 GLU B N 1
ATOM 2672 C CA . GLU B 1 100 ? -5.914 -15.625 2.621 1 98.75 100 GLU B CA 1
ATOM 2673 C C . GLU B 1 100 ? -5.523 -14.742 1.437 1 98.75 100 GLU B C 1
ATOM 2675 O O . GLU B 1 100 ? -6.246 -13.812 1.081 1 98.75 100 GLU B O 1
ATOM 2680 N N . ILE B 1 101 ? -4.387 -15.023 0.867 1 98.88 101 ILE B N 1
ATOM 2681 C CA . ILE B 1 101 ? -3.865 -14.258 -0.258 1 98.88 101 ILE B CA 1
ATOM 2682 C C . ILE B 1 101 ? -3.557 -15.188 -1.425 1 98.88 101 ILE B C 1
ATOM 2684 O O . ILE B 1 101 ? -3.004 -16.281 -1.229 1 98.88 101 ILE B O 1
ATOM 2688 N N . VAL B 1 102 ? -3.924 -14.812 -2.629 1 98.94 102 VAL B N 1
ATOM 2689 C CA . VAL B 1 102 ? -3.557 -15.523 -3.848 1 98.94 102 VAL B CA 1
ATOM 2690 C C . VAL B 1 102 ? -2.689 -14.625 -4.727 1 98.94 102 VAL B C 1
ATOM 2692 O O . VAL B 1 102 ? -3.002 -13.445 -4.922 1 98.94 102 VAL B O 1
ATOM 2695 N N . LEU B 1 103 ? -1.536 -15.102 -5.184 1 98.94 103 LEU B N 1
ATOM 2696 C CA . LEU B 1 103 ? -0.685 -14.438 -6.164 1 98.94 103 LEU B CA 1
ATOM 2697 C C . LEU B 1 103 ? -0.87 -15.047 -7.547 1 98.94 103 LEU B C 1
ATOM 2699 O O . LEU B 1 103 ? -0.7 -16.25 -7.727 1 98.94 103 LEU B O 1
ATOM 2703 N N . CYS B 1 104 ? -1.189 -14.219 -8.508 1 98.88 104 CYS B N 1
ATOM 2704 C CA . CYS B 1 104 ? -1.552 -14.656 -9.852 1 98.88 104 CYS B CA 1
ATOM 2705 C C . CYS B 1 104 ? -0.543 -14.164 -10.875 1 98.88 104 CYS B C 1
ATOM 2707 O O . CYS B 1 104 ? 0.283 -13.297 -10.578 1 98.88 104 CYS B O 1
ATOM 2709 N N . ASN B 1 105 ? -0.639 -14.695 -12.062 1 98.81 105 ASN B N 1
ATOM 2710 C CA . ASN B 1 105 ? 0.18 -14.234 -13.18 1 98.81 105 ASN B CA 1
ATOM 2711 C C . ASN B 1 105 ? -0.059 -12.758 -13.477 1 98.81 105 ASN B C 1
ATOM 2713 O O . ASN B 1 105 ? -1.029 -12.172 -13 1 98.81 105 ASN B O 1
ATOM 2717 N N . ALA B 1 106 ? 0.863 -12.227 -14.289 1 98.56 106 ALA B N 1
ATOM 2718 C CA . ALA B 1 106 ? 0.802 -10.828 -14.719 1 98.56 106 ALA B CA 1
ATOM 2719 C C . ALA B 1 106 ? -0.481 -10.547 -15.492 1 98.56 106 ALA B C 1
ATOM 2721 O O . ALA B 1 106 ? -0.942 -11.391 -16.266 1 98.56 106 ALA B O 1
ATOM 2722 N N . LEU B 1 107 ? -0.974 -9.336 -15.383 1 97.75 107 LEU B N 1
ATOM 2723 C CA . LEU B 1 107 ? -2.199 -8.906 -16.047 1 97.75 107 LEU B CA 1
ATOM 2724 C C . LEU B 1 107 ? -2.068 -9.047 -17.562 1 97.75 107 LEU B C 1
ATOM 2726 O O . LEU B 1 107 ? -3.025 -9.422 -18.25 1 97.75 107 LEU B O 1
ATOM 2730 N N . HIS B 1 108 ? -0.964 -8.703 -18.078 1 96.38 108 HIS B N 1
ATOM 2731 C CA . HIS B 1 108 ? -0.567 -8.898 -19.469 1 96.38 108 HIS B CA 1
ATOM 2732 C C . HIS B 1 108 ? 0.931 -9.164 -19.578 1 96.38 108 HIS B C 1
ATOM 2734 O O . HIS B 1 108 ? 1.697 -8.812 -18.688 1 96.38 108 HIS B O 1
ATOM 2740 N N . ASP B 1 109 ? 1.232 -9.875 -20.688 1 96.5 109 ASP B N 1
ATOM 2741 C CA . ASP B 1 109 ? 2.629 -10.273 -20.828 1 96.5 109 ASP B CA 1
ATOM 2742 C C . ASP B 1 109 ? 2.939 -10.688 -22.266 1 96.5 109 ASP B C 1
ATOM 2744 O O . ASP B 1 109 ? 2.039 -10.758 -23.109 1 96.5 109 ASP B O 1
ATOM 2748 N N . ARG B 1 110 ? 4.27 -10.797 -22.531 1 91.94 110 ARG B N 1
ATOM 2749 C CA . ARG B 1 110 ? 4.719 -11.305 -23.828 1 91.94 110 ARG B CA 1
ATOM 2750 C C . ARG B 1 110 ? 4.16 -12.695 -24.094 1 91.94 110 ARG B C 1
ATOM 2752 O O . ARG B 1 110 ? 3.615 -12.961 -25.172 1 91.94 110 ARG B O 1
ATOM 2759 N N . HIS B 1 111 ? 4.363 -13.586 -23.109 1 93.5 111 HIS B N 1
ATOM 2760 C CA . HIS B 1 111 ? 3.777 -14.914 -23.219 1 93.5 111 HIS B CA 1
ATOM 2761 C C . HIS B 1 111 ? 2.27 -14.875 -23 1 93.5 111 HIS B C 1
ATOM 2763 O O . HIS B 1 111 ? 1.802 -14.492 -21.922 1 93.5 111 HIS B O 1
ATOM 2769 N N . PRO B 1 112 ? 1.487 -15.242 -23.953 1 94.12 112 PRO B N 1
ATOM 2770 C CA . PRO B 1 112 ? 0.034 -15.086 -23.859 1 94.12 112 PRO B CA 1
ATOM 2771 C C . PRO B 1 112 ? -0.573 -15.859 -22.703 1 94.12 112 PRO B C 1
ATOM 2773 O O . PRO B 1 112 ? -1.589 -15.445 -22.141 1 94.12 112 PRO B O 1
ATOM 2776 N N . ASP B 1 113 ? 0.036 -16.922 -22.281 1 96.88 113 ASP B N 1
ATOM 2777 C CA . ASP B 1 113 ? -0.48 -17.734 -21.188 1 96.88 113 ASP B CA 1
ATOM 2778 C C . ASP B 1 113 ? -0.502 -16.953 -19.875 1 96.88 113 ASP B C 1
ATOM 2780 O O . ASP B 1 113 ? -1.255 -17.281 -18.969 1 96.88 113 ASP B O 1
ATOM 2784 N N . HIS B 1 114 ? 0.382 -15.969 -19.75 1 98 114 HIS B N 1
ATOM 2785 C CA . HIS B 1 114 ? 0.429 -15.219 -18.5 1 98 114 HIS B CA 1
ATOM 2786 C C . HIS B 1 114 ? -0.813 -14.352 -18.328 1 98 114 HIS B C 1
ATOM 2788 O O . HIS B 1 114 ? -1.469 -14.391 -17.297 1 98 114 HIS B O 1
ATOM 2794 N N . GLY B 1 115 ? -1.168 -13.648 -19.406 1 97.56 115 GLY B N 1
ATOM 2795 C CA . GLY B 1 115 ? -2.396 -12.875 -19.359 1 97.56 115 GLY B CA 1
ATOM 2796 C C . GLY B 1 115 ? -3.641 -13.734 -19.234 1 97.56 115 GLY B C 1
ATOM 2797 O O . GLY B 1 115 ? -4.527 -13.453 -18.438 1 97.56 115 GLY B O 1
ATOM 2798 N N . ASN B 1 116 ? -3.668 -14.766 -20.078 1 96.94 116 ASN B N 1
ATOM 2799 C CA . ASN B 1 116 ? -4.777 -15.711 -20.016 1 96.94 116 ASN B CA 1
ATOM 2800 C C . ASN B 1 116 ? -4.902 -16.328 -18.625 1 96.94 116 ASN B C 1
ATOM 2802 O O . ASN B 1 116 ? -6.008 -16.469 -18.109 1 96.94 116 ASN B O 1
ATOM 2806 N N . GLY B 1 117 ? -3.768 -16.703 -18.094 1 98.38 117 GLY B N 1
ATOM 2807 C CA . GLY B 1 117 ? -3.748 -17.25 -16.75 1 98.38 117 GLY B CA 1
ATOM 2808 C C . GLY B 1 117 ? -4.238 -16.281 -15.703 1 98.38 117 GLY B C 1
ATOM 2809 O O . GLY B 1 117 ? -5.004 -16.656 -14.812 1 98.38 117 GLY B O 1
ATOM 2810 N N . SER B 1 118 ? -3.789 -15.07 -15.812 1 98.44 118 SER B N 1
ATOM 2811 C CA . SER B 1 118 ? -4.203 -14.023 -14.883 1 98.44 118 SER B CA 1
ATOM 2812 C C . SER B 1 118 ? -5.723 -13.906 -14.828 1 98.44 118 SER B C 1
ATOM 2814 O O . SER B 1 118 ? -6.305 -13.891 -13.742 1 98.44 118 SER B O 1
ATOM 2816 N N . GLU B 1 119 ? -6.332 -13.836 -15.945 1 98 119 GLU B N 1
ATOM 2817 C CA . GLU B 1 119 ? -7.785 -13.727 -16.031 1 98 119 GLU B CA 1
ATOM 2818 C C . GLU B 1 119 ? -8.469 -14.953 -15.422 1 98 119 GLU B C 1
ATOM 2820 O O . GLU B 1 119 ? -9.391 -14.82 -14.625 1 98 119 GLU B O 1
ATOM 2825 N N . LEU B 1 120 ? -8.023 -16.109 -15.836 1 98.62 120 LEU B N 1
ATOM 2826 C CA . LEU B 1 120 ? -8.562 -17.375 -15.336 1 98.62 120 LEU B CA 1
ATOM 2827 C C . LEU B 1 120 ? -8.453 -17.453 -13.82 1 98.62 120 LEU B C 1
ATOM 2829 O O . LEU B 1 120 ? -9.422 -17.797 -13.141 1 98.62 120 LEU B O 1
ATOM 2833 N N . GLN B 1 121 ? -7.289 -17.141 -13.289 1 98.88 121 GLN B N 1
ATOM 2834 C CA . GLN B 1 121 ? -6.988 -17.234 -11.867 1 98.88 121 GLN B CA 1
ATOM 2835 C C . GLN B 1 121 ? -7.848 -16.266 -11.055 1 98.88 121 GLN B C 1
ATOM 2837 O O . GLN B 1 121 ? -8.406 -16.641 -10.023 1 98.88 121 GLN B O 1
ATOM 2842 N N . SER B 1 122 ? -7.953 -15.07 -11.547 1 98.62 122 SER B N 1
ATOM 2843 C CA . SER B 1 122 ? -8.797 -14.07 -10.906 1 98.62 122 SER B CA 1
ATOM 2844 C C . SER B 1 122 ? -10.25 -14.531 -10.844 1 98.62 122 SER B C 1
ATOM 2846 O O . SER B 1 122 ? -10.883 -14.492 -9.789 1 98.62 122 SER B O 1
ATOM 2848 N N . ARG B 1 123 ? -10.75 -14.992 -11.938 1 98.5 123 ARG B N 1
ATOM 2849 C CA . ARG B 1 123 ? -12.125 -15.469 -12.023 1 98.5 123 ARG B CA 1
ATOM 2850 C C . ARG B 1 123 ? -12.352 -16.656 -11.086 1 98.5 123 ARG B C 1
ATOM 2852 O O . ARG B 1 123 ? -13.383 -16.734 -10.414 1 98.5 123 ARG B O 1
ATOM 2859 N N . ALA B 1 124 ? -11.406 -17.531 -11.055 1 98.81 124 ALA B N 1
ATOM 2860 C CA . ALA B 1 124 ? -11.508 -18.703 -10.188 1 98.81 124 ALA B CA 1
ATOM 2861 C C . ALA B 1 124 ? -11.578 -18.281 -8.719 1 98.81 124 ALA B C 1
ATOM 2863 O O . ALA B 1 124 ? -12.297 -18.891 -7.926 1 98.81 124 ALA B O 1
ATOM 2864 N N . CYS B 1 125 ? -10.82 -17.297 -8.344 1 98.81 125 CYS B N 1
ATOM 2865 C CA . CYS B 1 125 ? -10.852 -16.781 -6.977 1 98.81 125 CYS B CA 1
ATOM 2866 C C . CYS B 1 125 ? -12.25 -16.297 -6.613 1 98.81 125 CYS B C 1
ATOM 2868 O O . CYS B 1 125 ? -12.719 -16.531 -5.496 1 98.81 125 CYS B O 1
ATOM 2870 N N . PHE B 1 126 ? -12.906 -15.609 -7.516 1 98 126 PHE B N 1
ATOM 2871 C CA . PHE B 1 126 ? -14.266 -15.148 -7.281 1 98 126 PHE B CA 1
ATOM 2872 C C . PHE B 1 126 ? -15.219 -16.328 -7.148 1 98 126 PHE B C 1
ATOM 2874 O O . PHE B 1 126 ? -15.977 -16.422 -6.18 1 98 126 PHE B O 1
ATOM 2881 N N . LEU B 1 127 ? -15.148 -17.25 -8.07 1 98.12 127 LEU B N 1
ATOM 2882 C CA . LEU B 1 127 ? -16.078 -18.359 -8.156 1 98.12 127 LEU B CA 1
ATOM 2883 C C . L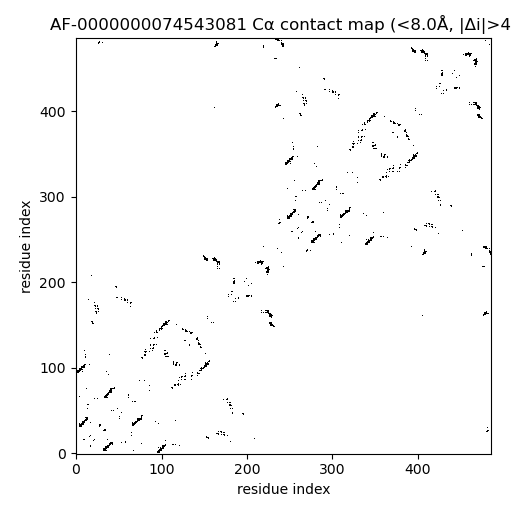EU B 1 127 ? -15.914 -19.312 -6.973 1 98.12 127 LEU B C 1
ATOM 2885 O O . LEU B 1 127 ? -16.875 -19.906 -6.504 1 98.12 127 LEU B O 1
ATOM 2889 N N . SER B 1 128 ? -14.719 -19.422 -6.492 1 98.69 128 SER B N 1
ATOM 2890 C CA . SER B 1 128 ? -14.445 -20.328 -5.375 1 98.69 128 SER B CA 1
ATOM 2891 C C . SER B 1 128 ? -15.234 -19.922 -4.137 1 98.69 128 SER B C 1
ATOM 2893 O O . SER B 1 128 ? -15.383 -20.719 -3.203 1 98.69 128 SER B O 1
ATOM 2895 N N . GLY B 1 129 ? -15.703 -18.703 -4.117 1 98.44 129 GLY B N 1
ATOM 2896 C CA . GLY B 1 129 ? -16.469 -18.203 -2.979 1 98.44 129 GLY B CA 1
ATOM 2897 C C . GLY B 1 129 ? -17.953 -18.453 -3.102 1 98.44 129 GLY B C 1
ATOM 2898 O O . GLY B 1 129 ? -18.719 -18.141 -2.188 1 98.44 129 GLY B O 1
ATOM 2899 N N . LEU B 1 130 ? -18.422 -18.984 -4.199 1 97.69 130 LEU B N 1
ATOM 2900 C CA . LEU B 1 130 ? -19.844 -19.172 -4.457 1 97.69 130 LEU B CA 1
ATOM 2901 C C . LEU B 1 130 ? -20.297 -20.562 -3.992 1 97.69 130 LEU B C 1
ATOM 2903 O O . LEU B 1 130 ? -19.844 -21.578 -4.523 1 97.69 130 LEU B O 1
ATOM 2907 N N . ILE B 1 131 ? -21.219 -20.625 -3.166 1 97.06 131 ILE B N 1
ATOM 2908 C CA . ILE B 1 131 ? -21.656 -21.844 -2.488 1 97.06 131 ILE B CA 1
ATOM 2909 C C . ILE B 1 131 ? -22.328 -22.781 -3.488 1 97.06 131 ILE B C 1
ATOM 2911 O O . ILE B 1 131 ? -22.25 -24 -3.359 1 97.06 131 ILE B O 1
ATOM 2915 N N . LYS B 1 132 ? -22.953 -22.234 -4.465 1 97.12 132 LYS B N 1
ATOM 2916 C CA . LYS B 1 132 ? -23.734 -23.047 -5.391 1 97.12 132 LYS B CA 1
ATOM 2917 C C . LYS B 1 132 ? -22.844 -23.766 -6.395 1 97.12 132 LYS B C 1
ATOM 2919 O O . LYS B 1 132 ? -23.297 -24.641 -7.129 1 97.12 132 LYS B O 1
ATOM 2924 N N . ILE B 1 133 ? -21.625 -23.406 -6.461 1 97 133 ILE B N 1
ATOM 2925 C CA . ILE B 1 133 ? -20.641 -24.188 -7.219 1 97 133 ILE B CA 1
ATOM 2926 C C . ILE B 1 133 ? -20.141 -25.359 -6.371 1 97 133 ILE B C 1
ATOM 2928 O O . ILE B 1 133 ? -19.469 -25.141 -5.359 1 97 133 ILE B O 1
ATOM 2932 N N . GLU B 1 134 ? -20.469 -26.5 -6.781 1 96.38 134 GLU B N 1
ATOM 2933 C CA . GLU B 1 134 ? -20.109 -27.672 -6 1 96.38 134 GLU B CA 1
ATOM 2934 C C . GLU B 1 134 ? -18.797 -28.281 -6.496 1 96.38 134 GLU B C 1
ATOM 2936 O O . GLU B 1 134 ? -18.625 -28.5 -7.695 1 96.38 134 GLU B O 1
ATOM 2941 N N . THR B 1 135 ? -17.906 -28.406 -5.574 1 97.12 135 THR B N 1
ATOM 2942 C CA . THR B 1 135 ? -16.625 -29.047 -5.871 1 97.12 135 THR B CA 1
ATOM 2943 C C . THR B 1 135 ? -16.312 -30.141 -4.855 1 97.12 135 THR B C 1
ATOM 2945 O O . THR B 1 135 ? -16.984 -30.234 -3.822 1 97.12 135 THR B O 1
ATOM 2948 N N . GLU B 1 136 ? -15.406 -31.047 -5.238 1 96.56 136 GLU B N 1
ATOM 2949 C CA . GLU B 1 136 ? -14.961 -32.125 -4.359 1 96.56 136 GLU B CA 1
ATOM 2950 C C . GLU B 1 136 ? -13.445 -32.312 -4.422 1 96.56 136 GLU B C 1
ATOM 2952 O O . GLU B 1 136 ? -12.828 -32.031 -5.453 1 96.56 136 GLU B O 1
ATOM 2957 N N . TRP B 1 137 ? -12.859 -32.688 -3.334 1 96.44 137 TRP B N 1
ATOM 2958 C CA . TRP B 1 137 ? -11.445 -33.062 -3.232 1 96.44 137 TRP B CA 1
ATOM 2959 C C . TRP B 1 137 ? -11.289 -34.438 -2.633 1 96.44 137 TRP B C 1
ATOM 2961 O O . TRP B 1 137 ? -11.602 -34.656 -1.46 1 96.44 137 TRP B O 1
ATOM 2971 N N . GLU B 1 138 ? -10.828 -35.406 -3.467 1 94.81 138 GLU B N 1
ATOM 2972 C CA . GLU B 1 138 ? -10.641 -36.781 -3.061 1 94.81 138 GLU B CA 1
ATOM 2973 C C . GLU B 1 138 ? -11.93 -37.375 -2.496 1 94.81 138 GLU B C 1
ATOM 2975 O O . GLU B 1 138 ? -11.922 -37.969 -1.424 1 94.81 138 GLU B O 1
ATOM 2980 N N . GLY B 1 139 ? -13.016 -37.031 -3.086 1 93.75 139 GLY B N 1
ATOM 2981 C CA . GLY B 1 139 ? -14.297 -37.625 -2.75 1 93.75 139 GLY B CA 1
ATOM 2982 C C . GLY B 1 139 ? -15.055 -36.844 -1.682 1 93.75 139 GLY B C 1
ATOM 2983 O O . GLY B 1 139 ? -16.188 -37.188 -1.353 1 93.75 139 GLY B O 1
ATOM 2984 N N . ASN B 1 140 ? -14.445 -35.906 -1.163 1 96.06 140 ASN B N 1
ATOM 2985 C CA . ASN B 1 140 ? -15.094 -35.125 -0.112 1 96.06 140 ASN B CA 1
ATOM 2986 C C . ASN B 1 140 ? -15.555 -33.781 -0.627 1 96.06 140 ASN B C 1
ATOM 2988 O O . ASN B 1 140 ? -14.805 -33.094 -1.321 1 96.06 140 ASN B O 1
ATOM 2992 N N . LYS B 1 141 ? -16.719 -33.438 -0.286 1 96.5 141 LYS B N 1
ATOM 2993 C CA . LYS B 1 141 ? -17.266 -32.125 -0.658 1 96.5 141 LYS B CA 1
ATOM 2994 C C . LYS B 1 141 ? -16.438 -31.016 -0.032 1 96.5 141 LYS B C 1
ATOM 2996 O O . LYS B 1 141 ? -16.016 -31.109 1.123 1 96.5 141 LYS B O 1
ATOM 3001 N N . GLN B 1 142 ? -16.297 -29.953 -0.861 1 97.75 142 GLN B N 1
ATOM 3002 C CA . GLN B 1 142 ? -15.523 -28.812 -0.364 1 97.75 142 GLN B CA 1
ATOM 3003 C C . GLN B 1 142 ? -16.438 -27.641 -0.005 1 97.75 142 GLN B C 1
ATOM 3005 O O . GLN B 1 142 ? -17.516 -27.5 -0.583 1 97.75 142 GLN B O 1
ATOM 3010 N N . GLU B 1 143 ? -16.047 -26.859 0.905 1 97.56 143 GLU B N 1
ATOM 3011 C CA . GLU B 1 143 ? -16.734 -25.625 1.258 1 97.56 143 GLU B CA 1
ATOM 3012 C C . GLU B 1 143 ? -16.234 -24.453 0.406 1 97.56 143 GLU B C 1
ATOM 3014 O O . GLU B 1 143 ? -15.078 -24.422 -0.001 1 97.56 143 GLU B O 1
ATOM 3019 N N . ALA B 1 144 ? -17.172 -23.531 0.122 1 98.12 144 ALA B N 1
ATOM 3020 C CA . ALA B 1 144 ? -16.781 -22.312 -0.567 1 98.12 144 ALA B CA 1
ATOM 3021 C C . ALA B 1 144 ? -15.711 -21.547 0.216 1 98.12 144 ALA B C 1
ATOM 3023 O O . ALA B 1 144 ? -15.688 -21.594 1.448 1 98.12 144 ALA B O 1
ATOM 3024 N N . TRP B 1 145 ? -14.797 -20.891 -0.507 1 98.62 145 TRP B N 1
ATOM 3025 C CA . TRP B 1 145 ? -13.758 -20.078 0.112 1 98.62 145 TRP B CA 1
ATOM 3026 C C . TRP B 1 145 ? -13.398 -18.891 -0.768 1 98.62 145 TRP B C 1
ATOM 3028 O O . TRP B 1 145 ? -13.195 -19.047 -1.974 1 98.62 145 TRP B O 1
ATOM 3038 N N . ARG B 1 146 ? -13.352 -17.812 -0.182 1 97.44 146 ARG B N 1
ATOM 3039 C CA . ARG B 1 146 ? -12.953 -16.609 -0.886 1 97.44 146 ARG B CA 1
ATOM 3040 C C . ARG B 1 146 ? -11.664 -16.031 -0.31 1 97.44 146 ARG B C 1
ATOM 3042 O O . ARG B 1 146 ? -11.617 -15.641 0.856 1 97.44 146 ARG B O 1
ATOM 3049 N N . PRO B 1 147 ? -10.562 -16.016 -1.112 1 98.56 147 PRO B N 1
ATOM 3050 C CA . PRO B 1 147 ? -9.367 -15.328 -0.617 1 98.56 147 PRO B CA 1
ATOM 3051 C C . PRO B 1 147 ? -9.633 -13.859 -0.29 1 98.56 147 PRO B C 1
ATOM 3053 O O . PRO B 1 147 ? -10.453 -13.211 -0.947 1 98.56 147 PRO B O 1
ATOM 3056 N N . LYS B 1 148 ? -8.922 -13.367 0.685 1 97.5 148 LYS B N 1
ATOM 3057 C CA . LYS B 1 148 ? -9.094 -11.977 1.101 1 97.5 148 LYS B CA 1
ATOM 3058 C C . LYS B 1 148 ? -8.508 -11.016 0.072 1 97.5 148 LYS B C 1
ATOM 3060 O O . LYS B 1 148 ? -9.102 -9.984 -0.239 1 97.5 148 LYS B O 1
ATOM 3065 N N . ASN B 1 149 ? -7.328 -11.328 -0.36 1 98.56 149 ASN B N 1
ATOM 3066 C CA . ASN B 1 149 ? -6.641 -10.484 -1.332 1 98.56 149 ASN B CA 1
ATOM 3067 C C . ASN B 1 149 ? -6.109 -11.297 -2.508 1 98.56 149 ASN B C 1
ATOM 3069 O O . ASN B 1 149 ? -5.629 -12.422 -2.326 1 98.56 149 ASN B O 1
ATOM 3073 N N . VAL B 1 150 ? -6.242 -10.758 -3.652 1 98.75 150 VAL B N 1
ATOM 3074 C CA . VAL B 1 150 ? -5.676 -11.297 -4.883 1 98.75 150 VAL B CA 1
ATOM 3075 C C . VAL B 1 150 ? -4.727 -10.273 -5.508 1 98.75 150 VAL B C 1
ATOM 3077 O O . VAL B 1 150 ? -5.129 -9.148 -5.797 1 98.75 150 VAL B O 1
ATOM 3080 N N . TYR B 1 151 ? -3.453 -10.609 -5.641 1 98.88 151 TYR B N 1
ATOM 3081 C CA . TYR B 1 151 ? -2.455 -9.766 -6.289 1 98.88 151 TYR B CA 1
ATOM 3082 C C . TYR B 1 151 ? -1.895 -10.445 -7.535 1 98.88 151 TYR B C 1
ATOM 3084 O O . TYR B 1 151 ? -1.912 -11.672 -7.641 1 98.88 151 TYR B O 1
ATOM 3092 N N . HIS B 1 152 ? -1.434 -9.656 -8.453 1 98.88 152 HIS B N 1
ATOM 3093 C CA . HIS B 1 152 ? -0.787 -10.156 -9.664 1 98.88 152 HIS B CA 1
ATOM 3094 C C . HIS B 1 152 ? 0.682 -9.75 -9.711 1 98.88 152 HIS B C 1
ATOM 3096 O O . HIS B 1 152 ? 1.006 -8.562 -9.625 1 98.88 152 HIS B O 1
ATOM 3102 N N . TYR B 1 153 ? 1.563 -10.781 -9.734 1 98.75 153 TYR B N 1
ATOM 3103 C CA . TYR B 1 153 ? 2.973 -10.43 -9.875 1 98.75 153 TYR B CA 1
ATOM 3104 C C . TYR B 1 153 ? 3.271 -9.922 -11.281 1 98.75 153 TYR B C 1
ATOM 3106 O O . TYR B 1 153 ? 2.426 -10.016 -12.172 1 98.75 153 TYR B O 1
ATOM 3114 N N . ILE B 1 154 ? 4.422 -9.289 -11.453 1 98.19 154 ILE B N 1
ATOM 3115 C CA . ILE B 1 154 ? 4.859 -8.711 -12.719 1 98.19 154 ILE B CA 1
ATOM 3116 C C . ILE B 1 154 ? 5.961 -9.57 -13.328 1 98.19 154 ILE B C 1
ATOM 3118 O O . ILE B 1 154 ? 6.871 -10.016 -12.625 1 98.19 154 ILE B O 1
ATOM 3122 N N . GLN B 1 155 ? 5.844 -9.836 -14.602 1 96.19 155 GLN B N 1
ATOM 3123 C CA . GLN B 1 155 ? 6.754 -10.797 -15.227 1 96.19 155 GLN B CA 1
ATOM 3124 C C . GLN B 1 155 ? 7.605 -10.125 -16.297 1 96.19 155 GLN B C 1
ATOM 3126 O O . GLN B 1 155 ? 8.516 -9.352 -15.977 1 96.19 155 GLN B O 1
ATOM 3131 N N . ASP B 1 156 ? 7.301 -10.148 -17.5 1 93 156 ASP B N 1
ATOM 3132 C CA . ASP B 1 156 ? 8.211 -9.719 -18.562 1 93 156 ASP B CA 1
ATOM 3133 C C . ASP B 1 156 ? 7.945 -8.273 -18.953 1 93 156 ASP B C 1
ATOM 3135 O O . ASP B 1 156 ? 8.883 -7.504 -19.203 1 93 156 ASP B O 1
ATOM 3139 N N . ARG B 1 157 ? 6.754 -7.836 -19.016 1 92.5 157 ARG B N 1
ATOM 3140 C CA . ARG B 1 157 ? 6.391 -6.512 -19.516 1 92.5 157 ARG B CA 1
ATOM 3141 C C . ARG B 1 157 ? 6.398 -5.484 -18.391 1 92.5 157 ARG B C 1
ATOM 3143 O O . ARG B 1 157 ? 6.215 -5.836 -17.219 1 92.5 157 ARG B O 1
ATOM 3150 N N . TYR B 1 158 ? 6.602 -4.305 -18.891 1 92.38 158 TYR B N 1
ATOM 3151 C CA . TYR B 1 158 ? 6.5 -3.201 -17.953 1 92.38 158 TYR B CA 1
ATOM 3152 C C . TYR B 1 158 ? 5.062 -3.006 -17.484 1 92.38 158 TYR B C 1
ATOM 3154 O O . TYR B 1 158 ? 4.164 -2.799 -18.312 1 92.38 158 TYR B O 1
ATOM 3162 N N . ILE B 1 159 ? 4.859 -3.141 -16.219 1 95.81 159 ILE B N 1
ATOM 3163 C CA . ILE B 1 159 ? 3.607 -2.834 -15.531 1 95.81 159 ILE B CA 1
ATOM 3164 C C . ILE B 1 159 ? 3.893 -1.994 -14.289 1 95.81 159 ILE B C 1
ATOM 3166 O O . ILE B 1 159 ? 4.754 -2.346 -13.477 1 95.81 159 ILE B O 1
ATOM 3170 N N . GLN B 1 160 ? 3.295 -0.816 -14.219 1 95.81 160 GLN B N 1
ATOM 3171 C CA . GLN B 1 160 ? 3.436 -0.017 -13.008 1 95.81 160 GLN B CA 1
ATOM 3172 C C . GLN B 1 160 ? 2.885 -0.758 -11.789 1 95.81 160 GLN B C 1
ATOM 3174 O O . GLN B 1 160 ? 1.692 -1.067 -11.734 1 95.81 160 GLN B O 1
ATOM 3179 N N . PRO B 1 161 ? 3.727 -1.061 -10.797 1 98.25 161 PRO B N 1
ATOM 3180 C CA . PRO B 1 161 ? 3.211 -1.779 -9.633 1 98.25 161 PRO B CA 1
ATOM 3181 C C . PRO B 1 161 ? 2.342 -0.901 -8.734 1 98.25 161 PRO B C 1
ATOM 3183 O O . PRO B 1 161 ? 2.545 0.314 -8.672 1 98.25 161 PRO B O 1
ATOM 3186 N N . ASP B 1 162 ? 1.311 -1.526 -8.102 1 98.5 162 ASP B N 1
ATOM 3187 C CA . ASP B 1 162 ? 0.589 -0.864 -7.02 1 98.5 162 ASP B CA 1
ATOM 3188 C C . ASP B 1 162 ? 1.418 -0.849 -5.738 1 98.5 162 ASP B C 1
ATOM 3190 O O . ASP B 1 162 ? 1.313 0.082 -4.938 1 98.5 162 ASP B O 1
ATOM 3194 N N . PHE B 1 163 ? 2.186 -1.935 -5.535 1 98.62 163 PHE B N 1
ATOM 3195 C CA . PHE B 1 163 ? 3.123 -2.004 -4.422 1 98.62 163 PHE B CA 1
ATOM 3196 C C . PHE B 1 163 ? 4.27 -2.953 -4.742 1 98.62 163 PHE B C 1
ATOM 3198 O O . PHE B 1 163 ? 4.199 -3.723 -5.703 1 98.62 163 PHE B O 1
ATOM 3205 N N . ILE B 1 164 ? 5.387 -2.816 -3.982 1 98.75 164 ILE B N 1
ATOM 3206 C CA . ILE B 1 164 ? 6.598 -3.604 -4.176 1 98.75 164 ILE B CA 1
ATOM 3207 C C . ILE B 1 164 ? 6.984 -4.289 -2.865 1 98.75 164 ILE B C 1
ATOM 3209 O O . ILE B 1 164 ? 6.879 -3.691 -1.792 1 98.75 164 ILE B O 1
ATOM 3213 N N . VAL B 1 165 ? 7.355 -5.535 -2.936 1 98.88 165 VAL B N 1
ATOM 3214 C CA . VAL B 1 165 ? 7.828 -6.273 -1.771 1 98.88 165 VAL B CA 1
ATOM 3215 C C . VAL B 1 165 ? 9.352 -6.223 -1.712 1 98.88 165 VAL B C 1
ATOM 3217 O O . VAL B 1 165 ? 10.031 -6.492 -2.707 1 98.88 165 VAL B O 1
ATOM 3220 N N . ASP B 1 166 ? 9.922 -5.828 -0.59 1 98.75 166 ASP B N 1
ATOM 3221 C CA . ASP B 1 166 ? 11.359 -5.887 -0.362 1 98.75 166 ASP B CA 1
ATOM 3222 C C . ASP B 1 166 ? 11.852 -7.328 -0.294 1 98.75 166 ASP B C 1
ATOM 3224 O O . ASP B 1 166 ? 11.492 -8.07 0.625 1 98.75 166 ASP B O 1
ATOM 3228 N N . ILE B 1 167 ? 12.656 -7.762 -1.236 1 98.75 167 ILE B N 1
ATOM 3229 C CA . ILE B 1 167 ? 13.141 -9.141 -1.234 1 98.75 167 ILE B CA 1
ATOM 3230 C C . ILE B 1 167 ? 14.664 -9.148 -1.135 1 98.75 167 ILE B C 1
ATOM 3232 O O . ILE B 1 167 ? 15.312 -10.125 -1.526 1 98.75 167 ILE B O 1
ATOM 3236 N N . SER B 1 168 ? 15.242 -8.047 -0.681 1 98.62 168 SER B N 1
ATOM 3237 C CA . SER B 1 168 ? 16.688 -7.879 -0.649 1 98.62 168 SER B CA 1
ATOM 3238 C C . SER B 1 168 ? 17.359 -9.016 0.114 1 98.62 168 SER B C 1
ATOM 3240 O O . SER B 1 168 ? 18.406 -9.531 -0.31 1 98.62 168 SER B O 1
ATOM 3242 N N . LYS B 1 169 ? 16.797 -9.453 1.165 1 98.38 169 LYS B N 1
ATOM 3243 C CA . LYS B 1 169 ? 17.391 -10.469 2.023 1 98.38 169 LYS B CA 1
ATOM 3244 C C . LYS B 1 169 ? 17.328 -11.844 1.364 1 98.38 169 LYS B C 1
ATOM 3246 O O . LYS B 1 169 ? 17.984 -12.781 1.812 1 98.38 169 LYS B O 1
ATOM 3251 N N . HIS B 1 170 ? 16.562 -11.969 0.27 1 98.56 170 HIS B N 1
ATOM 3252 C CA . HIS B 1 170 ? 16.281 -13.297 -0.274 1 98.56 170 HIS B CA 1
ATOM 3253 C C . HIS B 1 170 ? 16.734 -13.398 -1.729 1 98.56 170 HIS B C 1
ATOM 3255 O O . HIS B 1 170 ? 16.375 -14.352 -2.428 1 98.56 170 HIS B O 1
ATOM 3261 N N . TRP B 1 171 ? 17.469 -12.422 -2.203 1 98.25 171 TRP B N 1
ATOM 3262 C CA . TRP B 1 171 ? 17.828 -12.336 -3.615 1 98.25 171 TRP B CA 1
ATOM 3263 C C . TRP B 1 171 ? 18.641 -13.555 -4.039 1 98.25 171 TRP B C 1
ATOM 3265 O O . TRP B 1 171 ? 18.328 -14.203 -5.043 1 98.25 171 TRP B O 1
ATOM 3275 N N . ASP B 1 172 ? 19.656 -13.898 -3.221 1 98.31 172 ASP B N 1
ATOM 3276 C CA . ASP B 1 172 ? 20.531 -15.008 -3.584 1 98.31 172 ASP B CA 1
ATOM 3277 C C . ASP B 1 172 ? 19.75 -16.312 -3.666 1 98.31 172 ASP B C 1
ATOM 3279 O O . ASP B 1 172 ? 19.922 -17.094 -4.609 1 98.31 172 ASP B O 1
ATOM 3283 N N . LYS B 1 173 ? 18.922 -16.516 -2.691 1 98.44 173 LYS B N 1
ATOM 3284 C CA . LYS B 1 173 ? 18.125 -17.75 -2.691 1 98.44 173 LYS B CA 1
ATOM 3285 C C . LYS B 1 173 ? 17.141 -17.75 -3.844 1 98.44 173 LYS B C 1
ATOM 3287 O O . LYS B 1 173 ? 16.859 -18.797 -4.426 1 98.44 173 LYS B O 1
ATOM 3292 N N . LYS B 1 174 ? 16.547 -16.594 -4.164 1 98.19 174 LYS B N 1
ATOM 3293 C CA . LYS B 1 174 ? 15.711 -16.484 -5.348 1 98.19 174 LYS B CA 1
ATOM 3294 C C . LYS B 1 174 ? 16.453 -16.953 -6.598 1 98.19 174 LYS B C 1
ATOM 3296 O O . LYS B 1 174 ? 15.914 -17.75 -7.379 1 98.19 174 LYS B O 1
ATOM 3301 N N . MET B 1 175 ? 17.625 -16.5 -6.762 1 96.88 175 MET B N 1
ATOM 3302 C CA . MET B 1 175 ? 18.391 -16.875 -7.945 1 96.88 175 MET B CA 1
ATOM 3303 C C . MET B 1 175 ? 18.688 -18.359 -7.961 1 96.88 175 MET B C 1
ATOM 3305 O O . MET B 1 175 ? 18.641 -19 -9.016 1 96.88 175 MET B O 1
ATOM 3309 N N . GLU B 1 176 ? 18.938 -18.938 -6.777 1 97.19 176 GLU B N 1
ATOM 3310 C CA . GLU B 1 176 ? 19.109 -20.391 -6.68 1 97.19 176 GLU B CA 1
ATOM 3311 C C . GLU B 1 176 ? 17.844 -21.125 -7.145 1 97.19 176 GLU B C 1
ATOM 3313 O O . GLU B 1 176 ? 17.938 -22.125 -7.852 1 97.19 176 GLU B O 1
ATOM 3318 N N . CYS B 1 177 ? 16.688 -20.656 -6.715 1 97.44 177 CYS B N 1
ATOM 3319 C CA . CYS B 1 177 ? 15.414 -21.266 -7.082 1 97.44 177 CYS B CA 1
ATOM 3320 C C . CYS B 1 177 ? 15.195 -21.219 -8.594 1 97.44 177 CYS B C 1
ATOM 3322 O O . CYS B 1 177 ? 14.719 -22.188 -9.188 1 97.44 177 CYS B O 1
ATOM 3324 N N . ILE B 1 178 ? 15.531 -20.078 -9.203 1 96.25 178 ILE B N 1
ATOM 3325 C CA . ILE B 1 178 ? 15.391 -19.906 -10.648 1 96.25 178 ILE B CA 1
ATOM 3326 C C . ILE B 1 178 ? 16.328 -20.875 -11.367 1 96.25 178 ILE B C 1
ATOM 3328 O O . ILE B 1 178 ? 15.906 -21.578 -12.305 1 96.25 178 ILE B O 1
ATOM 3332 N N . LEU B 1 179 ? 17.516 -21.016 -10.891 1 93.81 179 LEU B N 1
ATOM 3333 C CA . LEU B 1 179 ? 18.547 -21.812 -11.547 1 93.81 179 LEU B CA 1
ATOM 3334 C C . LEU B 1 179 ? 18.328 -23.297 -11.305 1 93.81 179 LEU B C 1
ATOM 3336 O O . LEU B 1 179 ? 19.016 -24.141 -11.883 1 93.81 179 LEU B O 1
ATOM 3340 N N . ALA B 1 180 ? 17.391 -23.625 -10.414 1 93.88 180 ALA B N 1
ATOM 3341 C CA . ALA B 1 180 ? 16.969 -25.031 -10.273 1 93.88 180 ALA B CA 1
ATOM 3342 C C . ALA B 1 180 ? 16.406 -25.562 -11.586 1 93.88 180 ALA B C 1
ATOM 3344 O O . ALA B 1 180 ? 16.391 -26.781 -11.805 1 93.88 180 ALA B O 1
ATOM 3345 N N . PHE B 1 181 ? 15.914 -24.688 -12.391 1 92.56 181 PHE B N 1
ATOM 3346 C CA . PHE B 1 181 ? 15.445 -25.062 -13.719 1 92.56 181 PHE B CA 1
ATOM 3347 C C . PHE B 1 181 ? 16.578 -24.984 -14.734 1 92.56 181 PHE B C 1
ATOM 3349 O O . PHE B 1 181 ? 16.5 -24.234 -15.711 1 92.56 181 PHE B O 1
ATOM 3356 N N . LYS B 1 182 ? 17.469 -25.844 -14.688 1 87.12 182 LYS B N 1
ATOM 3357 C CA . LYS B 1 182 ? 18.734 -25.844 -15.438 1 87.12 182 LYS B CA 1
ATOM 3358 C C . LYS B 1 182 ? 18.484 -25.969 -16.938 1 87.12 182 LYS B C 1
ATOM 3360 O O . LYS B 1 182 ? 19.219 -25.422 -17.75 1 87.12 182 LYS B O 1
ATOM 3365 N N . SER B 1 183 ? 17.562 -26.688 -17.266 1 85.25 183 SER B N 1
ATOM 3366 C CA . SER B 1 183 ? 17.297 -26.922 -18.672 1 85.25 183 SER B CA 1
ATOM 3367 C C . SER B 1 183 ? 16.719 -25.688 -19.359 1 85.25 183 SER B C 1
ATOM 3369 O O . SER B 1 183 ? 16.75 -25.578 -20.578 1 85.25 183 SER B O 1
ATOM 3371 N N . GLN B 1 184 ? 16.141 -24.797 -18.562 1 85.12 184 GLN B N 1
ATOM 3372 C CA . GLN B 1 184 ? 15.422 -23.641 -19.125 1 85.12 184 GLN B CA 1
ATOM 3373 C C . GLN B 1 184 ? 16.312 -22.406 -19.172 1 85.12 184 GLN B C 1
ATOM 3375 O O . GLN B 1 184 ? 16.156 -21.562 -20.047 1 85.12 184 GLN B O 1
ATOM 3380 N N . PHE B 1 185 ? 17.234 -22.328 -18.25 1 87.44 185 PHE B N 1
ATOM 3381 C CA . PHE B 1 185 ? 17.969 -21.078 -18.094 1 87.44 185 PHE B CA 1
ATOM 3382 C C . PHE B 1 185 ? 19.469 -21.312 -18.297 1 87.44 185 PHE B C 1
ATOM 3384 O O . PHE B 1 185 ? 19.938 -22.438 -18.188 1 87.44 185 PHE B O 1
ATOM 3391 N N . TYR B 1 186 ? 20.156 -20.266 -18.609 1 77.75 186 TYR B N 1
ATOM 3392 C CA . TYR B 1 186 ? 21.578 -20.328 -18.906 1 77.75 186 TYR B CA 1
ATOM 3393 C C . TYR B 1 186 ? 22.359 -20.859 -17.703 1 77.75 186 TYR B C 1
ATOM 3395 O O . TYR B 1 186 ? 22.156 -20.406 -16.578 1 77.75 186 TYR B O 1
ATOM 3403 N N . THR B 1 187 ? 23.109 -21.844 -17.953 1 76 187 THR B N 1
ATOM 3404 C CA . THR B 1 187 ? 24.141 -22.312 -17.047 1 76 187 THR B CA 1
ATOM 3405 C C . THR B 1 187 ? 25.469 -22.531 -17.797 1 76 187 THR B C 1
ATOM 3407 O O . THR B 1 187 ? 25.469 -22.875 -18.969 1 76 187 THR B O 1
ATOM 3410 N N . PRO B 1 188 ? 26.562 -22.062 -17.156 1 70.06 188 PRO B N 1
ATOM 3411 C CA . PRO B 1 188 ? 27.828 -22.312 -17.844 1 70.06 188 PRO B CA 1
ATOM 3412 C C . PRO B 1 188 ? 27.938 -23.719 -18.406 1 70.06 188 PRO B C 1
ATOM 3414 O O . PRO B 1 188 ? 28.562 -23.938 -19.453 1 70.06 188 PRO B O 1
ATOM 3417 N N . GLU B 1 189 ? 27.344 -24.656 -17.797 1 65 189 GLU B N 1
ATOM 3418 C CA . GLU B 1 189 ? 27.406 -26.047 -18.219 1 65 189 GLU B CA 1
ATOM 3419 C C . GLU B 1 189 ? 26.578 -26.281 -19.484 1 65 189 GLU B C 1
ATOM 3421 O O . GLU B 1 189 ? 26.953 -27.109 -20.328 1 65 189 GLU B O 1
ATOM 3426 N N . THR B 1 190 ? 25.453 -25.578 -19.625 1 62.5 190 THR B N 1
ATOM 3427 C CA . THR B 1 190 ? 24.531 -25.828 -20.734 1 62.5 190 THR B CA 1
ATOM 3428 C C . THR B 1 190 ? 24.875 -24.922 -21.922 1 62.5 190 THR B C 1
ATOM 3430 O O . THR B 1 190 ? 24.312 -25.094 -23 1 62.5 190 THR B O 1
ATOM 3433 N N . SER B 1 191 ? 25.672 -23.859 -21.828 1 61.06 191 SER B N 1
ATOM 3434 C CA . SER B 1 191 ? 25.969 -22.922 -22.906 1 61.06 191 SER B CA 1
ATOM 3435 C C . SER B 1 191 ? 26.609 -23.641 -24.094 1 61.06 191 SER B C 1
ATOM 3437 O O . SER B 1 191 ? 26.484 -23.188 -25.234 1 61.06 191 SER B O 1
ATOM 3439 N N . GLY B 1 192 ? 27.25 -24.641 -23.781 1 55 192 GLY B N 1
ATOM 3440 C CA . GLY B 1 192 ? 27.969 -25.312 -24.859 1 55 192 GLY B CA 1
ATOM 3441 C C . GLY B 1 192 ? 27.156 -26.406 -25.516 1 55 192 GLY B C 1
ATOM 3442 O O . GLY B 1 192 ? 27.625 -27.047 -26.453 1 55 192 GLY B O 1
ATOM 3443 N N . ASN B 1 193 ? 25.969 -26.531 -24.984 1 58.38 193 ASN B N 1
ATOM 3444 C CA . ASN B 1 193 ? 25.25 -27.672 -25.547 1 58.38 193 ASN B CA 1
ATOM 3445 C C . ASN B 1 193 ? 24.391 -27.266 -26.734 1 58.38 193 ASN B C 1
ATOM 3447 O O . ASN B 1 193 ? 24.078 -26.094 -26.922 1 58.38 193 ASN B O 1
ATOM 3451 N N . ASN B 1 194 ? 24.453 -28 -27.844 1 65.06 194 ASN B N 1
ATOM 3452 C CA . ASN B 1 194 ? 23.781 -27.844 -29.125 1 65.06 194 ASN B CA 1
ATOM 3453 C C . ASN B 1 194 ? 22.266 -27.672 -28.938 1 65.06 194 ASN B C 1
ATOM 3455 O O . ASN B 1 194 ? 21.484 -28.094 -29.781 1 65.06 194 ASN B O 1
ATOM 3459 N N . GLU B 1 195 ? 21.781 -27.156 -27.812 1 72.19 195 GLU B N 1
ATOM 3460 C CA . GLU B 1 195 ? 20.344 -26.953 -27.625 1 72.19 195 GLU B CA 1
ATOM 3461 C C . GLU B 1 195 ? 19.891 -25.641 -28.25 1 72.19 195 GLU B C 1
ATOM 3463 O O . GLU B 1 195 ? 20.641 -24.672 -28.281 1 72.19 195 GLU B O 1
ATOM 3468 N N . PRO B 1 196 ? 18.719 -25.641 -28.828 1 78.56 196 PRO B N 1
ATOM 3469 C CA . PRO B 1 196 ? 18.219 -24.406 -29.422 1 78.56 196 PRO B CA 1
ATOM 3470 C C . PRO B 1 196 ? 18.109 -23.266 -28.406 1 78.56 196 PRO B C 1
ATOM 3472 O O . PRO B 1 196 ? 17.781 -23.5 -27.234 1 78.56 196 PRO B O 1
ATOM 3475 N N . GLN B 1 197 ? 18.531 -22.141 -28.703 1 77.06 197 GLN B N 1
ATOM 3476 C CA . GLN B 1 197 ? 18.438 -20.969 -27.844 1 77.06 197 GLN B CA 1
ATOM 3477 C C . GLN B 1 197 ? 17.016 -20.438 -27.781 1 77.06 197 GLN B C 1
ATOM 3479 O O . GLN B 1 197 ? 16.312 -20.406 -28.797 1 77.06 197 GLN B O 1
ATOM 3484 N N . THR B 1 198 ? 16.531 -20.234 -26.578 1 81.69 198 THR B N 1
ATOM 3485 C CA . THR B 1 198 ? 15.211 -19.641 -26.359 1 81.69 198 THR B CA 1
ATOM 3486 C C . THR B 1 198 ? 15.336 -18.234 -25.75 1 81.69 198 THR B C 1
ATOM 3488 O O . THR B 1 198 ? 16.438 -17.812 -25.406 1 81.69 198 THR B O 1
ATOM 3491 N N . TYR B 1 199 ? 14.242 -17.531 -25.719 1 79.31 199 TYR B N 1
ATOM 3492 C CA . TYR B 1 199 ? 14.18 -16.188 -25.141 1 79.31 199 TYR B CA 1
ATOM 3493 C C . TYR B 1 199 ? 14.75 -16.172 -23.734 1 79.31 199 TYR B C 1
ATOM 3495 O O . TYR B 1 199 ? 15.43 -15.211 -23.344 1 79.31 199 TYR B O 1
ATOM 3503 N N . ILE B 1 200 ? 14.531 -17.219 -22.953 1 80.88 200 ILE B N 1
ATOM 3504 C CA . ILE B 1 200 ? 14.859 -17.156 -21.547 1 80.88 200 ILE B CA 1
ATOM 3505 C C . ILE B 1 200 ? 16.141 -17.953 -21.266 1 80.88 200 ILE B C 1
ATOM 3507 O O . ILE B 1 200 ? 16.531 -18.125 -20.109 1 80.88 200 ILE B O 1
ATOM 3511 N N . SER B 1 201 ? 16.828 -18.516 -22.219 1 79.38 201 SER B N 1
ATOM 3512 C CA . SER B 1 201 ? 17.969 -19.391 -21.969 1 79.38 201 SER B CA 1
ATOM 3513 C C . SER B 1 201 ? 19.297 -18.641 -22.062 1 79.38 201 SER B C 1
ATOM 3515 O O . SER B 1 201 ? 20.344 -19.188 -21.75 1 79.38 201 SER B O 1
ATOM 3517 N N . GLY B 1 202 ? 19.203 -17.406 -22.469 1 78.62 202 GLY B N 1
ATOM 3518 C CA . GLY B 1 202 ? 20.422 -16.625 -22.609 1 78.62 202 GLY B CA 1
ATOM 3519 C C . GLY B 1 202 ? 20.844 -15.938 -21.328 1 78.62 202 GLY B C 1
ATOM 3520 O O . GLY B 1 202 ? 20.031 -15.758 -20.422 1 78.62 202 GLY B O 1
ATOM 3521 N N . LYS B 1 203 ? 22.078 -15.586 -21.266 1 83.94 203 LYS B N 1
ATOM 3522 C CA . LYS B 1 203 ? 22.625 -14.852 -20.125 1 83.94 203 LYS B CA 1
ATOM 3523 C C . LYS B 1 203 ? 21.906 -13.516 -19.938 1 83.94 203 LYS B C 1
ATOM 3525 O O . LYS B 1 203 ? 21.734 -13.047 -18.812 1 83.94 203 LYS B O 1
ATOM 3530 N N . SER B 1 204 ? 21.484 -12.945 -21.047 1 87.31 204 SER B N 1
ATOM 3531 C CA . SER B 1 204 ? 20.828 -11.641 -21.031 1 87.31 204 SER B CA 1
ATOM 3532 C C . SER B 1 204 ? 19.5 -11.703 -20.281 1 87.31 204 SER B C 1
ATOM 3534 O O . SER B 1 204 ? 19.078 -10.719 -19.672 1 87.31 204 SER B O 1
ATOM 3536 N N . PHE B 1 205 ? 18.922 -12.773 -20.312 1 90 205 PHE B N 1
ATOM 3537 C CA . PHE B 1 205 ? 17.625 -12.93 -19.641 1 90 205 PHE B CA 1
ATOM 3538 C C . PHE B 1 205 ? 17.781 -12.836 -18.141 1 90 205 PHE B C 1
ATOM 3540 O O . PHE B 1 205 ? 17.031 -12.117 -17.469 1 90 205 PHE B O 1
ATOM 3547 N N . LEU B 1 206 ? 18.688 -13.523 -17.578 1 89.38 206 LEU B N 1
ATOM 3548 C CA . LEU B 1 206 ? 18.922 -13.477 -16.125 1 89.38 206 LEU B CA 1
ATOM 3549 C C . LEU B 1 206 ? 19.297 -12.07 -15.688 1 89.38 206 LEU B C 1
ATOM 3551 O O . LEU B 1 206 ? 18.891 -11.625 -14.609 1 89.38 206 LEU B O 1
ATOM 3555 N N . ARG B 1 207 ? 20.031 -11.383 -16.516 1 91.75 207 ARG B N 1
ATOM 3556 C CA . ARG B 1 207 ? 20.391 -10 -16.219 1 91.75 207 ARG B CA 1
ATOM 3557 C C . ARG B 1 207 ? 19.156 -9.109 -16.172 1 91.75 207 ARG B C 1
ATOM 3559 O O . ARG B 1 207 ? 19.094 -8.156 -15.398 1 91.75 207 ARG B O 1
ATOM 3566 N N . SER B 1 208 ? 18.266 -9.5 -17.047 1 92.88 208 SER B N 1
ATOM 3567 C CA . SER B 1 208 ? 17.031 -8.719 -17.062 1 92.88 208 SER B CA 1
ATOM 3568 C C . SER B 1 208 ? 16.219 -8.922 -15.789 1 92.88 208 SER B C 1
ATOM 3570 O O . SER B 1 208 ? 15.539 -8.008 -15.32 1 92.88 208 SER B O 1
ATOM 3572 N N . ILE B 1 209 ? 16.266 -10.109 -15.242 1 94.38 209 ILE B N 1
ATOM 3573 C CA . ILE B 1 209 ? 15.57 -10.398 -13.984 1 94.38 209 ILE B CA 1
ATOM 3574 C C . ILE B 1 209 ? 16.156 -9.539 -12.867 1 94.38 209 ILE B C 1
ATOM 3576 O O . ILE B 1 209 ? 15.422 -8.922 -12.094 1 94.38 209 ILE B O 1
ATOM 3580 N N . GLU B 1 210 ? 17.453 -9.531 -12.844 1 95.75 210 GLU B N 1
ATOM 3581 C CA . GLU B 1 210 ? 18.125 -8.727 -11.828 1 95.75 210 GLU B CA 1
ATOM 3582 C C . GLU B 1 210 ? 17.844 -7.238 -12.023 1 95.75 210 GLU B C 1
ATOM 3584 O O . GLU B 1 210 ? 17.578 -6.52 -11.055 1 95.75 210 GLU B O 1
ATOM 3589 N N . SER B 1 211 ? 17.938 -6.812 -13.305 1 96.12 211 SER B N 1
ATOM 3590 C CA . SER B 1 211 ? 17.688 -5.402 -13.602 1 96.12 211 SER B CA 1
ATOM 3591 C C . SER B 1 211 ? 16.312 -4.973 -13.133 1 96.12 211 SER B C 1
ATOM 3593 O O . SER B 1 211 ? 16.156 -3.9 -12.539 1 96.12 211 SER B O 1
ATOM 3595 N N . ARG B 1 212 ? 15.383 -5.754 -13.328 1 96.88 212 ARG B N 1
ATOM 3596 C CA . ARG B 1 212 ? 14.023 -5.43 -12.914 1 96.88 212 ARG B CA 1
ATOM 3597 C C . ARG B 1 212 ? 13.906 -5.398 -11.391 1 96.88 212 ARG B C 1
ATOM 3599 O O . ARG B 1 212 ? 13.297 -4.488 -10.828 1 96.88 212 ARG B O 1
ATOM 3606 N N . ALA B 1 213 ? 14.477 -6.418 -10.781 1 97.88 213 ALA B N 1
ATOM 3607 C CA . ALA B 1 213 ? 14.438 -6.473 -9.32 1 97.88 213 ALA B CA 1
ATOM 3608 C C . ALA B 1 213 ? 15.094 -5.238 -8.711 1 97.88 213 ALA B C 1
ATOM 3610 O O . ALA B 1 213 ? 14.602 -4.684 -7.727 1 97.88 213 ALA B O 1
ATOM 3611 N N . ARG B 1 214 ? 16.156 -4.82 -9.266 1 97.5 214 ARG B N 1
ATOM 3612 C CA . ARG B 1 214 ? 16.875 -3.639 -8.781 1 97.5 214 ARG B CA 1
ATOM 3613 C C . ARG B 1 214 ? 16.047 -2.375 -9.016 1 97.5 214 ARG B C 1
ATOM 3615 O O . ARG B 1 214 ? 16.047 -1.466 -8.18 1 97.5 214 ARG B O 1
ATOM 3622 N N . GLU B 1 215 ? 15.422 -2.334 -10.195 1 97.25 215 GLU B N 1
ATOM 3623 C CA . GLU B 1 215 ? 14.57 -1.185 -10.477 1 97.25 215 GLU B CA 1
ATOM 3624 C C . GLU B 1 215 ? 13.43 -1.086 -9.469 1 97.25 215 GLU B C 1
ATOM 3626 O O . GLU B 1 215 ? 13.156 -0.009 -8.938 1 97.25 215 GLU B O 1
ATOM 3631 N N . PHE B 1 216 ? 12.789 -2.182 -9.258 1 98 216 PHE B N 1
ATOM 3632 C CA . PHE B 1 216 ? 11.727 -2.203 -8.258 1 98 216 PHE B CA 1
ATOM 3633 C C . PHE B 1 216 ? 12.273 -1.86 -6.879 1 98 216 PHE B C 1
ATOM 3635 O O . PHE B 1 216 ? 11.672 -1.077 -6.145 1 98 216 PHE B O 1
ATOM 3642 N N . GLY B 1 217 ? 13.398 -2.504 -6.52 1 98.06 217 GLY B N 1
ATOM 3643 C CA . GLY B 1 217 ? 14.023 -2.184 -5.246 1 98.06 217 GLY B CA 1
ATOM 3644 C C . GLY B 1 217 ? 14.328 -0.707 -5.086 1 98.06 217 GLY B C 1
ATOM 3645 O O . GLY B 1 217 ? 14.016 -0.111 -4.055 1 98.06 217 GLY B O 1
ATOM 3646 N N . HIS B 1 218 ? 14.883 -0.062 -6.125 1 96.5 218 HIS B N 1
ATOM 3647 C CA . HIS B 1 218 ? 15.211 1.359 -6.121 1 96.5 218 HIS B CA 1
ATOM 3648 C C . HIS B 1 218 ? 13.977 2.209 -5.84 1 96.5 218 HIS B C 1
ATOM 3650 O O . HIS B 1 218 ? 14.039 3.176 -5.078 1 96.5 218 HIS B O 1
ATOM 3656 N N . ALA B 1 219 ? 12.922 1.854 -6.383 1 96.12 219 ALA B N 1
ATOM 3657 C CA . ALA B 1 219 ? 11.68 2.619 -6.285 1 96.12 219 ALA B CA 1
ATOM 3658 C C . ALA B 1 219 ? 11.195 2.699 -4.844 1 96.12 219 ALA B C 1
ATOM 3660 O O . ALA B 1 219 ? 10.461 3.623 -4.477 1 96.12 219 ALA B O 1
ATOM 3661 N N . ILE B 1 220 ? 11.57 1.731 -4 1 97.5 220 ILE B N 1
ATOM 3662 C CA . ILE B 1 220 ? 11.102 1.75 -2.619 1 97.5 220 ILE B CA 1
ATOM 3663 C C . ILE B 1 220 ? 12.297 1.904 -1.676 1 97.5 220 ILE B C 1
ATOM 3665 O O . ILE B 1 220 ? 12.172 1.683 -0.469 1 97.5 220 ILE B O 1
ATOM 3669 N N . GLY B 1 221 ? 13.477 2.182 -2.191 1 95.5 221 GLY B N 1
ATOM 3670 C CA . GLY B 1 221 ? 14.633 2.553 -1.392 1 95.5 221 GLY B CA 1
ATOM 3671 C C . GLY B 1 221 ? 15.406 1.357 -0.866 1 95.5 221 GLY B C 1
ATOM 3672 O O . GLY B 1 221 ? 16.047 1.441 0.18 1 95.5 221 GLY B O 1
ATOM 3673 N N . VAL B 1 222 ? 15.25 0.138 -1.522 1 97.69 222 VAL B N 1
ATOM 3674 C CA . VAL B 1 222 ? 15.992 -1.052 -1.129 1 97.69 222 VAL B CA 1
ATOM 3675 C C . VAL B 1 222 ? 16.734 -1.623 -2.338 1 97.69 222 VAL B C 1
ATOM 3677 O O . VAL B 1 222 ? 16.672 -1.058 -3.432 1 97.69 222 VAL B O 1
ATOM 3680 N N . GLU B 1 223 ? 17.453 -2.697 -2.141 1 98.25 223 GLU B N 1
ATOM 3681 C CA . GLU B 1 223 ? 18.312 -3.197 -3.207 1 98.25 223 GLU B CA 1
ATOM 3682 C C . GLU B 1 223 ? 17.5 -3.947 -4.262 1 98.25 223 GLU B C 1
ATOM 3684 O O . GLU B 1 223 ? 17.688 -3.732 -5.461 1 98.25 223 GLU B O 1
ATOM 3689 N N . TYR B 1 224 ? 16.688 -4.906 -3.846 1 98.69 224 TYR B N 1
ATOM 3690 C CA . TYR B 1 224 ? 15.898 -5.723 -4.766 1 98.69 224 TYR B CA 1
ATOM 3691 C C . TYR B 1 224 ? 14.422 -5.727 -4.371 1 98.69 224 TYR B C 1
ATOM 3693 O O . TYR B 1 224 ? 14.094 -5.785 -3.182 1 98.69 224 TYR B O 1
ATOM 3701 N N . GLY B 1 225 ? 13.578 -5.645 -5.309 1 98.75 225 GLY B N 1
ATOM 3702 C CA . GLY B 1 225 ? 12.148 -5.715 -5.074 1 98.75 225 GLY B CA 1
ATOM 3703 C C . GLY B 1 225 ? 11.414 -6.566 -6.094 1 98.75 225 GLY B C 1
ATOM 3704 O O . GLY B 1 225 ? 11.953 -6.859 -7.164 1 98.75 225 GLY B O 1
ATOM 3705 N N . GLU B 1 226 ? 10.25 -7.027 -5.738 1 98.88 226 GLU B N 1
ATOM 3706 C CA . GLU B 1 226 ? 9.281 -7.637 -6.641 1 98.88 226 GLU B CA 1
ATOM 3707 C C . GLU B 1 226 ? 7.965 -6.863 -6.645 1 98.88 226 GLU B C 1
ATOM 3709 O O . GLU B 1 226 ? 7.414 -6.562 -5.582 1 98.88 226 GLU B O 1
ATOM 3714 N N . GLY B 1 227 ? 7.465 -6.539 -7.793 1 98.69 227 GLY B N 1
ATOM 3715 C CA . GLY B 1 227 ? 6.285 -5.699 -7.93 1 98.69 227 GLY B CA 1
ATOM 3716 C C . GLY B 1 227 ? 5.004 -6.492 -8.094 1 98.69 227 GLY B C 1
ATOM 3717 O O . GLY B 1 227 ? 5.008 -7.574 -8.68 1 98.69 227 GLY B O 1
ATOM 3718 N N . PHE B 1 228 ? 3.867 -5.891 -7.617 1 98.88 228 PHE B N 1
ATOM 3719 C CA . PHE B 1 228 ? 2.549 -6.512 -7.707 1 98.88 228 PHE B CA 1
ATOM 3720 C C . PHE B 1 228 ? 1.488 -5.473 -8.062 1 98.88 228 PHE B C 1
ATOM 3722 O O . PHE B 1 228 ? 1.624 -4.297 -7.723 1 98.88 228 PHE B O 1
ATOM 3729 N N . THR B 1 229 ? 0.494 -5.91 -8.75 1 98.56 229 THR B N 1
ATOM 3730 C CA . THR B 1 229 ? -0.719 -5.117 -8.906 1 98.56 229 THR B CA 1
ATOM 3731 C C . THR B 1 229 ? -1.857 -5.695 -8.078 1 98.56 229 THR B C 1
ATOM 3733 O O . THR B 1 229 ? -1.856 -6.887 -7.762 1 98.56 229 THR B O 1
ATOM 3736 N N . LYS B 1 230 ? -2.783 -4.82 -7.684 1 98.12 230 LYS B N 1
ATOM 3737 C CA . LYS B 1 230 ? -3.873 -5.164 -6.777 1 98.12 230 LYS B CA 1
ATOM 3738 C C . LYS B 1 230 ? -5.191 -5.316 -7.531 1 98.12 230 LYS B C 1
ATOM 3740 O O . LYS B 1 230 ? -5.363 -4.738 -8.609 1 98.12 230 LYS B O 1
ATOM 3745 N N . GLU B 1 231 ? -6.09 -6.16 -6.965 1 96.56 231 GLU B N 1
ATOM 3746 C CA . GLU B 1 231 ? -7.449 -6.203 -7.492 1 96.56 231 GLU B CA 1
ATOM 3747 C C . GLU B 1 231 ? -8.383 -5.301 -6.684 1 96.56 231 GLU B C 1
ATOM 3749 O O . GLU B 1 231 ? -9.391 -4.82 -7.203 1 96.56 231 GLU B O 1
ATOM 3754 N N . LYS B 1 232 ? -8.055 -5.207 -5.469 1 95.38 232 LYS B N 1
ATOM 3755 C CA . LYS B 1 232 ? -8.758 -4.316 -4.547 1 95.38 232 LYS B CA 1
ATOM 3756 C C . LYS B 1 232 ? -7.836 -3.213 -4.039 1 95.38 232 LYS B C 1
ATOM 3758 O O . LYS B 1 232 ? -6.617 -3.396 -3.973 1 95.38 232 LYS B O 1
ATOM 3763 N N . GLN B 1 233 ? -8.469 -2.041 -3.744 1 96.94 233 GLN B N 1
ATOM 3764 C CA . GLN B 1 233 ? -7.68 -0.915 -3.254 1 96.94 233 GLN B CA 1
ATOM 3765 C C . GLN B 1 233 ? -6.832 -1.319 -2.053 1 96.94 233 GLN B C 1
ATOM 3767 O O . GLN B 1 233 ? -7.297 -2.047 -1.174 1 96.94 233 GLN B O 1
ATOM 3772 N N . LEU B 1 234 ? -5.582 -0.839 -2.049 1 98.19 234 LEU B N 1
ATOM 3773 C CA . LEU B 1 234 ? -4.684 -1.154 -0.943 1 98.19 234 LEU B CA 1
ATOM 3774 C C . LEU B 1 234 ? -5.125 -0.451 0.335 1 98.19 234 LEU B C 1
ATOM 3776 O O . LEU B 1 234 ? -5.418 0.747 0.321 1 98.19 234 LEU B O 1
ATOM 3780 N N . GLY B 1 235 ? -5.23 -1.208 1.405 1 98 235 GLY B N 1
ATOM 3781 C CA . GLY B 1 235 ? -5.512 -0.689 2.734 1 98 235 GLY B CA 1
ATOM 3782 C C . GLY B 1 235 ? -4.465 -1.074 3.76 1 98 235 GLY B C 1
ATOM 3783 O O . GLY B 1 235 ? -3.828 -2.123 3.641 1 98 235 GLY B O 1
ATOM 3784 N N . VAL B 1 236 ? -4.215 -0.277 4.711 1 97.81 236 VAL B N 1
ATOM 3785 C CA . VAL B 1 236 ? -3.326 -0.592 5.824 1 97.81 236 VAL B CA 1
ATOM 3786 C C . VAL B 1 236 ? -3.963 -0.138 7.137 1 97.81 236 VAL B C 1
ATOM 3788 O O . VAL B 1 236 ? -4.867 0.7 7.137 1 97.81 236 VAL B O 1
ATOM 3791 N N . THR B 1 237 ? -3.537 -0.736 8.25 1 95.94 237 THR B N 1
ATOM 3792 C CA . THR B 1 237 ? -3.891 -0.26 9.586 1 95.94 237 THR B CA 1
ATOM 3793 C C . THR B 1 237 ? -2.783 0.619 10.156 1 95.94 237 THR B C 1
ATOM 3795 O O . THR B 1 237 ? -3.059 1.654 10.766 1 95.94 237 THR B O 1
ATOM 3798 N N . ASP B 1 238 ? -1.557 0.267 9.93 1 97.56 238 ASP B N 1
ATOM 3799 C CA . ASP B 1 238 ? -0.38 0.951 10.461 1 97.56 238 ASP B CA 1
ATOM 3800 C C . ASP B 1 238 ? 0.466 1.537 9.328 1 97.56 238 ASP B C 1
ATOM 3802 O O . ASP B 1 238 ? 0.978 0.801 8.484 1 97.56 238 ASP B O 1
ATOM 3806 N N . LEU B 1 239 ? 0.676 2.869 9.336 1 98 239 LEU B N 1
ATOM 3807 C CA . LEU B 1 239 ? 1.457 3.537 8.297 1 98 239 LEU B CA 1
ATOM 3808 C C . LEU B 1 239 ? 2.883 3 8.258 1 98 239 LEU B C 1
ATOM 3810 O O . LEU B 1 239 ? 3.533 3.025 7.215 1 98 239 LEU B O 1
ATOM 3814 N N . PHE B 1 240 ? 3.383 2.512 9.367 1 97.44 240 PHE B N 1
ATOM 3815 C CA . PHE B 1 240 ? 4.777 2.094 9.477 1 97.44 240 PHE B CA 1
ATOM 3816 C C . PHE B 1 240 ? 4.973 0.703 8.883 1 97.44 240 PHE B C 1
ATOM 3818 O O . PHE B 1 240 ? 6.102 0.217 8.781 1 97.44 240 PHE B O 1
ATOM 3825 N N . ASP B 1 241 ? 3.838 0.071 8.508 1 96.5 241 ASP B N 1
ATOM 3826 C CA . ASP B 1 241 ? 3.938 -1.182 7.766 1 96.5 241 ASP B CA 1
ATOM 3827 C C . ASP B 1 241 ? 4.367 -0.931 6.32 1 96.5 241 ASP B C 1
ATOM 3829 O O . ASP B 1 241 ? 4.742 -1.864 5.609 1 96.5 241 ASP B O 1
ATOM 3833 N N . LEU B 1 242 ? 4.23 0.316 5.891 1 97.31 242 LEU B N 1
ATOM 3834 C CA . LEU B 1 242 ? 4.707 0.717 4.57 1 97.31 242 LEU B CA 1
ATOM 3835 C C . LEU B 1 242 ? 6.164 1.171 4.637 1 97.31 242 LEU B C 1
ATOM 3837 O O . LEU B 1 242 ? 6.57 1.827 5.598 1 97.31 242 LEU B O 1
ATOM 3841 N N . LEU B 1 243 ? 6.887 0.832 3.613 1 95.25 243 LEU B N 1
ATOM 3842 C CA . LEU B 1 243 ? 8.312 1.144 3.58 1 95.25 243 LEU B CA 1
ATOM 3843 C C . LEU B 1 243 ? 8.555 2.533 3.002 1 95.25 243 LEU B C 1
ATOM 3845 O O . LEU B 1 243 ? 7.773 3.008 2.172 1 95.25 243 LEU B O 1
#

Foldseek 3Di:
DAAAWAEEEEEQEQLQCLLFPLLVLLVVVVVVTAYEYEHAAHCCPDQWDDSVLSVQLSVVLCVLSVHPYYYYLHHDRPDDALDPVLLLSLLQVCQSHLYQEYEAAACDDPRRSRNRRRNSNVSSLVVLQDQPSWDDDPRHTTGRHHHNWYKYWDHHDDDDFPAKDDSQVCVVSSVVSSCSSVGQAEDPVCVPPPGDDDPHHDPVNVVVSLVVQQVSQVVQVHRGIIGIHTPDDDDDDDPVVRD/DAAAWAEEEEEQEQLQCLLFPLLVLLVVVVVVTAYEYEHAAHCCPDQWDDSVLSVQLSVVLCVLSVHPYYYYLHDDRPDDALDPVLLLSLLQVCQSHLYQEYEAADCDDPRRSRVRRRNSNVSSLVVLQDQPSWDDDPRHTTGRHHHNWYKYWDHHDDDDFPDKDDSQVCVVSSVVSSCSSVGQAEDPVCVPPPGDDDPHHDPVNVVVSLVVQQVSQVVQVHRGIIGIHTPDDDDDDDPVVGD

Nearest PDB structures (foldseek):
  2ixd-assembly1_A  TM=9.676E-01  e=4.113E-23  Bacillus cereus
  6p2t-as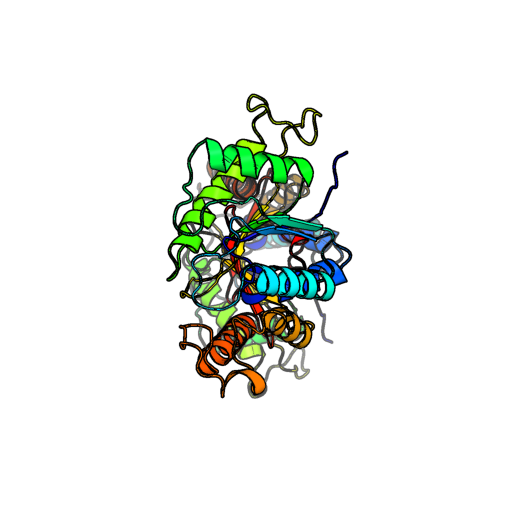sembly1_A  TM=9.617E-01  e=4.113E-23  Bacillus subtilis subsp. subtilis str. 168
  1uan-assembly1_A  TM=9.594E-01  e=7.543E-23  Thermus thermophilus
  1uan-assembly1_B  TM=9.567E-01  e=2.248E-22  Thermus thermophilus
  8bgo-assembly1_C  TM=8.316E-01  e=5.663E-16  Thermococcus chitonophagus

Sequence (486 aa):
MVNKVDILVLAAHPDDAELACSGTILNQIALGRKVAVVDLTRGELGTRGTAEIRAQESAAATELLGLTARFNAGFADGFFESDKEHCVTLAKYIRHFQPEIVLCNALHDRHPDHGNGSELQSRACFLSGLIKIETEWEGNKQEAWRPKNVYHYIQDRYIQPDFIVDISKHWDKKMECILAFKSQFYTPETSGNNEPQTYISGKSFLRSIESRAREFGHAIGVEYGEGFTKEKQLGVTDLFDLLMVNKVDILVLAAHPDDAELACSGTILNQIALGRKVAVVDLTRGELGTRGTAEIRAQESAAATELLGLTARFNAGFADGFFESDKEHCVTLAKYIRHFQPEIVLCNALHDRHPDHGNGSELQSRACFLSGLIKIETEWEGNKQEAWRPKNVYHYIQDRYIQPDFIVDISKHWDKKMECILAFKSQFYTPETSGNNEPQTYISGKSFLRSIESRAREFGHAIGVEYGEGFTKEKQLGVTDLFDLL

Organism: Cytophaga hutchinsonii (strain ATCC 33406 / DSM 1761 / CIP 103989 / NBRC 15051 / NCIMB 9469 / D465) (NCBI:txid269798)

InterPro domains:
  IPR003737 N-acetylglucosaminyl phosphatidylinositol deacetylase-related [PF02585] (8-123)
  IPR003737 N-acetylglucosaminyl phosphatidylinositol deacetylase-related [PTHR12993] (6-185)
  IPR023842 Bacillithiol biosynthesis deacetylase, BshB1 [TIGR04001] (4-236)
  IPR024078 Putative deacetylase LmbE-like domain superfamily [G3DSA:3.40.50.10320] (3-240)
  IPR024078 Putative deacetylase LmbE-like domain superfamily [SSF102588] (5-239)

Radius of gyration: 26.54 Å; Cα contacts (8 Å, |Δi|>4): 1024; chains: 2; bounding box: 58×73×53 Å

Secondary structure (DSSP, 8-state):
-----SEEEEESSTTHHHHHHHHHHHHHHHTT--EEEEEEE--TTSSSS-HHHHHHHHHHHHHHHT-SEEEEEEEPTTT--SSHHHHHHHHHHHHHH--SEEEE--SS-SSHHHHHHHHHHHHHHHHTT-TTS--EETTEE------SEEEEE--SS----SEEEE-GGGHHHHHHHHHT-TTTS--TTTTTS-PPP-TTSSHHHHHHHHHHHHHHHHHTTSS-EEEEEESS--EES-GGGB-/-----SEEEEESSTTHHHHHHHHHHHHHHHTT--EEEEEEE--TT-SSS-HHHHHHHHHHHHHHHT-SEEEEEEEPTTT--SSHHHHHHHHHHHHHH--SEEEE--SS-SSHHHHHHHHHHHHHHHHTT-TTS--EETTEE------SEEEEE--SS----SEEEE-GGGHHHHHHHHHT-TTTS--TTTTTS-PPP-TTSSHHHHHHHHHHHHHHHHHTTSS-EEEEEESS--EES-GGGB-

pLDDT: mean 94.38, std 7.89, range [54.41, 98.94]

Solvent-accessible surface area (backbone atoms only — not comparable to full-atom values): 25019 Å² total; per-residue (Å²): 130,77,61,70,27,46,31,36,37,43,22,48,30,76,58,44,51,36,71,32,43,29,25,55,50,41,48,42,40,75,73,72,43,42,36,30,38,37,19,36,14,77,43,74,77,51,90,57,62,51,76,66,54,48,52,51,22,51,51,49,24,39,60,69,59,60,48,74,43,76,48,67,71,67,40,54,60,90,64,67,61,70,42,70,68,53,25,52,54,50,16,41,53,47,38,40,23,51,25,46,32,34,40,30,29,18,80,59,44,83,57,61,49,32,21,49,38,18,53,24,49,53,51,12,45,59,52,20,43,37,70,87,62,82,45,62,57,96,86,36,78,56,63,57,33,59,49,76,40,52,34,22,32,46,66,82,45,95,67,87,54,63,34,26,35,60,19,53,94,29,46,69,59,24,52,53,33,43,57,37,35,54,65,56,33,59,36,89,82,55,70,78,46,95,63,83,85,52,85,57,31,38,70,65,38,58,50,49,54,50,51,49,21,32,51,43,5,52,50,45,76,45,67,25,19,40,39,26,35,66,76,56,52,49,19,28,72,53,78,80,54,46,86,131,77,61,69,27,46,31,36,36,43,21,48,30,76,57,45,51,38,71,33,42,30,25,55,51,40,47,42,42,75,73,71,43,41,36,31,37,38,18,37,14,76,44,73,78,49,91,57,60,49,75,67,54,48,50,50,21,50,51,49,24,39,59,69,58,61,47,74,43,74,49,66,71,67,41,54,58,91,66,66,59,69,44,69,67,52,25,51,55,48,16,41,53,46,37,38,22,51,26,46,32,36,40,29,30,17,78,60,43,83,56,62,50,31,21,48,36,18,54,25,50,54,51,13,45,59,52,20,43,38,71,89,61,82,46,61,58,96,86,35,78,55,62,57,32,57,50,76,40,54,34,24,31,47,66,81,45,94,67,86,53,64,34,27,34,59,18,53,94,30,47,70,59,24,51,52,33,43,57,36,36,55,65,55,33,60,36,87,80,56,70,77,46,95,63,84,84,51,85,57,31,37,69,66,38,59,51,50,54,51,50,47,19,33,51,45,5,52,50,45,75,44,67,25,18,40,39,26,36,66,77,56,51,47,18,29,74,53,79,81,56,46,85